Protein AF-W6MLJ6-F1 (afdb_monomer_lite)

Organism: NCBI:txid1382522

InterPro domains:
  IPR005302 Molybdenum cofactor sulfurase, C-terminal [PF03473] (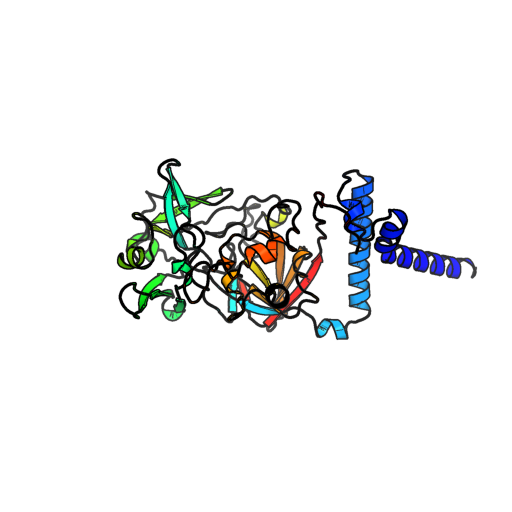253-394)
  IPR005302 Molybdenum cofactor sulfurase, C-terminal [PS51340] (237-397)
  IPR005303 Molybdenum cofactor sulfurase, middle domain [PF03476] (79-119)

pLDDT: mean 79.6, std 20.44, range [21.67, 98.69]

Foldseek 3Di:
DPPVVVVVVVVVVVVLVCLLCVQVVCCVVVVHPGSLQVLQPDDDPVSVVSVVSNQVSVVVVVVVVCVVCVPVVVQQFKFFQWFFAALEPQAELGETDFKFFQFLQGTQSHNQKFKWDQDPVVRAIEGDHCFPFFLQRHQWDWDDDVVVQWIKIWHQADPDNDIDIAIDGRDCDPVNCVVQFDPVDWGWHDAPPDIATKTFRQVRTDPVVCVRRRGDPPITMIGGPFADFADDPFDVLLQFADDVVDPDDTDGGGHHNDRHASFWEAEPQQQVVLQVLLVVVVQDPPDGQDPSLVPGSTYMYSHPHHPPCQFFAKKWWQAPPPRDTWIKGFGFFAFDDQSSQADSNPSHRPPSRRSQVSQQVPQCFAQVCNNTGGGTTHMGTRHGGDMDGGGTGMGRPRTHDDRHNDDDDDDDDD

Radius of gyration: 24.32 Å; chains: 1; bounding box: 49×70×74 Å

Sequence (414 aa):
MNNYAVVFSGALTLGASCFLAFPRLLGLFTGYIDEREFFTNQNTKTIKLLRAIVNASYATKSYLYRTLNPEYHESQIPTISKIIIYPIKSCGPGVQVKEWQVDEHGLKHDRQYALAQLNEEAGLYTIVSQKFVSTRLTLLKCAYFPEQNCFEYKYPLKKENEMDSFRIPAEITEEFIAENINLSEPLQMSIWTNGIQCYDVSHCIPSKFFEEMDLPSGTRLVLSLKGKEFKDTSPPKSTFYQDPSTNHGKEYRRTHFQDYFPIHIVTEEDMSDLNFRIKKKGFNLNREIIDTAFRPNLLLSGTARPYDVDTWNRFDIEDHTTSEKHSFTRNSKCMRCLIPDINPVTGVSDKEFPVSKTLMSYRRVDSGAAKLACFGNYCVQDVSNFQIHVGDRIHILSRKITVTKWSGGGLVHH

Structure (mmCIF, N/CA/C/O backbone):
data_AF-W6MLJ6-F1
#
_entry.id   AF-W6MLJ6-F1
#
loop_
_atom_site.group_PDB
_atom_site.id
_atom_site.type_symbol
_atom_site.label_atom_id
_atom_site.label_alt_id
_atom_site.label_comp_id
_atom_site.label_asym_id
_atom_site.label_entity_id
_atom_site.label_seq_id
_atom_site.pdbx_PDB_ins_code
_atom_site.Cartn_x
_atom_site.Cartn_y
_atom_site.Cartn_z
_atom_site.occupancy
_atom_site.B_iso_or_equiv
_atom_site.auth_seq_id
_atom_site.auth_comp_id
_atom_site.auth_asym_id
_atom_site.auth_atom_id
_atom_site.pdbx_PDB_model_num
ATOM 1 N N . MET A 1 1 ? 14.644 -45.043 46.535 1.00 38.62 1 MET A N 1
ATOM 2 C CA . MET A 1 1 ? 14.842 -44.247 45.300 1.00 38.62 1 MET A CA 1
ATOM 3 C C . MET A 1 1 ? 13.597 -43.470 44.830 1.00 38.62 1 MET A C 1
ATOM 5 O O . MET A 1 1 ? 13.711 -42.764 43.842 1.00 38.62 1 MET A O 1
ATOM 9 N N . ASN A 1 2 ? 12.460 -43.466 45.550 1.00 38.25 2 ASN A N 1
ATOM 10 C CA . ASN A 1 2 ? 11.214 -42.826 45.071 1.00 38.25 2 ASN A CA 1
ATOM 11 C C . ASN A 1 2 ? 10.883 -41.425 45.623 1.00 38.25 2 ASN A C 1
ATOM 13 O O . ASN A 1 2 ? 9.910 -40.830 45.175 1.00 38.25 2 ASN A O 1
ATOM 17 N N . ASN A 1 3 ? 11.692 -40.842 46.515 1.00 29.08 3 ASN A N 1
ATOM 18 C CA . ASN A 1 3 ? 11.403 -39.497 47.046 1.00 29.08 3 ASN A CA 1
ATOM 19 C C . ASN A 1 3 ? 12.025 -38.352 46.230 1.00 29.08 3 ASN A C 1
ATOM 21 O O . ASN A 1 3 ? 11.620 -37.207 46.390 1.00 29.08 3 ASN A O 1
ATOM 25 N N . TYR A 1 4 ? 12.957 -38.640 45.313 1.00 29.33 4 TYR A N 1
ATOM 26 C CA . TYR A 1 4 ? 13.570 -37.607 44.469 1.00 29.33 4 TYR A CA 1
ATOM 27 C C . TYR A 1 4 ? 12.757 -37.306 43.203 1.00 29.33 4 TYR A C 1
ATOM 29 O O . TYR A 1 4 ? 12.744 -36.162 42.767 1.00 29.33 4 TYR A O 1
ATOM 37 N N . ALA A 1 5 ? 12.020 -38.279 42.651 1.00 31.44 5 ALA A N 1
ATOM 38 C CA . ALA A 1 5 ? 11.227 -38.091 41.429 1.00 31.44 5 ALA A CA 1
ATOM 39 C C . ALA A 1 5 ? 9.989 -37.199 41.647 1.00 31.44 5 ALA A C 1
ATOM 41 O O . ALA A 1 5 ? 9.677 -36.354 40.808 1.00 31.44 5 ALA A O 1
ATOM 42 N N . VAL A 1 6 ? 9.324 -37.317 42.802 1.00 31.52 6 VAL A N 1
ATOM 43 C CA . VAL A 1 6 ? 8.159 -36.481 43.146 1.00 31.52 6 VAL A CA 1
ATOM 44 C C . VAL A 1 6 ? 8.588 -35.037 43.415 1.00 31.52 6 VAL A C 1
ATOM 46 O O . VAL A 1 6 ? 7.969 -34.112 42.893 1.00 31.52 6 VAL A O 1
ATOM 49 N N . VAL A 1 7 ? 9.707 -34.836 44.120 1.00 31.75 7 VAL A N 1
ATOM 50 C CA . VAL A 1 7 ? 10.271 -33.502 44.389 1.00 31.75 7 VAL A CA 1
ATOM 51 C C . VAL A 1 7 ? 10.794 -32.843 43.106 1.00 31.75 7 VAL A C 1
ATOM 53 O O . VAL A 1 7 ? 10.562 -31.653 42.913 1.00 31.75 7 VAL A O 1
ATOM 56 N N . PHE A 1 8 ? 11.408 -33.597 42.182 1.00 28.86 8 PHE A N 1
ATOM 57 C CA . PHE A 1 8 ? 11.823 -33.062 40.877 1.00 28.86 8 PHE A CA 1
ATOM 58 C C . PHE A 1 8 ? 10.629 -32.696 39.987 1.00 28.86 8 PHE A C 1
ATOM 60 O O . PHE A 1 8 ? 10.657 -31.644 39.357 1.00 28.86 8 PHE A O 1
ATOM 67 N N . SER A 1 9 ? 9.561 -33.508 39.964 1.00 34.03 9 SER A N 1
ATOM 68 C CA . SER A 1 9 ? 8.343 -33.196 39.196 1.00 34.03 9 SER A CA 1
ATOM 69 C C . SER A 1 9 ? 7.590 -31.985 39.764 1.00 34.03 9 SER A C 1
ATOM 71 O O . SER A 1 9 ? 7.126 -31.139 38.999 1.00 34.03 9 SER A O 1
ATOM 73 N N . GLY A 1 10 ? 7.551 -31.847 41.096 1.00 30.22 10 GLY A N 1
ATOM 74 C CA . GLY A 1 10 ? 6.986 -30.701 41.807 1.00 30.22 10 GLY A CA 1
ATOM 75 C C . GLY A 1 10 ? 7.799 -29.426 41.586 1.00 30.22 10 GLY A C 1
ATOM 76 O O . GLY A 1 10 ? 7.233 -28.382 41.294 1.00 30.22 10 GLY A O 1
ATOM 77 N N . ALA A 1 11 ? 9.132 -29.506 41.628 1.00 33.41 11 ALA A N 1
ATOM 78 C CA . ALA A 1 11 ? 10.014 -28.372 41.359 1.00 33.41 11 ALA A CA 1
ATOM 79 C C . ALA A 1 11 ? 10.012 -27.952 39.877 1.00 33.41 11 ALA A C 1
ATOM 81 O O . ALA A 1 11 ? 10.067 -26.757 39.594 1.00 33.41 11 ALA A O 1
ATOM 82 N N . LEU A 1 12 ? 9.887 -28.893 38.928 1.00 36.34 12 LEU A N 1
ATOM 83 C CA . LEU A 1 12 ? 9.707 -28.574 37.505 1.00 36.34 12 LEU A CA 1
ATOM 84 C C . LEU A 1 12 ? 8.343 -27.929 37.231 1.00 36.34 12 LEU A C 1
ATOM 86 O O . LEU A 1 12 ? 8.269 -26.972 36.463 1.00 36.34 12 LEU A O 1
ATOM 90 N N . THR A 1 13 ? 7.268 -28.428 37.849 1.00 46.69 13 THR A N 1
ATOM 91 C CA . THR A 1 13 ? 5.915 -27.866 37.684 1.00 46.69 13 THR A CA 1
ATOM 92 C C . THR A 1 13 ? 5.776 -26.511 38.369 1.00 46.69 13 THR A C 1
ATOM 94 O O . THR A 1 13 ? 5.221 -25.602 37.753 1.00 46.69 13 THR A O 1
ATOM 97 N N . LEU A 1 14 ? 6.351 -26.311 39.562 1.00 42.97 14 LEU A N 1
ATOM 98 C CA . LEU A 1 14 ? 6.504 -24.991 40.194 1.00 42.97 14 LEU A CA 1
ATOM 99 C C . LEU A 1 14 ? 7.406 -24.066 39.372 1.00 42.97 14 LEU A C 1
ATOM 101 O O . LEU A 1 14 ? 7.064 -22.909 39.181 1.00 42.97 14 LEU A O 1
ATOM 105 N N . GLY A 1 15 ? 8.520 -24.557 38.826 1.00 54.84 15 GLY A N 1
ATOM 106 C CA . GLY A 1 15 ? 9.411 -23.775 37.966 1.00 54.84 15 GLY A CA 1
ATOM 107 C C . GLY A 1 15 ? 8.725 -23.306 36.681 1.00 54.84 15 GLY A C 1
ATOM 108 O O . GLY A 1 15 ? 8.825 -22.135 36.321 1.00 54.84 15 GLY A O 1
ATOM 109 N N . ALA A 1 16 ? 7.962 -24.183 36.026 1.00 56.72 16 ALA A N 1
ATOM 110 C CA . ALA A 1 16 ? 7.202 -23.867 34.819 1.00 56.72 16 ALA A CA 1
ATOM 111 C C . ALA A 1 16 ? 6.012 -22.939 35.103 1.00 56.72 16 ALA A C 1
ATOM 113 O O . ALA A 1 16 ? 5.780 -21.989 34.357 1.00 56.72 16 ALA A O 1
ATOM 114 N N . SER A 1 17 ? 5.276 -23.161 36.194 1.00 57.84 17 SER A N 1
ATOM 115 C CA . SER A 1 17 ? 4.164 -22.287 36.589 1.00 57.84 17 SER A CA 1
ATOM 116 C C . SER A 1 17 ? 4.653 -20.922 37.075 1.00 57.84 17 SER A C 1
ATOM 118 O O . SER A 1 17 ? 4.090 -19.916 36.653 1.00 57.84 17 SER A O 1
ATOM 120 N N . CYS A 1 18 ? 5.756 -20.845 37.825 1.00 56.47 18 CYS A N 1
ATOM 121 C CA . CYS A 1 18 ? 6.433 -19.588 38.158 1.00 56.47 18 CYS A CA 1
ATOM 122 C C . CYS A 1 18 ? 6.977 -18.878 36.917 1.00 56.47 18 CYS A C 1
ATOM 124 O O . CYS A 1 18 ? 6.905 -17.658 36.858 1.00 56.47 18 CYS A O 1
ATOM 126 N N . PHE A 1 19 ? 7.476 -19.602 35.912 1.00 64.44 19 PHE A N 1
ATOM 127 C CA . PHE A 1 19 ? 7.935 -19.025 34.646 1.00 64.44 19 PHE A CA 1
ATOM 128 C C . PHE A 1 19 ? 6.775 -18.468 33.803 1.00 64.44 19 PHE A C 1
ATOM 130 O O . PHE A 1 19 ? 6.855 -17.351 33.296 1.00 64.44 19 PHE A O 1
ATOM 137 N N . LEU A 1 20 ? 5.658 -19.191 33.698 1.00 59.69 20 LEU A N 1
ATOM 138 C CA . LEU A 1 20 ? 4.453 -18.743 32.982 1.00 59.69 20 LEU A CA 1
ATOM 139 C C . LEU A 1 20 ? 3.698 -17.629 33.723 1.00 59.69 20 LEU A C 1
ATOM 141 O O . LEU A 1 20 ? 3.084 -16.769 33.089 1.00 59.69 20 LEU A O 1
ATOM 145 N N . ALA A 1 21 ? 3.743 -17.639 35.055 1.00 63.06 21 ALA A N 1
ATOM 146 C CA . ALA A 1 21 ? 3.220 -16.586 35.919 1.00 63.06 21 ALA A CA 1
ATOM 147 C C . ALA A 1 21 ? 4.231 -15.455 36.145 1.00 63.06 21 ALA A C 1
ATOM 149 O O . ALA A 1 21 ? 3.861 -14.438 36.725 1.00 63.06 21 ALA A O 1
ATOM 150 N N . PHE A 1 22 ? 5.470 -15.595 35.662 1.00 66.06 22 PHE A N 1
ATOM 151 C CA . PHE A 1 22 ? 6.555 -14.634 35.856 1.00 66.06 22 PHE A CA 1
ATOM 152 C C . PHE A 1 22 ? 6.166 -13.203 35.480 1.00 66.06 22 PHE A C 1
ATOM 154 O O . PHE A 1 22 ? 6.490 -12.311 36.255 1.00 66.06 22 PHE A O 1
ATOM 161 N N . PRO A 1 23 ? 5.420 -12.947 34.382 1.00 58.81 23 PRO A N 1
ATOM 162 C CA . PRO A 1 23 ? 4.953 -11.596 34.078 1.00 58.81 23 PRO A CA 1
ATOM 163 C C . PRO A 1 23 ? 4.059 -11.021 35.193 1.00 58.81 23 PRO A C 1
ATOM 165 O O . PRO A 1 23 ? 4.312 -9.928 35.687 1.00 58.81 23 PRO A O 1
ATOM 168 N N . ARG A 1 24 ? 3.094 -11.809 35.692 1.00 60.94 24 ARG A N 1
ATOM 169 C CA . ARG A 1 24 ? 2.202 -11.409 36.798 1.00 60.94 24 ARG A CA 1
ATOM 170 C C . ARG A 1 24 ? 2.938 -11.251 38.127 1.00 60.94 24 ARG A C 1
ATOM 172 O O . ARG A 1 24 ? 2.660 -10.318 38.872 1.00 60.94 24 ARG A O 1
ATOM 179 N N . LEU A 1 25 ? 3.867 -12.156 38.430 1.00 64.62 25 LEU A N 1
ATOM 180 C CA . LEU A 1 25 ? 4.687 -12.092 39.641 1.00 64.62 25 LEU A CA 1
ATOM 181 C C . LEU A 1 25 ? 5.597 -10.863 39.612 1.00 64.62 25 LEU A C 1
ATOM 183 O O . LEU A 1 25 ? 5.693 -10.152 40.606 1.00 64.62 25 LEU A O 1
ATOM 187 N N . LEU A 1 26 ? 6.209 -10.570 38.464 1.00 61.59 26 LEU A N 1
ATOM 188 C CA . LEU A 1 26 ? 7.021 -9.375 38.276 1.00 61.59 26 LEU A CA 1
ATOM 189 C C . LEU A 1 26 ? 6.194 -8.102 38.493 1.00 61.59 26 LEU A C 1
ATOM 191 O O . LEU A 1 26 ? 6.663 -7.210 39.194 1.00 61.59 26 LEU A O 1
ATOM 195 N N . GLY A 1 27 ? 4.962 -8.034 37.978 1.00 53.88 27 GLY A N 1
ATOM 196 C CA . GLY A 1 27 ? 4.046 -6.920 38.253 1.00 53.88 27 GLY A CA 1
ATOM 197 C C . GLY A 1 27 ? 3.776 -6.730 39.753 1.00 53.88 27 GLY A C 1
ATOM 198 O O . GLY A 1 27 ? 3.975 -5.641 40.290 1.00 53.88 27 GLY A O 1
ATOM 199 N N . LEU A 1 28 ? 3.454 -7.817 40.466 1.00 61.25 28 LEU A N 1
ATOM 200 C CA . LEU A 1 28 ? 3.216 -7.796 41.918 1.00 61.25 28 LEU A CA 1
ATOM 201 C C . LEU A 1 28 ? 4.440 -7.339 42.731 1.00 61.25 28 LEU A C 1
ATOM 203 O O . LEU A 1 28 ? 4.294 -6.550 43.660 1.00 61.25 28 LEU A O 1
ATOM 207 N N . PHE A 1 29 ? 5.645 -7.806 42.387 1.00 54.91 29 PHE A N 1
ATOM 208 C CA . PHE A 1 29 ? 6.880 -7.453 43.104 1.00 54.91 29 PHE A CA 1
ATOM 209 C C . PHE A 1 29 ? 7.354 -6.024 42.844 1.00 54.91 29 PHE A C 1
ATOM 211 O O . PHE A 1 29 ? 8.039 -5.434 43.676 1.00 54.91 29 PHE A O 1
ATOM 218 N N . THR A 1 30 ? 7.041 -5.485 41.671 1.00 52.25 30 THR A N 1
ATOM 219 C CA . THR A 1 30 ? 7.561 -4.188 41.228 1.00 52.25 30 THR A CA 1
ATOM 220 C C . THR A 1 30 ? 6.568 -3.049 41.451 1.00 52.25 30 THR A C 1
ATOM 222 O O . THR A 1 30 ? 6.936 -1.891 41.275 1.00 52.25 30 THR A O 1
ATOM 225 N N . GLY A 1 31 ? 5.338 -3.366 41.873 1.00 39.72 31 GLY A N 1
ATOM 226 C CA . GLY A 1 31 ? 4.262 -2.399 42.099 1.00 39.72 31 GLY A CA 1
ATOM 227 C C . GLY A 1 31 ? 3.592 -1.907 40.813 1.00 39.72 31 GLY A C 1
ATOM 228 O O . GLY A 1 31 ? 2.755 -1.011 40.874 1.00 39.72 31 GLY A O 1
ATOM 229 N N . TYR A 1 32 ? 3.940 -2.486 39.660 1.00 43.09 32 TYR A N 1
ATOM 230 C CA . TYR A 1 32 ? 3.363 -2.140 38.365 1.00 43.09 32 TYR A CA 1
ATOM 231 C C . TYR A 1 32 ? 2.219 -3.105 38.031 1.00 43.09 32 TYR A C 1
ATOM 233 O O . TYR A 1 32 ? 2.395 -4.323 38.036 1.00 43.09 32 TYR A O 1
ATOM 241 N N . ILE A 1 33 ? 1.040 -2.560 37.714 1.00 40.03 33 ILE A N 1
ATOM 242 C CA . ILE A 1 33 ? -0.148 -3.343 37.312 1.00 40.03 33 ILE A CA 1
ATOM 243 C C . ILE A 1 33 ? 0.106 -4.063 35.976 1.00 40.03 33 ILE A C 1
ATOM 245 O O . ILE A 1 33 ? -0.496 -5.098 35.688 1.00 40.03 33 ILE A O 1
ATOM 249 N N . ASP A 1 34 ? 1.035 -3.529 35.184 1.00 49.31 34 ASP A N 1
ATOM 250 C CA . ASP A 1 34 ? 1.464 -4.063 33.906 1.00 49.31 34 ASP A CA 1
ATOM 251 C C . ASP A 1 34 ? 2.989 -4.241 33.902 1.00 49.31 34 ASP A C 1
ATOM 253 O O . ASP A 1 34 ? 3.739 -3.267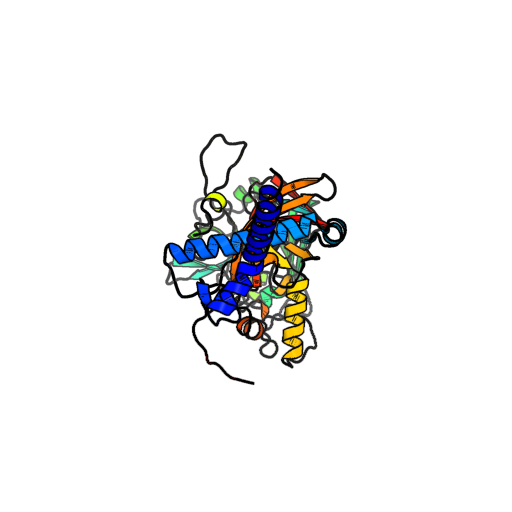 33.995 1.00 49.31 34 ASP A O 1
ATOM 257 N N . GLU A 1 35 ? 3.482 -5.474 33.744 1.00 50.50 35 GLU A N 1
ATOM 258 C CA . GLU A 1 35 ? 4.923 -5.742 33.647 1.00 50.50 35 GLU A CA 1
ATOM 259 C C . GLU A 1 35 ? 5.609 -4.972 32.503 1.00 50.50 35 GLU A C 1
ATOM 261 O O . GLU A 1 35 ? 6.833 -4.811 32.496 1.00 50.50 35 GLU A O 1
ATOM 266 N N . ARG A 1 36 ? 4.833 -4.458 31.539 1.00 49.94 36 ARG A N 1
ATOM 267 C CA . ARG A 1 36 ? 5.304 -3.575 30.467 1.00 49.94 36 ARG A CA 1
ATOM 268 C C . ARG A 1 36 ? 5.842 -2.240 31.005 1.00 49.94 36 ARG A C 1
ATOM 270 O O . ARG A 1 36 ? 6.802 -1.734 30.428 1.00 49.94 36 ARG A O 1
ATOM 277 N N . GLU A 1 37 ? 5.325 -1.716 32.119 1.00 44.72 37 GLU A N 1
ATOM 278 C CA . GLU A 1 37 ? 5.790 -0.461 32.744 1.00 44.72 37 GLU A CA 1
ATOM 279 C C . GLU A 1 37 ? 7.137 -0.610 33.481 1.00 44.72 37 GLU A C 1
ATOM 281 O O . GLU A 1 37 ? 7.950 0.321 33.529 1.00 44.72 37 GLU A O 1
ATOM 286 N N . PHE A 1 38 ? 7.446 -1.809 33.985 1.00 52.44 38 PHE A N 1
ATOM 287 C CA . PHE A 1 38 ? 8.727 -2.093 34.641 1.00 52.44 38 PHE A CA 1
ATOM 288 C C . PHE A 1 38 ? 9.911 -2.030 33.655 1.00 52.44 38 PHE A C 1
ATOM 290 O O . PHE A 1 38 ? 10.990 -1.516 33.964 1.00 52.44 38 PHE A O 1
ATOM 297 N N . PHE A 1 39 ? 9.717 -2.514 32.424 1.00 55.50 39 PHE A N 1
ATOM 298 C CA . PHE A 1 39 ? 10.784 -2.623 31.421 1.00 55.50 39 PHE A CA 1
ATOM 299 C C . PHE A 1 39 ? 11.061 -1.344 30.623 1.00 55.50 39 PHE A C 1
ATOM 301 O O . PHE A 1 39 ? 12.021 -1.317 29.842 1.00 55.50 39 PHE A O 1
ATOM 308 N N . THR A 1 40 ? 10.234 -0.309 30.776 1.00 45.31 40 THR A N 1
ATOM 309 C CA . THR A 1 40 ? 10.272 0.913 29.959 1.00 45.31 40 THR A CA 1
ATOM 310 C C . THR A 1 40 ? 11.395 1.887 30.297 1.00 45.31 40 THR A C 1
ATOM 312 O O . THR A 1 40 ? 11.798 2.662 29.429 1.00 45.31 40 THR A O 1
ATOM 315 N N . ASN A 1 41 ? 11.952 1.816 31.510 1.00 46.28 41 ASN A N 1
ATOM 316 C CA . ASN A 1 41 ? 12.856 2.849 32.031 1.00 46.28 41 ASN A CA 1
ATOM 317 C C . ASN A 1 41 ? 14.287 2.375 32.312 1.00 46.28 41 ASN A C 1
ATOM 319 O O . ASN A 1 41 ? 15.105 3.158 32.789 1.00 46.28 41 ASN A O 1
ATOM 323 N N . GLN A 1 42 ? 14.625 1.119 32.009 1.00 53.19 42 GLN A N 1
ATOM 324 C CA . GLN A 1 42 ? 15.928 0.560 32.370 1.00 53.19 42 GLN A CA 1
ATOM 325 C C . GLN A 1 42 ? 16.578 -0.181 31.193 1.00 53.19 42 GLN A C 1
ATOM 327 O O . GLN A 1 42 ? 15.951 -0.998 30.523 1.00 53.19 42 GLN A O 1
ATOM 332 N N . ASN A 1 43 ? 17.856 0.106 30.925 1.00 53.88 43 ASN A N 1
ATOM 333 C CA . ASN A 1 43 ? 18.626 -0.504 29.832 1.00 53.88 43 ASN A CA 1
ATOM 334 C C . ASN A 1 43 ? 19.916 -1.157 30.351 1.00 53.88 43 ASN A C 1
ATOM 336 O O . ASN A 1 43 ? 21.010 -0.930 29.837 1.00 53.88 43 ASN A O 1
ATOM 340 N N . THR A 1 44 ? 19.790 -1.958 31.407 1.00 69.75 44 THR A N 1
ATOM 341 C CA . THR A 1 44 ? 20.895 -2.737 31.981 1.00 69.75 44 THR A CA 1
ATOM 342 C C . THR A 1 44 ? 20.926 -4.151 31.387 1.00 69.75 44 THR A C 1
ATOM 344 O O . THR A 1 44 ? 19.930 -4.637 30.840 1.00 69.75 44 THR A O 1
ATOM 347 N N . LYS A 1 45 ? 22.068 -4.850 31.489 1.00 64.62 45 LYS A N 1
ATOM 348 C CA . LYS A 1 45 ? 22.190 -6.258 31.048 1.00 64.62 45 LYS A CA 1
ATOM 349 C C . LYS A 1 45 ? 21.150 -7.159 31.732 1.00 64.62 45 LYS A C 1
ATOM 351 O O . LYS A 1 45 ? 20.535 -7.989 31.069 1.00 64.62 45 LYS A O 1
ATOM 356 N N . THR A 1 46 ? 20.893 -6.926 33.016 1.00 65.69 46 THR A N 1
ATOM 357 C CA . THR A 1 46 ? 19.891 -7.642 33.819 1.00 65.69 46 THR A CA 1
ATOM 358 C C . THR A 1 46 ? 18.475 -7.453 33.277 1.00 65.69 46 THR A C 1
ATOM 360 O O . THR A 1 46 ? 17.722 -8.412 33.157 1.00 65.69 46 THR A O 1
ATOM 363 N N . ILE A 1 47 ? 18.124 -6.237 32.856 1.00 65.38 47 ILE A N 1
ATOM 364 C CA . ILE A 1 47 ? 16.800 -5.935 32.302 1.00 65.38 47 ILE A CA 1
ATOM 365 C C . ILE A 1 47 ? 16.599 -6.563 30.918 1.00 65.38 47 ILE A C 1
ATOM 367 O O . ILE A 1 47 ? 15.510 -7.047 30.610 1.00 65.38 47 ILE A O 1
ATOM 371 N N . LYS A 1 48 ? 17.652 -6.639 30.094 1.00 58.34 48 LYS A N 1
ATOM 372 C CA . LYS A 1 48 ? 17.608 -7.384 28.823 1.00 58.34 48 LYS A CA 1
ATOM 373 C C . LYS A 1 48 ? 17.376 -8.881 29.049 1.00 58.34 48 LYS A C 1
ATOM 375 O O . LYS A 1 48 ? 16.595 -9.477 28.311 1.00 58.34 48 LYS A O 1
ATOM 380 N N . LEU A 1 49 ? 18.004 -9.464 30.073 1.00 70.12 49 LEU A N 1
ATOM 381 C CA . LEU A 1 49 ? 17.796 -10.862 30.464 1.00 70.12 49 LEU A CA 1
ATOM 382 C C . LEU A 1 49 ? 16.365 -11.101 30.968 1.00 70.12 49 LEU A C 1
ATOM 384 O O . LEU A 1 49 ? 15.697 -12.008 30.486 1.00 70.12 49 LEU A O 1
ATOM 388 N N . LEU A 1 50 ? 15.856 -10.250 31.862 1.00 65.81 50 LEU A N 1
ATOM 389 C CA . LEU A 1 50 ? 14.475 -10.332 32.354 1.00 65.81 50 LEU A CA 1
ATOM 390 C C . LEU A 1 50 ? 13.447 -10.196 31.220 1.00 65.81 50 LEU A C 1
ATOM 392 O O . LEU A 1 50 ? 12.471 -10.940 31.175 1.00 65.81 50 LEU A O 1
ATOM 396 N N . ARG A 1 51 ? 13.702 -9.314 30.246 1.00 61.34 51 ARG A N 1
ATOM 397 C CA . ARG A 1 51 ? 12.882 -9.193 29.032 1.00 61.34 51 ARG A CA 1
ATOM 398 C C . ARG A 1 51 ? 12.933 -10.460 28.177 1.00 61.34 51 ARG A C 1
ATOM 400 O O . ARG A 1 51 ? 11.905 -10.872 27.649 1.00 61.34 51 ARG A O 1
ATOM 407 N N . ALA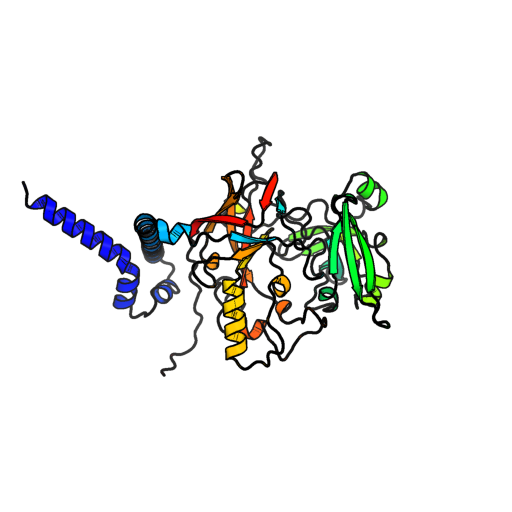 A 1 52 ? 14.103 -11.084 28.036 1.00 61.47 52 ALA A N 1
ATOM 408 C CA . ALA A 1 52 ? 14.234 -12.357 27.330 1.00 61.47 52 ALA A CA 1
ATOM 409 C C . ALA A 1 52 ? 13.443 -13.474 28.031 1.00 61.47 52 ALA A C 1
ATOM 411 O O . ALA A 1 52 ? 12.759 -14.232 27.352 1.00 61.47 52 ALA A O 1
ATOM 412 N N . ILE A 1 53 ? 13.460 -13.520 29.367 1.00 68.19 53 ILE A N 1
ATOM 413 C CA . ILE A 1 53 ? 12.698 -14.479 30.183 1.00 68.19 53 ILE A CA 1
ATOM 414 C C . ILE A 1 53 ? 11.187 -14.264 30.024 1.00 68.19 53 ILE A C 1
ATOM 416 O O . ILE A 1 53 ? 10.466 -15.224 29.782 1.00 68.19 53 ILE A O 1
ATOM 420 N N . VAL A 1 54 ? 10.703 -13.018 30.081 1.00 61.97 54 VAL A N 1
ATOM 421 C CA . VAL A 1 54 ? 9.280 -12.690 29.857 1.00 61.97 54 VAL A CA 1
ATOM 422 C C . VAL A 1 54 ? 8.845 -13.019 28.428 1.00 61.97 54 VAL A C 1
ATOM 424 O O . VAL A 1 54 ? 7.787 -13.600 28.211 1.00 61.97 54 VAL A O 1
ATOM 427 N N . ASN A 1 55 ? 9.667 -12.706 27.427 1.00 53.25 55 ASN A N 1
ATOM 428 C CA . ASN A 1 55 ? 9.365 -13.071 26.043 1.00 53.25 55 ASN A CA 1
ATOM 429 C C . ASN A 1 55 ? 9.336 -14.591 25.855 1.00 53.25 55 ASN A C 1
ATOM 431 O O . ASN A 1 55 ? 8.453 -15.104 25.171 1.00 53.25 55 ASN A O 1
ATOM 435 N N . ALA A 1 56 ? 10.278 -15.305 26.473 1.00 63.94 56 ALA A N 1
ATOM 436 C CA . ALA A 1 56 ? 10.303 -16.757 26.463 1.00 63.94 56 ALA A CA 1
ATOM 437 C C . ALA A 1 56 ? 9.073 -17.332 27.181 1.00 63.94 56 ALA A C 1
ATOM 439 O O . ALA A 1 56 ? 8.493 -18.286 26.681 1.00 63.94 56 ALA A O 1
ATOM 440 N N . SER A 1 57 ? 8.596 -16.729 28.275 1.00 63.47 57 SER A N 1
ATOM 441 C CA . SER A 1 57 ? 7.383 -17.197 28.953 1.00 63.47 57 SER A CA 1
ATOM 442 C C . SER A 1 57 ? 6.120 -16.960 28.139 1.00 63.47 57 SER A C 1
ATOM 444 O O . SER A 1 57 ? 5.283 -17.856 28.056 1.00 63.47 57 SER A O 1
ATOM 446 N N . TYR A 1 58 ? 6.002 -15.823 27.452 1.00 51.88 58 TYR A N 1
ATOM 447 C CA . TYR A 1 58 ? 4.925 -15.587 26.490 1.00 51.88 58 TYR A CA 1
ATOM 448 C C . TYR A 1 58 ? 4.978 -16.558 25.307 1.00 51.88 58 TYR A C 1
ATOM 450 O O . TYR A 1 58 ? 3.939 -17.087 24.908 1.00 51.88 58 TYR A O 1
ATOM 458 N N . ALA A 1 59 ? 6.171 -16.825 24.770 1.00 49.59 59 ALA A N 1
ATOM 459 C CA . ALA A 1 59 ? 6.368 -17.792 23.695 1.00 49.59 59 ALA A CA 1
ATOM 460 C C . ALA A 1 59 ? 5.986 -19.210 24.143 1.00 49.59 59 ALA A C 1
ATOM 462 O O . ALA A 1 59 ? 5.213 -19.869 23.457 1.00 49.59 59 ALA A O 1
ATOM 463 N N . THR A 1 60 ? 6.428 -19.642 25.325 1.00 56.41 60 THR A N 1
ATOM 464 C CA . THR A 1 60 ? 6.087 -20.949 25.901 1.00 56.41 60 THR A CA 1
ATOM 465 C C . THR A 1 60 ? 4.608 -21.044 26.255 1.00 56.41 60 THR A C 1
ATOM 467 O O . THR A 1 60 ? 3.994 -22.070 25.993 1.00 56.41 60 THR A O 1
ATOM 470 N N . LYS A 1 61 ? 3.988 -19.983 26.785 1.00 54.31 61 LYS A N 1
ATOM 471 C CA . LYS A 1 61 ? 2.543 -19.949 27.050 1.00 54.31 61 LYS A CA 1
ATOM 472 C C . LYS A 1 61 ? 1.745 -20.063 25.758 1.00 54.31 61 LYS A C 1
ATOM 474 O O . LYS A 1 61 ? 0.776 -20.808 25.710 1.00 54.31 61 LYS A O 1
ATOM 479 N N . SER A 1 62 ? 2.165 -19.348 24.715 1.00 46.81 62 SER A N 1
ATOM 480 C CA . SER A 1 62 ? 1.555 -19.452 23.392 1.00 46.81 62 SER A CA 1
ATOM 481 C C . SER A 1 62 ? 1.744 -20.850 22.807 1.00 46.81 62 SER A C 1
ATOM 483 O O . SER A 1 62 ? 0.777 -21.414 22.318 1.00 46.81 62 SER A O 1
ATOM 485 N N . TYR A 1 63 ? 2.942 -21.428 22.913 1.00 48.50 63 TYR A N 1
ATOM 486 C CA . TYR A 1 63 ? 3.235 -22.789 22.466 1.00 48.50 63 TYR A CA 1
ATOM 487 C C . TYR A 1 63 ? 2.378 -23.827 23.201 1.00 48.50 63 TYR A C 1
ATOM 489 O O . TYR A 1 63 ? 1.662 -24.579 22.557 1.00 48.50 63 TYR A O 1
ATOM 497 N N . LEU A 1 64 ? 2.354 -23.809 24.536 1.00 50.84 64 LEU A N 1
ATOM 498 C CA . LEU A 1 64 ? 1.532 -24.717 25.341 1.00 50.84 64 LEU A CA 1
ATOM 499 C C . LEU A 1 64 ? 0.041 -24.546 25.049 1.00 50.84 64 LEU A C 1
ATOM 501 O O . LEU A 1 64 ? -0.671 -25.533 24.923 1.00 50.84 64 LEU A O 1
ATOM 505 N N . TYR A 1 65 ? -0.436 -23.309 24.892 1.00 45.53 65 TYR A N 1
ATOM 506 C CA . TYR A 1 65 ? -1.828 -23.056 24.526 1.00 45.53 65 TYR A CA 1
ATOM 507 C C . TYR A 1 65 ? -2.173 -23.634 23.143 1.00 45.53 65 TYR A C 1
ATOM 509 O O . TYR A 1 65 ? -3.238 -24.233 23.007 1.00 45.53 65 TYR A O 1
ATOM 517 N N . ARG A 1 66 ? -1.258 -23.528 22.161 1.00 45.78 66 ARG A N 1
ATOM 518 C CA . ARG A 1 66 ? -1.377 -24.161 20.831 1.00 45.78 66 ARG A CA 1
ATOM 519 C C . ARG A 1 66 ? -1.389 -25.689 20.923 1.00 45.78 66 ARG A C 1
ATOM 521 O O . ARG A 1 66 ? -2.197 -26.322 20.261 1.00 45.78 66 ARG A O 1
ATOM 528 N N . THR A 1 67 ? -0.519 -26.280 21.744 1.00 48.59 67 THR A N 1
ATOM 529 C CA . THR A 1 67 ? -0.424 -27.741 21.905 1.00 48.59 67 THR A CA 1
ATOM 530 C C . THR A 1 67 ? -1.639 -28.330 22.622 1.00 48.59 67 THR A C 1
ATOM 532 O O . THR A 1 67 ? -2.046 -29.444 22.315 1.00 48.59 67 THR A O 1
ATOM 535 N N . LEU A 1 68 ? -2.220 -27.597 23.575 1.00 50.56 68 LEU A N 1
ATOM 536 C CA . LEU A 1 68 ? -3.326 -28.080 24.407 1.00 50.56 68 LEU A CA 1
ATOM 537 C C . LEU A 1 68 ? -4.719 -27.821 23.807 1.00 50.56 68 LEU A C 1
ATOM 539 O O . LEU A 1 68 ? -5.674 -28.430 24.273 1.00 50.56 68 LEU A O 1
ATOM 543 N N . ASN A 1 69 ? -4.855 -26.939 22.806 1.00 43.97 69 ASN A N 1
ATOM 544 C CA . ASN A 1 69 ? -6.148 -26.596 22.184 1.00 43.97 69 ASN A CA 1
ATOM 545 C C . ASN A 1 69 ? -6.073 -26.583 20.638 1.00 43.97 69 ASN A C 1
ATOM 547 O O . ASN A 1 69 ? -6.263 -25.526 20.029 1.00 43.97 69 ASN A O 1
ATOM 551 N N . PRO A 1 70 ? -5.782 -27.724 19.985 1.00 46.03 70 PRO A N 1
ATOM 552 C CA . PRO A 1 70 ? -5.604 -27.784 18.531 1.00 46.03 70 PRO A CA 1
ATOM 553 C C . PRO A 1 70 ? -6.886 -27.450 17.742 1.00 46.03 70 PRO A C 1
ATOM 555 O O . PRO A 1 70 ? -6.821 -26.680 16.787 1.00 46.03 70 PRO A O 1
ATOM 558 N N . GLU A 1 71 ? -8.057 -27.919 18.187 1.00 41.53 71 GLU A N 1
ATOM 559 C CA . GLU A 1 71 ? -9.348 -27.693 17.502 1.00 41.53 71 GLU A CA 1
ATOM 560 C C . GLU A 1 71 ? -9.813 -26.224 17.550 1.00 41.53 71 GLU A C 1
ATOM 562 O O . GLU A 1 71 ? -10.360 -25.698 16.583 1.00 41.53 71 GLU A O 1
ATOM 567 N N . TYR A 1 72 ? -9.525 -25.508 18.645 1.00 40.59 72 TYR A N 1
ATOM 568 C CA . TYR A 1 72 ? -9.801 -24.067 18.753 1.00 40.59 72 TYR A CA 1
ATOM 569 C C . TYR A 1 72 ? -8.930 -23.254 17.777 1.00 40.59 72 TYR A C 1
ATOM 571 O O . TYR A 1 72 ? -9.360 -22.220 17.266 1.00 40.59 72 TYR A O 1
ATOM 579 N N . HIS A 1 73 ? -7.717 -23.732 17.480 1.00 47.44 73 HIS A N 1
ATOM 580 C CA . HIS A 1 73 ? -6.766 -23.042 16.613 1.00 47.44 73 HIS A CA 1
ATOM 581 C C . HIS A 1 73 ? -7.064 -23.228 15.118 1.00 47.44 73 HIS A C 1
ATOM 583 O O . HIS A 1 73 ? -6.835 -22.288 14.361 1.00 47.44 73 HIS A O 1
ATOM 589 N N . GLU A 1 74 ? -7.602 -24.372 14.676 1.00 48.31 74 GLU A N 1
ATOM 590 C CA . GLU A 1 74 ? -8.045 -24.527 13.275 1.00 48.31 74 GLU A CA 1
ATOM 591 C C . GLU A 1 74 ? -9.151 -23.524 12.910 1.00 48.31 74 GLU A C 1
ATOM 593 O O . GLU A 1 74 ? -9.177 -23.017 11.791 1.00 48.31 74 GLU A O 1
ATOM 598 N N . SER A 1 75 ? -9.997 -23.147 13.875 1.00 49.03 75 SER A N 1
ATOM 599 C CA . SER A 1 75 ? -11.071 -22.160 13.685 1.00 49.03 75 SER A CA 1
ATOM 600 C C . SER A 1 75 ? -10.639 -20.679 13.751 1.00 49.03 75 SER A C 1
ATOM 602 O O . SER A 1 75 ? -11.466 -19.801 13.514 1.00 49.03 75 SER A O 1
ATOM 604 N N . GLN A 1 76 ? -9.367 -20.374 14.060 1.00 68.00 76 GLN A N 1
ATOM 605 C CA . GLN A 1 76 ? -8.841 -18.999 14.213 1.00 68.00 76 GLN A CA 1
ATOM 606 C C . GLN A 1 76 ? -7.509 -18.755 13.478 1.00 68.00 76 GLN A C 1
ATOM 608 O O . GLN A 1 76 ? -6.708 -17.914 13.894 1.00 68.00 76 GLN A O 1
ATOM 613 N N . ILE A 1 77 ? -7.224 -19.492 12.401 1.00 87.50 77 ILE A N 1
ATOM 614 C CA . ILE A 1 77 ? -6.084 -19.151 11.539 1.00 87.50 77 ILE A CA 1
ATOM 615 C C . ILE A 1 77 ? -6.468 -17.896 10.749 1.00 87.50 77 ILE A C 1
ATOM 617 O O . ILE A 1 77 ? -7.452 -17.953 10.008 1.00 87.50 77 ILE A O 1
ATOM 621 N N . PRO A 1 78 ? -5.740 -16.768 10.882 1.00 95.62 78 PRO A N 1
ATOM 622 C CA . PRO A 1 78 ? -6.074 -15.584 10.112 1.00 95.62 78 PRO A CA 1
ATOM 623 C C . PRO A 1 78 ? -5.939 -15.864 8.617 1.00 95.62 78 PRO A C 1
ATOM 625 O O . PRO A 1 78 ? -5.078 -16.644 8.212 1.00 95.62 78 PRO A O 1
ATOM 628 N N . THR A 1 79 ? -6.744 -15.200 7.800 1.00 97.75 79 THR A N 1
ATOM 629 C CA . THR A 1 79 ? -6.739 -15.366 6.341 1.00 97.75 79 THR A CA 1
ATOM 630 C C . THR A 1 79 ? -6.643 -14.031 5.624 1.00 97.75 79 THR A C 1
ATOM 632 O O . THR A 1 79 ? -7.045 -13.001 6.169 1.00 97.75 79 THR A O 1
ATOM 635 N N . ILE A 1 80 ? -6.159 -14.035 4.382 1.00 98.50 80 ILE A N 1
ATOM 636 C CA . ILE A 1 80 ? -6.255 -12.867 3.498 1.00 98.50 80 ILE A CA 1
ATOM 637 C C . ILE A 1 80 ? -7.720 -12.669 3.095 1.00 98.50 80 ILE A C 1
ATOM 639 O O . ILE A 1 80 ? -8.277 -13.495 2.378 1.00 98.50 80 ILE A O 1
ATOM 643 N N . SER A 1 81 ? -8.345 -11.570 3.518 1.00 98.06 81 SER A N 1
ATOM 644 C CA . SER A 1 81 ? -9.718 -11.227 3.126 1.00 98.06 81 SER A CA 1
ATOM 645 C C . SER A 1 81 ? -9.774 -10.308 1.902 1.00 98.06 81 SER A C 1
ATOM 647 O O . SER A 1 81 ? -10.699 -10.411 1.090 1.00 98.06 81 SER A O 1
ATOM 649 N N . LYS A 1 82 ? -8.769 -9.437 1.713 1.00 98.56 82 LYS A N 1
ATOM 650 C CA . LYS A 1 82 ? -8.618 -8.607 0.504 1.00 98.56 82 LYS A CA 1
ATOM 651 C C . LYS A 1 82 ? -7.156 -8.426 0.110 1.00 98.56 82 LYS A C 1
ATOM 653 O O . LYS A 1 82 ? -6.298 -8.228 0.969 1.00 98.56 82 LYS A O 1
ATOM 658 N N . ILE A 1 83 ? -6.920 -8.377 -1.199 1.00 98.69 83 ILE A N 1
ATOM 659 C CA . ILE A 1 83 ? -5.663 -7.946 -1.818 1.00 98.69 83 ILE A CA 1
ATOM 660 C C . ILE A 1 83 ? -5.954 -6.668 -2.605 1.00 98.69 83 ILE A C 1
ATOM 662 O O . ILE A 1 83 ? -6.924 -6.625 -3.365 1.00 98.69 83 ILE A O 1
ATOM 666 N N . ILE A 1 84 ? -5.153 -5.621 -2.398 1.00 98.50 84 ILE A N 1
ATOM 667 C CA . ILE A 1 84 ? -5.358 -4.301 -3.003 1.00 98.50 84 ILE A CA 1
ATOM 668 C C . ILE A 1 84 ? -4.040 -3.755 -3.560 1.00 98.50 84 ILE A C 1
ATOM 670 O O . ILE A 1 84 ? -3.036 -3.657 -2.847 1.00 98.50 84 ILE A O 1
ATOM 674 N N . ILE A 1 85 ? -4.067 -3.346 -4.828 1.00 98.12 85 ILE A N 1
ATOM 675 C CA . ILE A 1 85 ? -2.916 -2.789 -5.550 1.00 98.12 85 ILE A CA 1
ATOM 676 C C . ILE A 1 85 ? -3.122 -1.291 -5.767 1.00 98.12 85 ILE A C 1
ATOM 678 O O . ILE A 1 85 ? -4.219 -0.849 -6.120 1.00 98.12 85 ILE A O 1
ATOM 682 N N . TYR A 1 86 ? -2.068 -0.491 -5.583 1.00 97.75 86 TYR A N 1
ATOM 683 C CA . TYR A 1 86 ? -2.100 0.957 -5.818 1.00 97.75 86 TYR A CA 1
ATOM 684 C C . TYR A 1 86 ? -1.071 1.371 -6.879 1.00 97.75 86 TYR A C 1
ATOM 686 O O . TYR A 1 86 ? -0.021 1.894 -6.503 1.00 97.75 86 TYR A O 1
ATOM 694 N N . PRO A 1 87 ? -1.355 1.201 -8.184 1.00 97.62 87 PRO A N 1
ATOM 695 C CA . PRO A 1 87 ? -0.389 1.473 -9.256 1.00 97.62 87 PRO A CA 1
ATOM 696 C C . PRO A 1 87 ? 0.212 2.882 -9.204 1.00 97.62 87 PRO A C 1
ATOM 698 O O . PRO A 1 87 ? 1.431 3.046 -9.250 1.00 97.62 87 PRO A O 1
ATOM 701 N N . ILE A 1 88 ? -0.638 3.896 -9.001 1.00 97.75 88 ILE A N 1
ATOM 702 C CA . ILE A 1 88 ? -0.215 5.274 -8.730 1.00 97.75 88 ILE A CA 1
ATOM 703 C C . ILE A 1 88 ? -0.269 5.566 -7.222 1.00 97.75 88 ILE A C 1
ATOM 705 O O . ILE A 1 88 ? -1.319 5.473 -6.566 1.00 97.75 88 ILE A O 1
ATOM 709 N N . LYS A 1 89 ? 0.863 5.997 -6.653 1.00 95.19 89 LYS A N 1
ATOM 710 C CA . LYS A 1 89 ? 0.946 6.470 -5.266 1.00 95.19 89 LYS A CA 1
ATOM 711 C C . LYS A 1 89 ? -0.028 7.630 -5.036 1.00 95.19 89 LYS A C 1
ATOM 713 O O . LYS A 1 89 ? -0.177 8.519 -5.866 1.00 95.19 89 LYS A O 1
ATOM 718 N N . SER A 1 90 ? -0.662 7.639 -3.863 1.00 92.62 90 SER A N 1
ATOM 719 C CA . SER A 1 90 ? -1.591 8.692 -3.426 1.00 92.62 90 SER A CA 1
ATOM 720 C C . SER A 1 90 ? -2.882 8.799 -4.249 1.00 92.62 90 SER A C 1
ATOM 722 O O . SER A 1 90 ? -3.648 9.720 -4.002 1.00 92.62 90 SER A O 1
ATOM 724 N N . CYS A 1 91 ? -3.179 7.875 -5.166 1.00 93.81 91 CYS A N 1
ATOM 725 C CA . CYS A 1 91 ? -4.401 7.924 -5.973 1.00 93.81 91 CYS A CA 1
ATOM 726 C C . CYS A 1 91 ? -5.391 6.829 -5.569 1.00 93.81 91 CYS A C 1
ATOM 728 O O . CYS A 1 91 ? -5.000 5.667 -5.427 1.00 93.81 91 CYS A O 1
ATOM 730 N N . GLY A 1 92 ? -6.653 7.220 -5.386 1.00 90.00 92 GLY A N 1
ATOM 731 C CA . GLY A 1 92 ? -7.817 6.350 -5.250 1.00 90.00 92 GLY A CA 1
ATOM 732 C C . GLY A 1 92 ? -7.781 5.325 -4.109 1.00 90.00 92 GLY A C 1
ATOM 733 O O . GLY A 1 92 ? -6.841 5.295 -3.306 1.00 90.00 92 GLY A O 1
ATOM 734 N N . PRO A 1 93 ? -8.790 4.442 -4.054 1.00 91.12 93 PRO A N 1
ATOM 735 C CA . PRO A 1 93 ? -8.846 3.312 -3.131 1.00 91.12 93 PRO A CA 1
ATOM 736 C C . PRO A 1 93 ? -8.033 2.092 -3.604 1.00 91.12 93 PRO A C 1
ATOM 738 O O . PRO A 1 93 ? -8.000 1.093 -2.894 1.00 91.12 93 PRO A O 1
ATOM 741 N N . GLY A 1 94 ? -7.357 2.173 -4.757 1.00 95.00 94 GLY A N 1
ATOM 742 C CA . GLY A 1 94 ? -6.656 1.043 -5.378 1.00 95.00 94 GLY A CA 1
ATOM 743 C C . GLY A 1 94 ? -7.595 0.121 -6.161 1.00 95.00 94 GLY A C 1
ATOM 744 O O . GLY A 1 94 ? -8.772 0.435 -6.341 1.00 95.00 94 GLY A O 1
ATOM 745 N N . VAL A 1 95 ? -7.059 -0.998 -6.644 1.00 96.94 95 VAL A N 1
ATOM 746 C CA . VAL A 1 95 ? -7.814 -2.072 -7.304 1.00 96.94 95 VAL A CA 1
ATOM 747 C C . VAL A 1 95 ? -7.800 -3.314 -6.419 1.00 96.94 95 VAL A C 1
ATOM 749 O O . VAL A 1 95 ? -6.735 -3.766 -5.999 1.00 96.94 95 VAL A O 1
ATOM 752 N N . GLN A 1 96 ? -8.984 -3.841 -6.104 1.00 97.69 96 GLN A N 1
ATOM 753 C CA . GLN A 1 96 ? -9.125 -5.077 -5.338 1.00 97.69 96 GLN A CA 1
ATOM 754 C C . GLN A 1 96 ? -9.080 -6.280 -6.283 1.00 97.69 96 GLN A C 1
ATOM 756 O O . GLN A 1 96 ? -9.803 -6.313 -7.277 1.00 97.69 96 GLN A O 1
ATOM 761 N N . VAL A 1 97 ? -8.270 -7.278 -5.940 1.00 97.81 97 VAL A N 1
ATOM 762 C CA . VAL A 1 97 ? -8.049 -8.489 -6.744 1.00 97.81 97 VAL A CA 1
ATOM 763 C C . VAL A 1 97 ? -8.270 -9.750 -5.905 1.00 97.81 97 VAL A C 1
ATOM 765 O O . VAL A 1 97 ? -8.359 -9.685 -4.675 1.00 97.81 97 VAL A O 1
ATOM 768 N N . LYS A 1 98 ? -8.441 -10.895 -6.575 1.00 97.94 98 LYS A N 1
ATOM 769 C CA . LYS A 1 98 ? -8.626 -12.206 -5.925 1.00 97.94 98 LYS A CA 1
ATOM 770 C C . LYS A 1 98 ? -7.319 -12.950 -5.711 1.00 97.94 98 LYS A C 1
ATOM 772 O O . LYS A 1 98 ? -7.201 -13.670 -4.730 1.00 97.94 98 LYS A O 1
ATOM 777 N N . GLU A 1 99 ? -6.361 -12.711 -6.583 1.00 97.56 99 GLU A N 1
ATOM 778 C CA . GLU A 1 99 ? -5.018 -13.259 -6.535 1.00 97.56 99 GLU A CA 1
ATOM 779 C C . GLU A 1 99 ? -4.055 -12.231 -7.108 1.00 97.56 99 GLU A C 1
ATOM 781 O O . GLU A 1 99 ? -4.483 -11.338 -7.848 1.00 97.56 99 GLU A O 1
ATOM 786 N N . TRP A 1 100 ? -2.782 -12.304 -6.729 1.00 98.00 100 TRP A N 1
ATOM 787 C CA . TRP A 1 100 ? -1.771 -11.404 -7.267 1.00 98.00 100 TRP A CA 1
ATOM 788 C C . TRP A 1 100 ? -0.352 -11.947 -7.128 1.00 98.00 100 TRP A C 1
ATOM 790 O O . TRP A 1 100 ? -0.049 -12.693 -6.197 1.00 98.00 100 TRP A O 1
ATOM 800 N N . GLN A 1 101 ? 0.532 -11.511 -8.026 1.00 97.44 101 GLN A N 1
ATOM 801 C CA . GLN A 1 101 ? 1.955 -11.844 -7.994 1.00 97.44 101 GLN A CA 1
ATOM 802 C C . GLN A 1 101 ? 2.714 -10.998 -6.964 1.00 97.44 101 GLN A C 1
ATOM 804 O O . GLN A 1 101 ? 2.469 -9.797 -6.812 1.00 97.44 101 GLN A O 1
ATOM 809 N N . VAL A 1 102 ? 3.678 -11.623 -6.292 1.00 96.31 102 VAL A N 1
ATOM 810 C CA . VAL A 1 102 ? 4.627 -10.971 -5.388 1.00 96.31 102 VAL A CA 1
ATOM 811 C C . VAL A 1 102 ? 6.022 -11.021 -6.012 1.00 96.31 102 VAL A C 1
ATOM 813 O O . VAL A 1 102 ? 6.561 -12.104 -6.238 1.00 96.31 102 VAL A O 1
ATOM 816 N N . ASP A 1 103 ? 6.606 -9.858 -6.289 1.00 93.06 103 ASP A N 1
ATOM 817 C CA . ASP A 1 103 ? 7.943 -9.688 -6.869 1.00 93.06 103 ASP A CA 1
ATOM 818 C C . ASP A 1 103 ? 8.956 -9.213 -5.805 1.00 93.06 103 ASP A C 1
ATOM 820 O O . ASP A 1 103 ? 8.701 -9.275 -4.598 1.00 93.06 103 ASP A O 1
ATOM 824 N N . GLU A 1 104 ? 10.153 -8.793 -6.208 1.00 88.31 104 GLU A N 1
ATOM 825 C CA . GLU A 1 104 ? 11.173 -8.271 -5.296 1.00 88.31 104 GLU A CA 1
ATOM 826 C C . GLU A 1 104 ? 10.825 -6.895 -4.689 1.00 88.31 104 GLU A C 1
ATOM 828 O O . GLU A 1 104 ? 11.394 -6.524 -3.655 1.00 88.31 104 GLU A O 1
ATOM 833 N N . HIS A 1 105 ? 9.863 -6.166 -5.270 1.00 91.31 105 HIS A N 1
ATOM 834 C CA . HIS A 1 105 ? 9.376 -4.855 -4.824 1.00 91.31 105 HIS A CA 1
ATOM 835 C C . HIS A 1 105 ? 8.086 -4.924 -4.000 1.00 91.31 105 HIS A C 1
ATOM 837 O O . HIS A 1 105 ? 7.675 -3.895 -3.455 1.00 91.31 105 HIS A O 1
ATOM 843 N N . GLY A 1 106 ? 7.469 -6.100 -3.853 1.00 94.00 106 GLY A N 1
ATOM 844 C CA . GLY A 1 106 ? 6.249 -6.305 -3.071 1.00 94.00 106 GLY A CA 1
ATOM 845 C C . GLY A 1 106 ? 5.147 -6.968 -3.875 1.00 94.00 106 GLY A C 1
ATOM 846 O O . GLY A 1 106 ? 5.382 -7.948 -4.565 1.00 94.00 106 GLY A O 1
ATOM 847 N N . LEU A 1 107 ? 3.920 -6.455 -3.758 1.00 97.31 107 LEU A N 1
ATOM 848 C CA . LEU A 1 107 ? 2.875 -6.835 -4.706 1.00 97.31 107 LEU A CA 1
ATOM 849 C C . LEU A 1 107 ? 3.206 -6.199 -6.055 1.00 97.31 107 LEU A C 1
ATOM 851 O O . LEU A 1 107 ? 3.407 -4.982 -6.118 1.00 97.31 107 LEU A O 1
ATOM 855 N N . LYS A 1 108 ? 3.231 -7.008 -7.114 1.00 96.75 108 LYS A N 1
ATOM 856 C CA . LYS A 1 108 ? 3.610 -6.560 -8.453 1.00 96.75 108 LYS A CA 1
ATOM 857 C C . LYS A 1 108 ? 2.799 -5.334 -8.874 1.00 96.75 108 LYS A C 1
ATOM 859 O O . LYS A 1 108 ? 1.616 -5.221 -8.558 1.00 96.75 108 LYS A O 1
ATOM 864 N N . HIS A 1 109 ? 3.421 -4.389 -9.559 1.00 96.75 109 HIS A N 1
ATOM 865 C CA . HIS A 1 109 ? 2.803 -3.126 -9.983 1.00 96.75 109 HIS A CA 1
ATOM 866 C C . HIS A 1 109 ? 2.399 -2.133 -8.889 1.00 96.75 109 HIS A C 1
ATOM 868 O O . HIS A 1 109 ? 1.950 -1.025 -9.194 1.00 96.75 109 HIS A O 1
ATOM 874 N N . ASP A 1 110 ? 2.573 -2.456 -7.609 1.00 97.56 110 ASP A N 1
ATOM 875 C CA . ASP A 1 110 ? 2.212 -1.534 -6.544 1.00 97.56 110 ASP A CA 1
ATOM 876 C C . ASP A 1 110 ? 3.161 -0.323 -6.501 1.00 97.56 110 ASP A C 1
ATOM 878 O O . ASP A 1 110 ? 4.379 -0.442 -6.355 1.00 97.56 110 ASP A O 1
ATOM 882 N N . ARG A 1 111 ? 2.571 0.875 -6.598 1.00 96.44 111 ARG A N 1
ATOM 883 C CA . ARG A 1 111 ? 3.230 2.186 -6.502 1.00 96.44 111 ARG A CA 1
ATOM 884 C C . ARG A 1 111 ? 4.419 2.341 -7.456 1.00 96.44 111 ARG A C 1
ATOM 886 O O . ARG A 1 111 ? 5.381 3.028 -7.111 1.00 96.44 111 ARG A O 1
ATOM 893 N N . GLN A 1 112 ? 4.340 1.748 -8.647 1.00 95.94 112 GLN A N 1
ATOM 894 C CA . GLN A 1 112 ? 5.300 1.963 -9.738 1.00 95.94 112 GLN A CA 1
ATOM 895 C C . GLN A 1 112 ? 5.278 3.404 -10.251 1.00 95.94 112 GLN A C 1
ATOM 897 O O . GLN A 1 112 ? 6.314 3.925 -10.665 1.00 95.94 112 GLN A O 1
ATOM 902 N N . TYR A 1 113 ? 4.117 4.057 -10.160 1.00 98.00 113 TYR A N 1
ATOM 903 C CA . TYR A 1 113 ? 3.899 5.436 -10.574 1.00 98.00 113 TYR A CA 1
ATOM 904 C C . TYR A 1 113 ? 3.655 6.360 -9.382 1.00 98.00 113 TYR A C 1
ATOM 906 O O . TYR A 1 113 ? 3.147 5.955 -8.330 1.00 98.00 113 TYR A O 1
ATOM 914 N N . ALA A 1 114 ? 3.967 7.638 -9.552 1.00 97.44 114 ALA A N 1
ATOM 915 C CA . ALA A 1 114 ? 3.616 8.684 -8.607 1.00 97.44 114 ALA A CA 1
ATOM 916 C C . ALA A 1 114 ? 3.362 10.008 -9.324 1.00 97.44 114 ALA A C 1
ATOM 918 O O . ALA A 1 114 ? 3.829 10.228 -10.434 1.00 97.44 114 ALA A O 1
ATOM 919 N N . LEU A 1 115 ? 2.642 10.906 -8.658 1.00 97.50 115 LEU A N 1
ATOM 920 C CA . LEU A 1 115 ? 2.583 12.309 -9.048 1.00 97.50 115 LEU A CA 1
ATOM 921 C C . LEU A 1 115 ? 3.676 13.066 -8.294 1.00 97.50 115 LEU A C 1
ATOM 923 O O . LEU A 1 115 ? 3.823 12.889 -7.078 1.00 97.50 115 LEU A O 1
ATOM 927 N N . ALA A 1 116 ? 4.438 13.888 -9.005 1.00 96.06 116 ALA A N 1
ATOM 928 C CA . ALA A 1 116 ? 5.604 14.573 -8.476 1.00 96.06 116 ALA A CA 1
ATOM 929 C C . ALA A 1 116 ? 5.596 16.064 -8.827 1.00 96.06 116 ALA A C 1
ATOM 931 O O . ALA A 1 116 ? 5.243 16.447 -9.937 1.00 96.06 116 ALA A O 1
ATOM 932 N N . GLN A 1 117 ? 6.025 16.894 -7.879 1.00 95.31 117 GLN A N 1
ATOM 933 C CA . GLN A 1 117 ? 6.184 18.338 -8.042 1.00 95.31 117 GLN A CA 1
ATOM 934 C C . GLN A 1 117 ? 7.633 18.720 -7.745 1.00 95.31 117 GLN A C 1
ATOM 936 O O . GLN A 1 117 ? 8.198 18.257 -6.748 1.00 95.31 117 GLN A O 1
ATOM 941 N N . LEU A 1 118 ? 8.221 19.575 -8.583 1.00 95.12 118 LEU A N 1
ATOM 942 C CA . LEU A 1 118 ? 9.548 20.127 -8.330 1.00 95.12 118 LEU A CA 1
ATOM 943 C C . LEU A 1 118 ? 9.499 21.043 -7.102 1.00 95.12 118 LEU A C 1
ATOM 945 O O . LEU A 1 118 ? 8.709 21.984 -7.053 1.00 95.12 118 LEU A O 1
ATOM 949 N N . ASN A 1 119 ? 10.355 20.772 -6.122 1.00 92.50 119 ASN A N 1
ATOM 950 C CA . ASN A 1 119 ? 10.706 21.741 -5.098 1.00 92.50 119 ASN A CA 1
ATOM 951 C C . ASN A 1 119 ? 11.909 22.542 -5.614 1.00 92.50 119 ASN A C 1
ATOM 953 O O . ASN A 1 119 ? 13.015 22.006 -5.681 1.00 92.50 119 ASN A O 1
ATOM 957 N N . GLU A 1 120 ? 11.681 23.798 -6.002 1.00 91.69 120 GLU A N 1
ATOM 958 C CA . GLU A 1 120 ? 12.711 24.665 -6.592 1.00 91.69 120 GLU A CA 1
ATOM 959 C C . GLU A 1 120 ? 13.863 24.963 -5.626 1.00 91.69 120 GLU A C 1
ATOM 961 O O . GLU A 1 120 ? 15.016 24.988 -6.046 1.00 91.69 120 GLU A O 1
ATOM 966 N N . GLU A 1 121 ? 13.576 25.117 -4.330 1.00 90.31 121 GLU A N 1
ATOM 967 C CA . GLU A 1 121 ? 14.590 25.391 -3.304 1.00 90.31 121 GLU A CA 1
ATOM 968 C C . GLU A 1 121 ? 15.540 24.201 -3.123 1.00 90.31 121 GLU A C 1
ATOM 970 O O . GLU A 1 121 ? 16.754 24.367 -3.025 1.00 90.31 121 GLU A O 1
ATOM 975 N N . ALA A 1 122 ? 14.992 22.983 -3.108 1.00 89.12 122 ALA A N 1
ATOM 976 C CA . ALA A 1 122 ? 15.778 21.762 -2.957 1.00 89.12 122 ALA A CA 1
ATOM 977 C C . ALA A 1 122 ? 16.367 21.245 -4.282 1.00 89.12 122 ALA A C 1
ATOM 979 O O . ALA A 1 122 ? 17.223 20.362 -4.256 1.00 89.12 122 ALA A O 1
ATOM 980 N N . GLY A 1 123 ? 15.874 21.721 -5.430 1.00 91.38 123 GLY A N 1
ATOM 981 C CA . GLY A 1 123 ? 16.208 21.180 -6.751 1.00 91.38 123 GLY A CA 1
ATOM 982 C C . GLY A 1 123 ? 15.782 19.718 -6.949 1.00 91.38 123 GLY A C 1
ATOM 983 O O . GLY A 1 123 ? 16.334 19.022 -7.798 1.00 91.38 123 GLY A O 1
ATOM 984 N N . LEU A 1 124 ? 14.830 19.227 -6.148 1.00 93.19 124 LEU A N 1
ATOM 985 C CA . LEU A 1 124 ? 14.391 17.831 -6.140 1.00 93.19 124 LEU A CA 1
ATOM 986 C C . LEU A 1 124 ? 12.880 17.742 -6.295 1.00 93.19 124 LEU A C 1
ATOM 988 O O . LEU A 1 124 ? 12.126 18.540 -5.737 1.00 93.19 124 LEU A O 1
ATOM 992 N N . TYR A 1 125 ? 12.421 16.711 -6.994 1.00 94.75 125 TYR A N 1
ATOM 993 C CA . TYR A 1 125 ? 11.004 16.387 -7.026 1.00 94.75 125 TYR A CA 1
ATOM 994 C C . TYR A 1 125 ? 10.548 15.843 -5.672 1.00 94.75 125 TYR A C 1
ATOM 996 O O . TYR A 1 125 ? 11.315 15.231 -4.926 1.00 94.75 125 TYR A O 1
ATOM 1004 N N . THR A 1 126 ? 9.279 16.056 -5.349 1.00 93.19 126 THR A N 1
ATOM 1005 C CA . THR A 1 126 ? 8.628 15.537 -4.144 1.00 93.19 126 THR A CA 1
ATOM 1006 C C . THR A 1 126 ? 7.254 14.983 -4.488 1.00 93.19 126 THR A C 1
ATOM 1008 O O . THR A 1 126 ? 6.636 15.384 -5.473 1.00 93.19 126 THR A O 1
ATOM 1011 N N . ILE A 1 127 ? 6.766 14.048 -3.675 1.00 93.00 127 ILE A N 1
ATOM 1012 C CA . ILE A 1 127 ? 5.475 13.398 -3.902 1.00 93.00 127 ILE A CA 1
ATOM 1013 C C . ILE A 1 127 ? 4.314 14.375 -3.710 1.00 93.00 127 ILE A C 1
ATOM 1015 O O . ILE A 1 127 ? 4.124 14.940 -2.630 1.00 93.00 127 ILE A O 1
ATOM 1019 N N . VAL A 1 128 ? 3.442 14.432 -4.712 1.00 92.38 128 VAL A N 1
ATOM 1020 C CA . VAL A 1 128 ? 2.102 15.006 -4.603 1.00 92.38 128 VAL A CA 1
ATOM 1021 C C . VAL A 1 128 ? 1.212 14.033 -3.821 1.00 92.38 128 VAL A C 1
ATOM 1023 O O . VAL A 1 128 ? 1.048 12.860 -4.165 1.00 92.38 128 VAL A O 1
ATOM 1026 N N . SER A 1 129 ? 0.673 14.501 -2.695 1.00 86.50 129 SER A N 1
ATOM 1027 C CA . SER A 1 129 ? -0.009 13.658 -1.708 1.00 86.50 129 SER A CA 1
ATOM 1028 C C . SER A 1 129 ? -1.423 14.140 -1.401 1.00 86.50 129 SER A C 1
ATOM 1030 O O . SER A 1 129 ? -1.666 15.346 -1.329 1.00 86.50 129 SER A O 1
ATOM 1032 N N . GLN A 1 130 ? -2.319 13.190 -1.099 1.00 85.19 130 GLN A N 1
ATOM 1033 C CA . GLN A 1 130 ? -3.714 13.461 -0.727 1.00 85.19 130 GLN A CA 1
ATOM 1034 C C . GLN A 1 130 ? -3.850 14.423 0.462 1.00 85.19 130 GLN A C 1
ATOM 1036 O O . GLN A 1 130 ? -4.792 15.199 0.525 1.00 85.19 130 GLN A O 1
ATOM 1041 N N . LYS A 1 131 ? -2.908 14.379 1.415 1.00 77.56 131 LYS A N 1
ATOM 1042 C CA . LYS A 1 131 ? -2.998 15.136 2.678 1.00 77.56 131 LYS A CA 1
ATOM 1043 C C . LYS A 1 131 ? -2.674 16.628 2.564 1.00 77.56 131 LYS A C 1
ATOM 1045 O O . LYS A 1 131 ? -3.134 17.388 3.406 1.00 77.56 131 LYS A O 1
ATOM 1050 N N . PHE A 1 132 ? -1.823 17.023 1.616 1.00 74.94 132 PHE A N 1
ATOM 1051 C CA . PHE A 1 132 ? -1.239 18.374 1.585 1.00 74.94 132 PHE A CA 1
ATOM 1052 C C . PHE A 1 132 ? -1.402 19.081 0.247 1.00 74.94 132 PHE A C 1
ATOM 1054 O O . PHE A 1 132 ? -1.298 20.300 0.221 1.00 74.94 132 PHE A O 1
ATOM 1061 N N . VAL A 1 133 ? -1.624 18.336 -0.839 1.00 81.56 133 VAL A N 1
ATOM 1062 C CA . VAL A 1 133 ? -1.671 18.918 -2.181 1.00 81.56 133 VAL A CA 1
ATOM 1063 C C . VAL A 1 133 ? -3.081 18.848 -2.744 1.00 81.56 133 VAL A C 1
ATOM 1065 O O . VAL A 1 133 ? -3.700 19.884 -2.936 1.00 81.56 133 VAL A O 1
ATOM 1068 N N . SER A 1 134 ? -3.622 17.643 -2.942 1.00 87.38 134 SER A N 1
ATOM 1069 C CA . SER A 1 134 ? -4.979 17.494 -3.472 1.00 87.38 134 SER A CA 1
ATOM 1070 C C . SER A 1 134 ? -5.700 16.294 -2.875 1.00 87.38 134 SER A C 1
ATOM 1072 O O . SER A 1 134 ? -5.365 15.138 -3.139 1.00 87.38 134 SER A O 1
ATOM 1074 N N . THR A 1 135 ? -6.744 16.571 -2.096 1.00 89.62 135 THR A N 1
ATOM 1075 C CA . THR A 1 135 ? -7.642 15.558 -1.530 1.00 89.62 135 THR A CA 1
ATOM 1076 C C . THR A 1 135 ? -8.534 14.920 -2.600 1.00 89.62 135 THR A C 1
ATOM 1078 O O . THR A 1 135 ? -8.973 13.782 -2.417 1.00 89.62 135 THR A O 1
ATOM 1081 N N . ARG A 1 136 ? -8.731 15.582 -3.757 1.00 92.38 136 ARG A N 1
ATOM 1082 C CA . ARG A 1 136 ? -9.459 15.026 -4.915 1.00 92.38 136 ARG A CA 1
ATOM 1083 C C . ARG A 1 136 ? -8.810 13.754 -5.438 1.00 92.38 136 ARG A C 1
ATOM 1085 O O . ARG A 1 136 ? -9.514 12.899 -5.957 1.00 92.38 136 ARG A O 1
ATOM 1092 N N . LEU A 1 137 ? -7.507 13.557 -5.225 1.00 94.12 137 LEU A N 1
ATOM 1093 C CA . LEU A 1 137 ? -6.825 12.313 -5.586 1.00 94.12 137 LEU A CA 1
ATOM 1094 C C . LEU A 1 137 ? -7.446 11.055 -4.948 1.00 94.12 137 LEU A C 1
ATOM 1096 O O . LEU A 1 137 ? -7.235 9.953 -5.447 1.00 94.12 137 LEU A O 1
ATOM 1100 N N . THR A 1 138 ? -8.229 11.181 -3.872 1.00 92.38 138 THR A N 1
ATOM 1101 C CA . THR A 1 138 ? -8.978 10.051 -3.295 1.00 92.38 138 THR A CA 1
ATOM 1102 C C . THR A 1 138 ? -10.143 9.581 -4.183 1.00 92.38 138 THR A C 1
ATOM 1104 O O . THR A 1 138 ? -10.564 8.434 -4.082 1.00 92.38 138 THR A O 1
ATOM 1107 N N . LEU A 1 139 ? -10.643 10.451 -5.071 1.00 93.88 139 LEU A N 1
ATOM 1108 C CA . LEU A 1 139 ? -11.825 10.219 -5.910 1.00 93.88 139 LEU A CA 1
ATOM 1109 C C . LEU A 1 139 ? -11.536 9.365 -7.149 1.00 93.88 139 LEU A C 1
ATOM 1111 O O . LEU A 1 139 ? -12.474 8.925 -7.814 1.00 93.88 139 LEU A O 1
ATOM 1115 N N . LEU A 1 140 ? -10.258 9.141 -7.479 1.00 95.19 140 LEU A N 1
ATOM 1116 C CA . LEU A 1 140 ? -9.897 8.304 -8.617 1.00 95.19 140 LEU A CA 1
ATOM 1117 C C . LEU A 1 140 ? -10.384 6.871 -8.392 1.00 95.19 140 LEU A C 1
ATOM 1119 O O . LEU A 1 140 ? -10.080 6.260 -7.369 1.00 95.19 140 LEU A O 1
ATOM 1123 N N . LYS A 1 141 ? -11.066 6.306 -9.385 1.00 95.69 141 LYS A N 1
ATOM 1124 C CA . LYS A 1 141 ? -11.438 4.887 -9.420 1.00 95.69 141 LYS A CA 1
ATOM 1125 C C . LYS A 1 141 ? -10.479 4.155 -10.346 1.00 95.69 141 LYS A C 1
ATOM 1127 O O . LYS A 1 141 ? -10.289 4.595 -11.473 1.00 95.69 141 LYS A O 1
ATOM 1132 N N . CYS A 1 142 ? -9.885 3.066 -9.867 1.00 96.62 142 CYS A N 1
ATOM 1133 C CA . CYS A 1 142 ? -8.920 2.271 -10.621 1.00 96.62 142 CYS A CA 1
ATOM 1134 C C . CYS A 1 142 ? -9.514 0.904 -10.969 1.00 96.62 142 CYS A C 1
ATOM 1136 O O . CYS A 1 142 ? -10.143 0.271 -10.118 1.00 96.62 142 CYS A O 1
ATOM 1138 N N . ALA A 1 143 ? -9.298 0.457 -12.202 1.00 97.50 143 ALA A N 1
ATOM 1139 C CA . ALA A 1 143 ? -9.605 -0.890 -12.664 1.00 97.50 143 ALA A CA 1
ATOM 1140 C C . ALA A 1 143 ? -8.394 -1.476 -13.398 1.00 97.50 143 ALA A C 1
ATOM 1142 O O . ALA A 1 143 ? -7.661 -0.752 -14.070 1.00 97.50 143 ALA A O 1
ATOM 1143 N N . TYR A 1 144 ? -8.190 -2.786 -13.270 1.00 97.69 144 TYR A N 1
ATOM 1144 C CA . TYR A 1 144 ? -7.121 -3.511 -13.951 1.00 97.69 144 TYR A CA 1
ATOM 1145 C C . TYR A 1 144 ? -7.680 -4.291 -15.143 1.00 97.69 144 TYR A C 1
ATOM 1147 O O . TYR A 1 144 ? -8.680 -4.994 -15.005 1.00 97.69 144 TYR A O 1
ATOM 1155 N N . PHE A 1 145 ? -7.023 -4.167 -16.295 1.00 97.38 145 PHE A N 1
ATOM 1156 C CA . PHE A 1 145 ? -7.362 -4.864 -17.532 1.00 97.38 145 PHE A CA 1
ATOM 1157 C C . PHE A 1 145 ? -6.167 -5.728 -17.966 1.00 97.38 145 PHE A C 1
ATOM 1159 O O . PHE A 1 145 ? -5.295 -5.222 -18.679 1.00 97.38 145 PHE A O 1
ATOM 1166 N N . PRO A 1 146 ? -6.102 -7.009 -17.546 1.00 94.31 146 PRO A N 1
ATOM 1167 C CA . PRO A 1 146 ? -4.944 -7.875 -17.790 1.00 94.31 146 PRO A CA 1
ATOM 1168 C C . PRO A 1 146 ? -4.675 -8.103 -19.280 1.00 94.31 146 PRO A C 1
ATOM 1170 O O . PRO A 1 146 ? -3.550 -7.915 -19.726 1.00 94.31 146 PRO A O 1
ATOM 1173 N N . GLU A 1 147 ? -5.717 -8.376 -20.071 1.00 95.12 147 GLU A N 1
ATOM 1174 C CA . GLU A 1 147 ? -5.614 -8.599 -21.527 1.00 95.12 147 GLU A CA 1
ATOM 1175 C C . GLU A 1 147 ? -5.051 -7.396 -22.298 1.00 95.12 147 GLU A C 1
ATOM 1177 O O . GLU A 1 147 ? -4.559 -7.525 -23.413 1.00 95.12 147 GLU A O 1
ATOM 1182 N N . GLN A 1 148 ? -5.158 -6.200 -21.716 1.00 94.75 148 GLN A N 1
ATOM 1183 C CA . GLN A 1 148 ? -4.685 -4.945 -22.304 1.00 94.75 148 GLN A CA 1
ATOM 1184 C C . GLN A 1 148 ? -3.422 -4.432 -21.606 1.00 94.75 148 GLN A C 1
ATOM 1186 O O . GLN A 1 148 ? -2.954 -3.343 -21.927 1.00 94.75 148 GLN A O 1
ATOM 1191 N N . ASN A 1 149 ? -2.895 -5.189 -20.636 1.00 95.06 149 ASN A N 1
ATOM 1192 C CA . ASN A 1 149 ? -1.736 -4.830 -19.832 1.00 95.06 149 ASN A CA 1
ATOM 1193 C C . ASN A 1 149 ? -1.818 -3.396 -19.263 1.00 95.06 149 ASN A C 1
ATOM 1195 O O . ASN A 1 149 ? -0.870 -2.617 -19.358 1.00 95.06 149 ASN A O 1
ATOM 1199 N N . CYS A 1 150 ? -2.967 -2.995 -18.708 1.00 97.25 150 CYS A N 1
ATOM 1200 C CA . CYS A 1 150 ? -3.135 -1.611 -18.258 1.00 97.25 150 CYS A CA 1
ATOM 1201 C C . CYS A 1 150 ? -4.017 -1.450 -17.020 1.00 97.25 150 CYS A C 1
ATOM 1203 O O . CYS A 1 150 ? -4.917 -2.251 -16.749 1.00 97.25 150 CYS A O 1
ATOM 1205 N N . PHE A 1 151 ? -3.785 -0.352 -16.306 1.00 98.06 151 PHE A N 1
ATOM 1206 C CA . PHE A 1 151 ? -4.695 0.182 -15.303 1.00 98.06 151 PHE A CA 1
ATOM 1207 C C . PHE A 1 151 ? -5.447 1.378 -15.882 1.00 98.06 151 PHE A C 1
ATOM 1209 O O . PHE A 1 151 ? -4.836 2.331 -16.366 1.00 98.06 151 PHE A O 1
ATOM 1216 N N . GLU A 1 152 ? -6.774 1.346 -15.806 1.00 98.06 152 GLU A N 1
ATOM 1217 C CA . GLU A 1 152 ? -7.631 2.475 -16.157 1.00 98.06 152 GLU A CA 1
ATOM 1218 C C . GLU A 1 152 ? -7.990 3.261 -14.902 1.00 98.06 152 GLU A C 1
ATOM 1220 O O . GLU A 1 152 ? -8.462 2.702 -13.908 1.00 98.06 152 GLU A O 1
ATOM 1225 N N . TYR A 1 153 ? -7.812 4.572 -14.978 1.00 98.00 153 TYR A N 1
ATOM 1226 C CA . TYR A 1 153 ? -8.190 5.511 -13.941 1.00 98.00 153 TYR A CA 1
ATOM 1227 C C . TYR A 1 153 ? -9.345 6.373 -14.427 1.00 98.00 153 TYR A C 1
ATOM 1229 O O . TYR A 1 153 ? -9.215 7.065 -15.432 1.00 98.00 153 TYR A O 1
ATOM 1237 N N . LYS A 1 154 ? -10.456 6.368 -13.686 1.00 97.12 154 LYS A N 1
ATOM 1238 C CA . LYS A 1 154 ? -11.584 7.290 -13.881 1.00 97.12 154 LYS A CA 1
ATOM 1239 C C . LYS A 1 154 ? -11.556 8.382 -12.823 1.00 97.12 154 LYS A C 1
ATOM 1241 O O . LYS A 1 154 ? -11.407 8.073 -11.638 1.00 97.12 154 LYS A O 1
ATOM 1246 N N . TYR A 1 155 ? -11.738 9.633 -13.226 1.00 95.50 155 TYR A N 1
ATOM 1247 C CA . TYR A 1 155 ? -11.675 10.797 -12.343 1.00 95.50 155 TYR A CA 1
ATOM 1248 C C . TYR A 1 155 ? -12.806 11.799 -12.638 1.00 95.50 155 TYR A C 1
ATOM 1250 O O . TYR A 1 155 ? -13.252 11.885 -13.782 1.00 95.50 155 TYR A O 1
ATOM 1258 N N . PRO A 1 156 ? -13.315 12.516 -11.619 1.00 94.12 156 PRO A N 1
ATOM 1259 C CA . PRO A 1 156 ? -14.432 13.442 -11.791 1.00 94.12 156 PRO A CA 1
ATOM 1260 C C . PRO A 1 156 ? -13.989 14.774 -12.399 1.00 94.12 156 PRO A C 1
ATOM 1262 O O . PRO A 1 156 ? -12.973 15.339 -11.982 1.00 94.12 156 PRO A O 1
ATOM 1265 N N . LEU A 1 157 ? -14.804 15.313 -13.303 1.00 93.56 157 LEU A N 1
ATOM 1266 C CA . LEU A 1 157 ? -14.661 16.681 -13.802 1.00 93.56 157 LEU A CA 1
ATOM 1267 C C . LEU A 1 157 ? -15.222 17.691 -12.781 1.00 93.56 157 LEU A C 1
ATOM 1269 O O . LEU A 1 157 ? -16.039 17.356 -11.923 1.00 93.56 157 LEU A O 1
ATOM 1273 N N . LYS A 1 158 ? -14.751 18.940 -12.812 1.00 88.69 158 LYS A N 1
ATOM 1274 C CA . LYS A 1 158 ? -15.154 20.005 -11.876 1.00 88.69 158 LYS A CA 1
ATOM 1275 C C . LYS A 1 158 ? -16.518 20.602 -12.194 1.00 88.69 158 LYS A C 1
ATOM 1277 O O . LYS A 1 158 ? -17.229 21.006 -11.277 1.00 88.69 158 LYS A O 1
ATOM 1282 N N . LYS A 1 159 ? -16.840 20.745 -13.482 1.00 80.75 159 LYS A N 1
ATOM 1283 C CA . LYS A 1 159 ? -18.009 21.509 -13.954 1.00 80.75 159 LYS A CA 1
ATOM 1284 C C . LYS A 1 159 ? -19.215 20.641 -14.305 1.00 80.75 159 LYS A C 1
ATOM 1286 O O . LYS A 1 159 ? -20.304 21.173 -14.488 1.00 80.75 159 LYS A O 1
ATOM 1291 N N . GLU A 1 160 ? -19.039 19.328 -14.352 1.00 70.38 160 GLU A N 1
ATOM 1292 C CA . GLU A 1 160 ? -20.030 18.373 -14.836 1.00 70.38 160 GLU A CA 1
ATOM 1293 C C . GLU A 1 160 ? -20.064 17.180 -13.878 1.00 70.38 160 GLU A C 1
ATOM 1295 O O . GLU A 1 160 ? -19.033 16.803 -13.322 1.00 70.38 160 GLU A O 1
ATOM 1300 N N . ASN A 1 161 ? -21.226 16.548 -13.682 1.00 78.69 161 ASN A N 1
ATOM 1301 C CA . ASN A 1 161 ? -21.316 15.272 -12.953 1.00 78.69 161 ASN A CA 1
ATOM 1302 C C . ASN A 1 161 ? -20.845 14.102 -13.840 1.00 78.69 161 ASN A C 1
ATOM 1304 O O . ASN A 1 161 ? -21.447 13.029 -13.875 1.00 78.69 161 ASN A O 1
ATOM 1308 N N . GLU A 1 162 ? -19.796 14.365 -14.609 1.00 90.06 162 GLU A N 1
ATOM 1309 C CA . GLU A 1 162 ? -19.198 13.497 -15.600 1.00 90.06 162 GLU A CA 1
ATOM 1310 C C . GLU A 1 162 ? -17.833 13.029 -15.107 1.00 90.06 162 GLU A C 1
ATOM 1312 O O . GLU A 1 162 ? -17.166 13.652 -14.272 1.00 90.06 162 GLU A O 1
ATOM 1317 N N . MET A 1 163 ? -17.440 11.870 -15.616 1.00 93.94 163 MET A N 1
ATOM 1318 C CA . MET A 1 163 ? -16.170 11.240 -15.309 1.00 93.94 163 MET A CA 1
ATOM 1319 C C . MET A 1 163 ? -15.389 11.132 -16.603 1.00 93.94 163 MET A C 1
ATOM 1321 O O . MET A 1 163 ? -15.929 10.711 -17.623 1.00 93.94 163 MET A O 1
ATOM 1325 N N . ASP A 1 164 ? -14.106 11.423 -16.525 1.00 96.38 164 ASP A N 1
ATOM 1326 C CA . ASP A 1 164 ? -13.173 11.179 -17.607 1.00 96.38 164 ASP A CA 1
ATOM 1327 C C . ASP A 1 164 ? -12.192 10.075 -17.213 1.00 96.38 164 ASP A C 1
ATOM 1329 O O . ASP A 1 164 ? -12.196 9.607 -16.068 1.00 96.38 164 ASP A O 1
ATOM 1333 N N . SER A 1 165 ? -11.385 9.600 -18.159 1.00 97.25 165 SER A N 1
ATOM 1334 C CA . SER A 1 165 ? -10.483 8.485 -17.905 1.00 97.25 165 SER A CA 1
ATOM 1335 C C . SER A 1 165 ? -9.172 8.553 -18.667 1.00 97.25 165 SER A C 1
ATOM 1337 O O . SER A 1 165 ? -9.079 9.147 -19.736 1.00 97.25 165 SER A O 1
ATOM 1339 N N . PHE A 1 166 ? -8.161 7.896 -18.111 1.00 97.88 166 PHE A N 1
ATOM 1340 C CA . PHE A 1 166 ? -6.899 7.621 -18.783 1.00 97.88 166 PHE A CA 1
ATOM 1341 C C . PHE A 1 166 ? -6.407 6.225 -18.414 1.00 97.88 166 PHE A C 1
ATOM 1343 O O . PHE A 1 166 ? -6.884 5.615 -17.453 1.00 97.88 166 PHE A O 1
ATOM 1350 N N . ARG A 1 167 ? -5.440 5.719 -19.177 1.00 97.62 167 ARG A N 1
ATOM 1351 C CA . ARG A 1 167 ? -4.821 4.418 -18.937 1.00 97.62 167 ARG A CA 1
ATOM 1352 C C . ARG A 1 167 ? -3.321 4.567 -18.802 1.00 97.62 167 ARG A C 1
ATOM 1354 O O . ARG A 1 167 ? -2.721 5.419 -19.446 1.00 97.62 167 ARG A O 1
ATOM 1361 N N . ILE A 1 168 ? -2.743 3.722 -17.965 1.00 96.94 168 ILE A N 1
ATOM 1362 C CA . ILE A 1 168 ? -1.298 3.555 -17.833 1.00 96.94 168 ILE A CA 1
ATOM 1363 C C . ILE A 1 168 ? -0.965 2.072 -17.986 1.00 96.94 168 ILE A C 1
ATOM 1365 O O . ILE A 1 168 ? -1.774 1.237 -17.564 1.00 96.94 168 ILE A O 1
ATOM 1369 N N . PRO A 1 169 ? 0.181 1.719 -18.584 1.00 97.31 169 PRO A N 1
ATOM 1370 C CA . PRO A 1 169 ? 0.566 0.321 -18.690 1.00 97.31 169 PRO A CA 1
ATOM 1371 C C . PRO A 1 169 ? 0.848 -0.274 -17.304 1.00 97.31 169 PRO A C 1
ATOM 1373 O O . PRO A 1 169 ? 1.248 0.432 -16.379 1.00 97.31 169 PRO A O 1
ATOM 1376 N N . ALA A 1 170 ? 0.590 -1.571 -17.152 1.00 96.12 170 ALA A N 1
ATOM 1377 C CA . ALA A 1 170 ? 0.948 -2.319 -15.951 1.00 96.12 170 ALA A CA 1
ATOM 1378 C C . ALA A 1 170 ? 2.394 -2.825 -16.064 1.00 96.12 170 ALA A C 1
ATOM 1380 O O . ALA A 1 170 ? 3.251 -2.430 -15.276 1.00 96.12 170 ALA A O 1
ATOM 1381 N N . GLU A 1 171 ? 2.687 -3.636 -17.081 1.00 95.81 171 GLU A N 1
ATOM 1382 C CA . GLU A 1 171 ? 4.054 -4.030 -17.429 1.00 95.81 171 GLU A CA 1
ATOM 1383 C C . GLU A 1 171 ? 4.737 -2.944 -18.256 1.00 95.81 171 GLU A C 1
ATOM 1385 O O . GLU A 1 171 ? 4.188 -2.460 -19.250 1.00 95.81 171 GLU A O 1
ATOM 1390 N N . ILE A 1 172 ? 5.961 -2.599 -17.864 1.00 95.69 172 ILE A N 1
ATOM 1391 C CA . ILE A 1 172 ? 6.786 -1.610 -18.555 1.00 95.69 172 ILE A CA 1
ATOM 1392 C C . ILE A 1 172 ? 7.680 -2.341 -19.554 1.00 95.69 172 ILE A C 1
ATOM 1394 O O . ILE A 1 172 ? 8.744 -2.839 -19.190 1.00 95.69 172 ILE A O 1
ATOM 1398 N N . THR A 1 173 ? 7.223 -2.437 -20.801 1.00 95.62 173 THR A N 1
ATOM 1399 C CA . THR A 1 173 ? 7.946 -3.142 -21.870 1.00 95.62 173 THR A CA 1
ATOM 1400 C C . THR A 1 173 ? 9.121 -2.325 -22.407 1.00 95.62 173 THR A C 1
ATOM 1402 O O . THR A 1 173 ? 9.198 -1.110 -22.202 1.00 95.62 173 THR A O 1
ATOM 1405 N N . GLU A 1 174 ? 10.040 -2.978 -23.119 1.00 96.00 174 GLU A N 1
ATOM 1406 C CA . GLU A 1 174 ? 11.164 -2.296 -23.770 1.00 96.00 174 GLU A CA 1
ATOM 1407 C C . GLU A 1 174 ? 10.677 -1.271 -24.804 1.00 96.00 174 GLU A C 1
ATOM 1409 O O . GLU A 1 174 ? 11.229 -0.174 -24.888 1.00 96.00 174 GLU A O 1
ATOM 1414 N N . GLU A 1 175 ? 9.591 -1.581 -25.518 1.00 95.94 175 GLU A N 1
ATOM 1415 C CA . GLU A 1 175 ? 8.939 -0.675 -26.468 1.00 95.94 175 GLU A CA 1
ATOM 1416 C C . GLU A 1 175 ? 8.416 0.577 -25.762 1.00 95.94 175 GLU A C 1
ATOM 1418 O O . GLU A 1 175 ? 8.699 1.695 -26.192 1.00 95.94 175 GLU A O 1
ATOM 1423 N N . PHE A 1 176 ? 7.726 0.414 -24.625 1.00 95.88 176 PHE A N 1
ATOM 1424 C CA . PHE A 1 176 ? 7.239 1.559 -23.860 1.00 95.88 176 PHE A CA 1
ATOM 1425 C C . PHE A 1 176 ? 8.393 2.444 -23.383 1.00 95.88 176 PHE A C 1
ATOM 1427 O O . PHE A 1 176 ? 8.283 3.669 -23.441 1.00 95.88 176 PHE A O 1
ATOM 1434 N N . ILE A 1 177 ? 9.498 1.842 -22.927 1.00 96.88 177 ILE A N 1
ATOM 1435 C CA . ILE A 1 177 ? 10.692 2.581 -22.498 1.00 96.88 177 ILE A CA 1
ATOM 1436 C C . ILE A 1 177 ? 11.274 3.368 -23.676 1.00 96.88 177 ILE A C 1
ATOM 1438 O O . ILE A 1 177 ? 11.529 4.561 -23.526 1.00 96.88 177 ILE A O 1
ATOM 1442 N N . ALA A 1 178 ? 11.452 2.732 -24.836 1.00 96.44 178 ALA A N 1
ATOM 1443 C CA . ALA A 1 178 ? 12.022 3.371 -26.019 1.00 96.44 178 ALA A CA 1
ATOM 1444 C C . ALA A 1 178 ? 11.165 4.540 -26.536 1.00 96.44 178 ALA A C 1
ATOM 1446 O O . ALA A 1 178 ? 11.709 5.548 -26.983 1.00 96.44 178 ALA A O 1
ATOM 1447 N N . GLU A 1 179 ? 9.839 4.421 -26.454 1.00 95.88 179 GLU A N 1
ATOM 1448 C CA . GLU A 1 179 ? 8.901 5.432 -26.951 1.00 95.88 179 GLU A CA 1
ATOM 1449 C C . GLU A 1 179 ? 8.629 6.566 -25.954 1.00 95.88 179 GLU A C 1
ATOM 1451 O O . GLU A 1 179 ? 8.397 7.703 -26.365 1.00 95.88 179 GLU A O 1
ATOM 1456 N N . ASN A 1 180 ? 8.624 6.276 -24.648 1.00 96.06 180 ASN A N 1
ATOM 1457 C CA . ASN A 1 180 ? 8.067 7.184 -23.638 1.00 96.06 180 ASN A CA 1
ATOM 1458 C C . ASN A 1 180 ? 9.066 7.634 -22.572 1.00 96.06 180 ASN A C 1
ATOM 1460 O O . ASN A 1 180 ? 8.707 8.461 -21.735 1.00 96.06 180 ASN A O 1
ATOM 1464 N N . ILE A 1 181 ? 10.294 7.108 -22.549 1.00 96.31 181 ILE A N 1
ATOM 1465 C CA . ILE A 1 181 ? 11.259 7.416 -21.491 1.00 96.31 181 ILE A CA 1
ATOM 1466 C C . ILE A 1 181 ? 12.575 7.920 -22.079 1.00 96.31 181 ILE A C 1
ATOM 1468 O O . ILE A 1 181 ? 13.326 7.186 -22.716 1.00 96.31 181 ILE A O 1
ATOM 1472 N N . ASN A 1 182 ? 12.924 9.164 -21.746 1.00 94.31 182 ASN A N 1
ATOM 1473 C CA . ASN A 1 182 ? 14.261 9.684 -22.001 1.00 94.31 182 ASN A CA 1
ATOM 1474 C C . ASN A 1 182 ? 15.246 9.217 -20.912 1.00 94.31 182 ASN A C 1
ATOM 1476 O O . ASN A 1 182 ? 15.372 9.837 -19.853 1.00 94.31 182 ASN A O 1
ATOM 1480 N N . LEU A 1 183 ? 15.966 8.121 -21.170 1.00 94.19 183 LEU A N 1
ATOM 1481 C CA . LEU A 1 183 ? 16.913 7.539 -20.209 1.00 94.19 183 LEU A CA 1
ATOM 1482 C C . LEU A 1 183 ? 18.108 8.452 -19.873 1.00 94.19 183 LEU A C 1
ATOM 1484 O O . LEU A 1 183 ? 18.725 8.255 -18.825 1.00 94.19 183 LEU A O 1
ATOM 1488 N N . SER A 1 184 ? 18.438 9.443 -20.713 1.00 94.25 184 SER A N 1
ATOM 1489 C CA . SER A 1 184 ? 19.543 10.377 -20.443 1.00 94.25 184 SER A CA 1
ATOM 1490 C C . SER A 1 184 ? 19.169 11.523 -19.503 1.00 94.25 184 SER A C 1
ATOM 1492 O O . SER A 1 184 ? 20.062 12.197 -18.995 1.00 94.25 184 SER A O 1
ATOM 1494 N N . GLU A 1 185 ? 17.878 11.740 -19.245 1.00 92.94 185 GLU A N 1
ATOM 1495 C CA . GLU A 1 185 ? 17.378 12.854 -18.428 1.00 92.94 185 GLU A CA 1
ATOM 1496 C C . GLU A 1 185 ? 16.515 12.364 -17.254 1.00 92.94 185 GLU A C 1
ATOM 1498 O O . GLU A 1 185 ? 15.321 12.664 -17.166 1.00 92.94 185 GLU A O 1
ATOM 1503 N N . PRO A 1 186 ? 17.088 11.584 -16.321 1.00 95.25 186 PRO A N 1
ATOM 1504 C CA . PRO A 1 186 ? 16.345 11.137 -15.159 1.00 95.25 186 PRO A CA 1
ATOM 1505 C C . PRO A 1 186 ? 16.011 12.294 -14.213 1.00 95.25 186 PRO A C 1
ATOM 1507 O O . PRO A 1 186 ? 16.844 13.153 -13.916 1.00 95.25 186 PRO A O 1
ATOM 1510 N N . LEU A 1 187 ? 14.816 12.243 -13.633 1.00 95.50 187 LEU A N 1
ATOM 1511 C CA . LEU A 1 187 ? 14.414 13.112 -12.536 1.00 95.50 187 LEU A CA 1
ATOM 1512 C C . LEU A 1 187 ? 14.856 12.513 -11.198 1.00 95.50 187 LEU A C 1
ATOM 1514 O O . LEU A 1 187 ? 14.687 11.315 -10.940 1.00 95.50 187 LEU A O 1
ATOM 1518 N N . GLN A 1 188 ? 15.375 13.368 -10.317 1.00 94.50 188 GLN A N 1
ATOM 1519 C CA . GLN A 1 188 ? 15.700 13.003 -8.941 1.00 94.50 188 GLN A CA 1
ATOM 1520 C C . GLN A 1 188 ? 14.576 13.430 -8.005 1.00 94.50 188 GLN A C 1
ATOM 1522 O O . GLN A 1 188 ? 14.214 14.606 -7.935 1.00 94.50 188 GLN A O 1
ATOM 1527 N N . MET A 1 189 ? 14.030 12.463 -7.272 1.00 92.56 189 MET A N 1
ATOM 1528 C CA . MET A 1 189 ? 12.946 12.693 -6.329 1.00 92.56 189 MET A CA 1
ATOM 1529 C C . MET A 1 189 ? 13.364 12.331 -4.906 1.00 92.56 189 MET A C 1
ATOM 1531 O O . MET A 1 189 ? 13.959 11.284 -4.654 1.00 92.56 189 MET A O 1
ATOM 1535 N N . SER A 1 190 ? 13.002 13.188 -3.955 1.00 88.31 190 SER A N 1
ATOM 1536 C CA . SER A 1 190 ? 13.159 12.940 -2.527 1.00 88.31 190 SER A CA 1
ATOM 1537 C C . SER A 1 190 ? 11.954 12.170 -1.986 1.00 88.31 190 SER A C 1
ATOM 1539 O O . SER A 1 190 ? 10.822 12.664 -2.017 1.00 88.31 190 SER A O 1
ATOM 1541 N N . ILE A 1 191 ? 12.184 10.954 -1.475 1.00 82.69 191 ILE A N 1
ATOM 1542 C CA . ILE A 1 191 ? 11.167 10.168 -0.766 1.00 82.69 191 ILE A CA 1
ATOM 1543 C C . ILE A 1 191 ? 11.742 9.602 0.529 1.00 82.69 191 ILE A C 1
ATOM 1545 O O . ILE A 1 191 ? 12.336 8.521 0.558 1.00 82.69 191 ILE A O 1
ATOM 1549 N N . TRP A 1 192 ? 11.438 10.276 1.636 1.00 74.88 192 TRP A N 1
ATOM 1550 C CA . TRP A 1 192 ? 11.893 9.884 2.969 1.00 74.88 192 TRP A CA 1
ATOM 1551 C C . TRP A 1 192 ? 13.421 9.745 3.022 1.00 74.88 192 TRP A C 1
ATOM 1553 O O . TRP A 1 192 ? 14.127 10.689 2.689 1.00 74.88 192 TRP A O 1
ATOM 1563 N N . THR A 1 193 ? 13.940 8.610 3.492 1.00 60.41 193 THR A N 1
ATOM 1564 C CA . THR A 1 193 ? 15.361 8.441 3.817 1.00 60.41 193 THR A CA 1
ATOM 1565 C C . THR A 1 193 ? 16.269 8.314 2.600 1.00 60.41 193 THR A C 1
ATOM 1567 O O . THR A 1 193 ? 17.463 8.556 2.740 1.00 60.41 193 THR A O 1
ATOM 1570 N N . ASN A 1 194 ? 15.728 7.972 1.427 1.00 70.00 194 ASN A N 1
ATOM 1571 C CA . ASN A 1 194 ? 16.505 7.743 0.213 1.00 70.00 194 ASN A CA 1
ATOM 1572 C C . ASN A 1 194 ? 15.883 8.481 -0.980 1.00 70.00 194 ASN A C 1
ATOM 1574 O O . ASN A 1 194 ? 14.663 8.503 -1.152 1.00 70.00 194 ASN A O 1
ATOM 1578 N N . GLY A 1 195 ? 16.736 9.059 -1.826 1.00 83.06 195 GLY A N 1
ATOM 1579 C CA . GLY A 1 195 ? 16.317 9.535 -3.141 1.00 83.06 195 GLY A CA 1
ATOM 1580 C C . GLY A 1 195 ? 15.898 8.370 -4.040 1.00 83.06 195 GLY A C 1
ATOM 1581 O O . GLY A 1 195 ? 16.339 7.234 -3.854 1.00 83.06 195 GLY A O 1
ATOM 1582 N N . ILE A 1 196 ? 15.040 8.654 -5.012 1.00 91.94 196 ILE A N 1
ATOM 1583 C CA . ILE A 1 196 ? 14.641 7.711 -6.054 1.00 91.94 196 ILE A CA 1
ATOM 1584 C C . ILE A 1 196 ? 14.794 8.370 -7.420 1.00 91.94 196 ILE A C 1
ATOM 1586 O O . ILE A 1 196 ? 14.377 9.512 -7.628 1.00 91.94 196 ILE A O 1
ATOM 1590 N N . GLN A 1 197 ? 15.380 7.622 -8.350 1.00 94.62 197 GLN A N 1
ATOM 1591 C CA . GLN A 1 197 ? 15.429 8.009 -9.748 1.00 94.62 197 GLN A CA 1
ATOM 1592 C C . GLN A 1 197 ? 14.108 7.646 -10.428 1.00 94.62 197 GLN A C 1
ATOM 1594 O O . GLN A 1 197 ? 13.587 6.535 -10.256 1.00 94.62 197 GLN A O 1
ATOM 1599 N N . CYS A 1 198 ? 13.575 8.575 -11.211 1.00 96.75 198 CYS A N 1
ATOM 1600 C CA . CYS A 1 198 ? 12.327 8.402 -11.940 1.00 96.75 198 CYS A CA 1
ATOM 1601 C C . CYS A 1 198 ? 12.352 9.148 -13.277 1.00 96.75 198 CYS A C 1
ATOM 1603 O O . CYS A 1 198 ? 13.275 9.913 -13.549 1.00 96.75 198 CYS A O 1
ATOM 1605 N N . TYR A 1 199 ? 11.348 8.902 -14.109 1.00 97.88 199 TYR A N 1
ATOM 1606 C CA . TYR A 1 199 ? 11.214 9.487 -15.438 1.00 97.88 199 TYR A CA 1
ATOM 1607 C C . TYR A 1 199 ? 9.831 10.095 -15.602 1.00 97.88 199 TYR A C 1
ATOM 1609 O O . TYR A 1 199 ? 8.855 9.543 -15.092 1.00 97.88 199 TYR A O 1
ATOM 1617 N N . ASP A 1 200 ? 9.773 11.227 -16.293 1.00 97.75 200 ASP A N 1
ATOM 1618 C CA . ASP A 1 200 ? 8.527 11.892 -16.650 1.00 97.75 200 ASP A CA 1
ATOM 1619 C C . ASP A 1 200 ? 7.809 11.107 -17.749 1.00 97.75 200 ASP A C 1
ATOM 1621 O O . ASP A 1 200 ? 8.387 10.833 -18.796 1.00 97.75 200 ASP A O 1
ATOM 1625 N N . VAL A 1 201 ? 6.558 10.747 -17.489 1.00 97.75 201 VAL A N 1
ATOM 1626 C CA . VAL A 1 201 ? 5.661 10.067 -18.433 1.00 97.75 201 VAL A CA 1
ATOM 1627 C C . VAL A 1 201 ? 4.313 10.791 -18.499 1.00 97.75 201 VAL A C 1
ATOM 1629 O O . VAL A 1 201 ? 3.270 10.193 -18.758 1.00 97.75 201 VAL A O 1
ATOM 1632 N N . SER A 1 202 ? 4.306 12.097 -18.213 1.00 97.25 202 SER A N 1
ATOM 1633 C CA . SER A 1 202 ? 3.085 12.911 -18.160 1.00 97.25 202 SER A CA 1
ATOM 1634 C C . SER A 1 202 ? 2.363 12.995 -19.501 1.00 97.25 202 SER A C 1
ATOM 1636 O O . SER A 1 202 ? 1.144 13.136 -19.513 1.00 97.25 202 SER A O 1
ATOM 1638 N N . HIS A 1 203 ? 3.081 12.874 -20.622 1.00 95.50 203 HIS A N 1
ATOM 1639 C CA . HIS A 1 203 ? 2.490 12.869 -21.965 1.00 95.50 203 HIS A CA 1
ATOM 1640 C C . HIS A 1 203 ? 1.626 11.632 -22.237 1.00 95.50 203 HIS A C 1
ATOM 1642 O O . HIS A 1 203 ? 0.795 11.669 -23.140 1.00 95.50 203 HIS A O 1
ATOM 1648 N N . CYS A 1 204 ? 1.772 10.564 -21.445 1.00 95.56 204 CYS A N 1
ATOM 1649 C CA . CYS A 1 204 ? 0.942 9.365 -21.553 1.00 95.56 204 CYS A CA 1
ATOM 1650 C C . CYS A 1 204 ? -0.484 9.567 -21.016 1.00 95.56 204 CYS A C 1
ATOM 1652 O O . CYS A 1 204 ? -1.326 8.687 -21.193 1.00 95.56 204 CYS A O 1
ATOM 1654 N N . ILE A 1 205 ? -0.769 10.685 -20.337 1.00 97.19 205 ILE A N 1
ATOM 1655 C CA . ILE A 1 205 ? -2.088 10.970 -19.765 1.00 97.19 205 ILE A CA 1
ATOM 1656 C C . ILE A 1 205 ? -2.613 12.347 -20.212 1.00 97.19 205 ILE A C 1
ATOM 1658 O O . ILE A 1 205 ? -1.828 13.238 -20.532 1.00 97.19 205 ILE A O 1
ATOM 1662 N N . PRO A 1 206 ? -3.942 12.563 -20.243 1.00 96.88 206 PRO A N 1
ATOM 1663 C CA . PRO A 1 206 ? -4.518 13.834 -20.671 1.00 96.88 206 PRO A CA 1
ATOM 1664 C C . PRO A 1 206 ? -4.092 14.993 -19.762 1.00 96.88 206 PRO A C 1
ATOM 1666 O O . PRO A 1 206 ? -4.244 14.910 -18.547 1.00 96.88 206 PRO A O 1
ATOM 1669 N N . SER A 1 207 ? -3.659 16.119 -20.336 1.00 95.19 207 SER A N 1
ATOM 1670 C CA . SER A 1 207 ? -3.279 17.319 -19.565 1.00 95.19 207 SER A CA 1
ATOM 1671 C C . SER A 1 207 ? -4.415 17.851 -18.679 1.00 95.19 207 SER A C 1
ATOM 1673 O O . SER A 1 207 ? -4.175 18.281 -17.551 1.00 95.19 207 SER A O 1
ATOM 1675 N N . LYS A 1 208 ? -5.666 17.731 -19.143 1.00 95.12 208 LYS A N 1
ATOM 1676 C CA . LYS A 1 208 ? -6.867 18.087 -18.370 1.00 95.12 208 LYS A CA 1
ATOM 1677 C C . LYS A 1 208 ? -6.961 17.371 -17.021 1.00 95.12 208 LYS A C 1
ATOM 1679 O O . LYS A 1 208 ? -7.516 17.937 -16.087 1.00 95.12 208 LYS A O 1
ATOM 1684 N N . PHE A 1 209 ? -6.375 16.179 -16.868 1.00 96.44 209 PHE A N 1
ATOM 1685 C CA . PHE A 1 209 ? -6.347 15.473 -15.585 1.00 96.44 209 PHE A CA 1
ATOM 1686 C C . PHE A 1 209 ? -5.730 16.332 -14.475 1.00 96.44 209 PHE A C 1
ATOM 1688 O O . PHE A 1 209 ? -6.277 16.411 -13.376 1.00 96.44 209 PHE A O 1
ATOM 1695 N N . PHE A 1 210 ? -4.609 17.001 -14.757 1.00 95.81 210 PHE A N 1
ATOM 1696 C CA . PHE A 1 210 ? -3.907 17.795 -13.751 1.00 95.81 210 PHE A CA 1
ATOM 1697 C C . PHE A 1 210 ? -4.754 18.982 -13.280 1.00 95.81 210 PHE A C 1
ATOM 1699 O O . PHE A 1 210 ? -4.848 19.245 -12.080 1.00 95.81 210 PHE A O 1
ATOM 1706 N N . GLU A 1 211 ? -5.434 19.643 -14.216 1.00 93.50 211 GLU A N 1
ATOM 1707 C CA . GLU A 1 211 ? -6.322 20.768 -13.932 1.00 93.50 211 GLU A CA 1
ATOM 1708 C C . GLU A 1 211 ? -7.566 20.326 -13.155 1.00 93.50 211 GLU A C 1
ATOM 1710 O O . GLU A 1 211 ? -7.901 20.919 -12.128 1.00 93.50 211 GLU A O 1
ATOM 1715 N N . GLU A 1 212 ? -8.237 19.260 -13.595 1.00 94.62 212 GLU A N 1
ATOM 1716 C CA . GLU A 1 212 ? -9.478 18.756 -12.992 1.00 94.62 212 GLU A CA 1
ATOM 1717 C C . GLU A 1 212 ? -9.270 18.185 -11.584 1.00 94.62 212 GLU A C 1
ATOM 1719 O O . GLU A 1 212 ? -10.186 18.191 -10.754 1.00 94.62 212 GLU A O 1
ATOM 1724 N N . MET A 1 213 ? -8.050 17.750 -11.267 1.00 94.12 213 MET A N 1
ATOM 1725 C CA . MET A 1 213 ? -7.686 17.204 -9.960 1.00 94.12 213 MET A CA 1
ATOM 1726 C C . MET A 1 213 ? -7.070 18.224 -8.998 1.00 94.12 213 MET A C 1
ATOM 1728 O O . MET A 1 213 ? -6.595 17.819 -7.937 1.00 94.12 213 MET A O 1
ATOM 1732 N N . ASP A 1 214 ? -7.119 19.523 -9.311 1.00 93.00 214 ASP A N 1
ATOM 1733 C CA . ASP A 1 214 ? -6.528 20.595 -8.489 1.00 93.00 214 ASP A CA 1
ATOM 1734 C C . ASP A 1 214 ? -5.036 20.351 -8.198 1.00 93.00 214 ASP A C 1
ATOM 1736 O O . ASP A 1 214 ? -4.558 20.544 -7.077 1.00 93.00 214 ASP A O 1
ATOM 1740 N N . LEU A 1 215 ? -4.293 19.863 -9.197 1.00 94.75 215 LEU A N 1
ATOM 1741 C CA . LEU A 1 215 ? -2.859 19.639 -9.053 1.00 94.75 215 LEU A CA 1
ATOM 1742 C C . LEU A 1 215 ? -2.088 20.938 -9.335 1.00 94.75 215 LEU A C 1
ATOM 1744 O O . LEU A 1 215 ? -2.471 21.695 -10.230 1.00 94.75 215 LEU A O 1
ATOM 1748 N N . PRO A 1 216 ? -1.004 21.222 -8.589 1.00 93.50 216 PRO A N 1
ATOM 1749 C CA . PRO A 1 216 ? -0.166 22.382 -8.851 1.00 93.50 216 PRO A CA 1
ATOM 1750 C C . PRO A 1 216 ? 0.390 22.378 -10.276 1.00 93.50 216 PRO A C 1
ATOM 1752 O O . PRO A 1 216 ? 0.680 21.323 -10.848 1.00 93.50 216 PRO A O 1
ATOM 1755 N N . SER A 1 217 ? 0.593 23.575 -10.828 1.00 93.19 217 SER A N 1
ATOM 1756 C CA . SER A 1 217 ? 1.230 23.724 -12.136 1.00 93.19 217 SER A CA 1
ATOM 1757 C C . SER A 1 217 ? 2.623 23.086 -12.142 1.00 93.19 217 SER A C 1
ATOM 1759 O O . SER A 1 217 ? 3.397 23.225 -11.191 1.00 93.19 217 SER A O 1
ATOM 1761 N N . GLY A 1 218 ? 2.936 22.365 -13.219 1.00 93.81 218 GLY A N 1
ATOM 1762 C CA . GLY A 1 218 ? 4.183 21.612 -13.346 1.00 93.81 218 GLY A CA 1
ATOM 1763 C C . GLY A 1 218 ? 4.200 20.267 -12.612 1.00 93.81 218 GLY A C 1
ATOM 1764 O O . GLY A 1 218 ? 5.261 19.643 -12.554 1.00 93.81 218 GLY A O 1
ATOM 1765 N N . THR A 1 219 ? 3.062 19.801 -12.079 1.00 96.94 219 THR A N 1
ATOM 1766 C CA . THR A 1 219 ? 2.940 18.421 -11.588 1.00 96.94 219 THR A CA 1
ATOM 1767 C C . THR A 1 219 ? 3.175 17.444 -12.736 1.00 96.94 219 THR A C 1
ATOM 1769 O O . THR A 1 219 ? 2.621 17.608 -13.820 1.00 96.94 219 THR A O 1
ATOM 1772 N N . ARG A 1 220 ? 3.966 16.403 -12.476 1.00 97.25 220 ARG A N 1
ATOM 1773 C CA . ARG A 1 220 ? 4.311 15.356 -13.441 1.00 97.25 220 ARG A CA 1
ATOM 1774 C C . ARG A 1 220 ? 3.830 13.993 -12.968 1.00 97.25 220 ARG A C 1
ATOM 1776 O O . ARG A 1 220 ? 3.911 13.694 -11.776 1.00 97.25 220 ARG A O 1
ATOM 1783 N N . LEU A 1 221 ? 3.378 13.152 -13.893 1.00 98.12 221 LEU A N 1
ATOM 1784 C CA . LEU A 1 221 ? 3.301 11.711 -13.669 1.00 98.12 221 LEU A CA 1
ATOM 1785 C C . LEU A 1 221 ? 4.699 11.130 -13.880 1.00 98.12 221 LEU A C 1
ATOM 1787 O O . LEU A 1 221 ? 5.293 11.305 -14.940 1.00 98.12 221 LEU A O 1
ATOM 1791 N N . VAL A 1 222 ? 5.217 10.435 -12.872 1.00 97.94 222 VAL A N 1
ATOM 1792 C CA . VAL A 1 222 ? 6.548 9.830 -12.914 1.00 97.94 222 VAL A CA 1
ATOM 1793 C C . VAL A 1 222 ? 6.500 8.328 -12.679 1.00 97.94 222 VAL A C 1
ATOM 1795 O O . VAL A 1 222 ? 5.673 7.832 -11.912 1.00 97.94 222 VAL A O 1
ATOM 1798 N N . LEU A 1 223 ? 7.432 7.618 -13.309 1.00 97.56 223 LEU A N 1
ATOM 1799 C CA . LEU A 1 223 ? 7.634 6.172 -13.210 1.00 97.56 223 LEU A CA 1
ATOM 1800 C C . LEU A 1 223 ? 9.061 5.881 -12.730 1.00 97.56 223 LEU A C 1
ATOM 1802 O O . LEU A 1 223 ? 10.007 6.546 -13.154 1.00 97.56 223 LEU A O 1
ATOM 1806 N N . SER A 1 224 ? 9.245 4.883 -11.863 1.00 95.44 224 SER A N 1
ATOM 1807 C CA . SER A 1 224 ? 10.582 4.392 -11.499 1.00 95.44 224 SER A CA 1
ATOM 1808 C C . SER A 1 224 ? 10.806 2.970 -11.998 1.00 95.44 224 SER A C 1
ATOM 1810 O O . SER A 1 224 ? 10.151 2.047 -11.527 1.00 95.44 224 SER A O 1
ATOM 1812 N N . LEU A 1 225 ? 11.789 2.794 -12.888 1.00 94.19 225 LEU A N 1
ATOM 1813 C CA . LEU A 1 225 ? 12.155 1.483 -13.443 1.00 94.19 225 LEU A CA 1
ATOM 1814 C C . LEU A 1 225 ? 12.887 0.585 -12.435 1.00 94.19 225 LEU A C 1
ATOM 1816 O O . LEU A 1 225 ? 12.740 -0.627 -12.465 1.00 94.19 225 LEU A O 1
ATOM 1820 N N . LYS A 1 226 ? 13.703 1.172 -11.548 1.00 89.88 226 LYS A N 1
ATOM 1821 C CA . LYS A 1 226 ? 14.559 0.414 -10.613 1.00 89.88 226 LYS A CA 1
ATOM 1822 C C . LYS A 1 226 ? 14.043 0.409 -9.175 1.00 89.88 226 LYS A C 1
ATOM 1824 O O . LYS A 1 226 ? 14.432 -0.458 -8.393 1.00 89.88 226 LYS A O 1
ATOM 1829 N N . GLY A 1 227 ? 13.210 1.383 -8.812 1.00 91.19 227 GLY A N 1
ATOM 1830 C CA . GLY A 1 227 ? 12.863 1.651 -7.423 1.00 91.19 227 GLY A CA 1
ATOM 1831 C C . GLY A 1 227 ? 14.019 2.273 -6.628 1.00 91.19 227 GLY A C 1
ATOM 1832 O O . GLY A 1 227 ? 15.045 2.686 -7.171 1.00 91.19 227 GLY A O 1
ATOM 1833 N N . LYS A 1 228 ? 13.840 2.338 -5.312 1.00 88.56 228 LYS A N 1
ATOM 1834 C CA . LYS A 1 228 ? 14.818 2.759 -4.310 1.00 88.56 228 LYS A CA 1
ATOM 1835 C C . LYS A 1 228 ? 15.133 1.604 -3.373 1.00 88.56 228 LYS A C 1
ATOM 1837 O O . LYS A 1 228 ? 14.249 0.829 -3.008 1.00 88.56 228 LYS A O 1
ATOM 1842 N N . GLU A 1 229 ? 16.373 1.540 -2.914 1.00 85.19 229 GLU A N 1
ATOM 1843 C CA . GLU A 1 229 ? 16.737 0.699 -1.774 1.00 85.19 229 GLU A CA 1
ATOM 1844 C C . GLU A 1 229 ? 16.034 1.221 -0.515 1.00 85.19 229 GLU A C 1
ATOM 1846 O O . GLU A 1 229 ? 15.920 2.438 -0.345 1.00 85.19 229 GLU A O 1
ATOM 1851 N N . PHE A 1 230 ? 15.605 0.351 0.400 1.00 73.25 230 PHE A N 1
ATOM 1852 C CA . PHE A 1 230 ? 15.235 0.793 1.749 1.00 73.25 230 PHE A CA 1
ATOM 1853 C C . PHE A 1 230 ? 16.292 0.339 2.759 1.00 73.25 230 PHE A C 1
ATOM 1855 O O . PHE A 1 230 ? 16.516 -0.844 3.001 1.00 73.25 230 PHE A O 1
ATOM 1862 N N . LYS A 1 231 ? 16.974 1.323 3.351 1.00 60.94 231 LYS A N 1
ATOM 1863 C CA . LYS A 1 231 ? 17.955 1.125 4.421 1.00 60.94 231 LYS A CA 1
ATOM 1864 C C . LYS A 1 231 ? 17.253 1.431 5.736 1.00 60.94 231 LYS A C 1
ATOM 1866 O O . LYS A 1 231 ? 17.139 2.594 6.109 1.00 60.94 231 LYS A O 1
ATOM 1871 N N . ASP A 1 232 ? 16.733 0.407 6.405 1.00 54.25 232 ASP A N 1
ATOM 1872 C CA . ASP A 1 232 ? 16.136 0.568 7.734 1.00 54.25 232 ASP A CA 1
ATOM 1873 C C . ASP A 1 232 ? 16.920 -0.197 8.812 1.00 54.25 232 ASP A C 1
ATOM 1875 O O . ASP A 1 232 ? 17.608 -1.182 8.550 1.00 54.25 232 ASP A O 1
ATOM 1879 N N . THR A 1 233 ? 16.755 0.269 10.048 1.00 49.62 233 THR A N 1
ATOM 1880 C CA . THR A 1 233 ? 17.160 -0.322 11.332 1.00 49.62 233 THR A CA 1
ATOM 1881 C C . THR A 1 233 ? 16.438 -1.632 11.693 1.00 49.62 233 THR A C 1
ATOM 1883 O O . THR A 1 233 ? 16.670 -2.203 12.764 1.00 49.62 233 THR A O 1
ATOM 1886 N N . SER A 1 234 ? 15.563 -2.124 10.810 1.00 53.56 234 SER A N 1
ATOM 1887 C CA . SER A 1 234 ? 14.972 -3.465 10.844 1.00 53.56 234 SER A CA 1
ATOM 1888 C C . SER A 1 234 ? 16.045 -4.568 10.952 1.00 53.56 234 SER A C 1
ATOM 1890 O O . SER A 1 234 ? 17.220 -4.314 10.680 1.00 53.56 234 SER A O 1
ATOM 1892 N N . PRO A 1 235 ? 15.701 -5.808 11.376 1.00 50.84 235 PRO A N 1
ATOM 1893 C CA . PRO A 1 235 ? 16.684 -6.885 11.483 1.00 50.84 235 PRO A CA 1
ATOM 1894 C C . PRO A 1 235 ? 17.493 -6.982 10.182 1.00 50.84 235 PRO A C 1
ATOM 1896 O O . PRO A 1 235 ? 16.863 -7.093 9.129 1.00 50.84 235 PRO A O 1
ATOM 1899 N N . PRO A 1 236 ? 18.841 -6.983 10.221 1.00 53.72 236 PRO A N 1
ATOM 1900 C CA . PRO A 1 236 ? 19.665 -6.848 9.018 1.00 53.72 236 PRO A CA 1
ATOM 1901 C C . PRO A 1 236 ? 19.290 -7.832 7.907 1.00 53.72 236 PRO A C 1
ATOM 1903 O O . PRO A 1 236 ? 19.337 -7.492 6.737 1.00 53.72 236 PRO A O 1
ATOM 1906 N N . LYS A 1 237 ? 18.843 -9.042 8.273 1.00 57.16 237 LYS A N 1
ATOM 1907 C CA . LYS A 1 237 ? 18.390 -10.074 7.330 1.00 57.16 237 LYS A CA 1
ATOM 1908 C C . LYS A 1 237 ? 17.174 -9.663 6.487 1.00 57.16 237 LYS A C 1
ATOM 1910 O O . LYS A 1 237 ? 17.097 -10.072 5.342 1.00 57.16 237 LYS A O 1
ATOM 1915 N N . SER A 1 238 ? 16.260 -8.855 7.026 1.00 60.22 238 SER A N 1
ATOM 1916 C CA . SER A 1 238 ? 15.083 -8.355 6.293 1.00 60.22 238 SER A CA 1
ATOM 1917 C C . SER A 1 238 ? 15.405 -7.206 5.337 1.00 60.22 238 SER A C 1
ATOM 1919 O O . SER A 1 238 ? 14.589 -6.879 4.488 1.00 60.22 238 SER A O 1
ATOM 1921 N N . THR A 1 239 ? 16.587 -6.600 5.468 1.00 59.47 239 THR A N 1
ATOM 1922 C CA . THR A 1 239 ? 17.070 -5.521 4.597 1.00 59.47 239 THR A CA 1
ATOM 1923 C C . THR A 1 239 ? 17.704 -6.073 3.316 1.00 59.47 239 THR A C 1
ATOM 1925 O O . THR A 1 239 ? 17.787 -5.366 2.314 1.00 59.47 239 THR A O 1
ATOM 1928 N N . PHE A 1 240 ? 18.129 -7.341 3.337 1.00 64.31 240 PHE A N 1
ATOM 1929 C CA . PHE A 1 240 ? 18.762 -7.997 2.200 1.00 64.31 240 PHE A CA 1
ATOM 1930 C C . PHE A 1 240 ? 17.786 -8.903 1.452 1.00 64.31 240 PHE A C 1
ATOM 1932 O O . PHE A 1 240 ? 16.964 -9.595 2.064 1.00 64.31 240 PHE A O 1
ATOM 1939 N N . TYR A 1 241 ? 17.893 -8.887 0.129 1.00 63.94 241 TYR A N 1
ATOM 1940 C CA . TYR A 1 241 ? 17.307 -9.887 -0.746 1.00 63.94 241 TYR A CA 1
ATOM 1941 C C . TYR A 1 241 ? 18.302 -11.045 -0.890 1.00 63.94 241 TYR A C 1
ATOM 1943 O O . TYR A 1 241 ? 19.505 -10.817 -1.037 1.00 63.94 241 TYR A O 1
ATOM 1951 N N . GLN A 1 242 ? 17.817 -12.279 -0.764 1.00 59.25 242 GLN A N 1
ATOM 1952 C CA . GLN A 1 242 ? 18.573 -13.479 -1.112 1.00 59.25 242 GLN A CA 1
ATOM 1953 C C . GLN A 1 242 ? 17.859 -14.100 -2.296 1.00 59.25 242 GLN A C 1
ATOM 1955 O O . GLN A 1 242 ? 16.885 -14.822 -2.114 1.00 59.25 242 GLN A O 1
ATOM 1960 N N . ASP A 1 243 ? 18.318 -13.766 -3.491 1.00 56.69 243 ASP A N 1
ATOM 1961 C CA . ASP A 1 243 ? 17.896 -14.464 -4.689 1.00 56.69 243 ASP A CA 1
ATOM 1962 C C . ASP A 1 243 ? 18.559 -15.853 -4.697 1.00 56.69 243 ASP A C 1
ATOM 1964 O O . ASP A 1 243 ? 19.788 -15.939 -4.733 1.00 56.69 243 ASP A O 1
ATOM 1968 N N . PRO A 1 244 ? 17.794 -16.954 -4.635 1.00 52.78 244 PRO A N 1
ATOM 1969 C CA . PRO A 1 244 ? 18.368 -18.295 -4.683 1.00 52.78 244 PRO A CA 1
ATOM 1970 C C . PRO A 1 244 ? 18.994 -18.625 -6.047 1.00 52.78 244 PRO A C 1
ATOM 1972 O O . PRO A 1 244 ? 19.797 -19.553 -6.134 1.00 52.78 244 PRO A O 1
ATOM 1975 N N . SER A 1 245 ? 18.607 -17.907 -7.108 1.00 51.84 245 SER A N 1
ATOM 1976 C CA . SER A 1 245 ? 19.027 -18.163 -8.488 1.00 51.84 245 SER A CA 1
ATOM 1977 C C . SER A 1 245 ? 20.327 -17.452 -8.869 1.00 51.84 245 SER A C 1
ATOM 1979 O O . SER A 1 245 ? 21.053 -17.921 -9.749 1.00 51.84 245 SER A O 1
ATOM 1981 N N . THR A 1 246 ? 20.682 -16.369 -8.173 1.00 50.47 246 THR A N 1
ATOM 1982 C CA . THR A 1 246 ? 21.939 -15.658 -8.391 1.00 50.47 246 THR A CA 1
ATOM 1983 C C . THR A 1 246 ? 22.920 -15.989 -7.270 1.00 50.47 246 THR A C 1
ATOM 1985 O O . THR A 1 246 ? 22.731 -15.687 -6.098 1.00 50.47 246 THR A O 1
ATOM 1988 N N . ASN A 1 247 ? 24.041 -16.617 -7.632 1.00 45.38 247 ASN A N 1
ATOM 1989 C CA . ASN A 1 247 ? 25.130 -16.992 -6.715 1.00 45.38 247 ASN A CA 1
ATOM 1990 C C . ASN A 1 247 ? 25.881 -15.765 -6.119 1.00 45.38 247 ASN A C 1
ATOM 1992 O O . ASN A 1 247 ? 27.047 -15.866 -5.739 1.00 45.38 247 ASN A O 1
ATOM 1996 N N . HIS A 1 248 ? 25.266 -14.577 -6.125 1.00 45.69 248 HIS A N 1
ATOM 1997 C CA . HIS A 1 248 ? 25.910 -13.274 -5.986 1.00 45.69 248 HIS A CA 1
ATOM 1998 C C . HIS A 1 248 ? 25.283 -12.456 -4.848 1.00 45.69 248 HIS A C 1
ATOM 2000 O O . HIS A 1 248 ? 24.303 -11.754 -5.033 1.00 45.69 248 HIS A O 1
ATOM 2006 N N . GLY A 1 249 ? 25.942 -12.471 -3.686 1.00 53.78 249 GLY A N 1
ATOM 2007 C CA . GLY A 1 249 ? 25.895 -11.373 -2.714 1.00 53.78 249 GLY A CA 1
ATOM 2008 C C . GLY A 1 249 ? 24.572 -11.127 -1.973 1.00 53.78 249 GLY A C 1
ATOM 2009 O O . GLY A 1 249 ? 23.531 -11.710 -2.230 1.00 53.78 249 GLY A O 1
ATOM 2010 N N . LYS A 1 250 ? 24.639 -10.259 -0.960 1.00 61.25 250 LYS A N 1
ATOM 2011 C CA . LYS A 1 250 ? 23.462 -9.716 -0.275 1.00 61.25 250 LYS A CA 1
ATOM 2012 C C . LYS A 1 250 ? 23.127 -8.378 -0.930 1.00 61.25 250 LYS A C 1
ATOM 2014 O O . LYS A 1 250 ? 23.829 -7.404 -0.660 1.00 61.25 250 LYS A O 1
ATOM 2019 N N . GLU A 1 251 ? 22.091 -8.316 -1.758 1.00 70.44 251 GLU A N 1
ATOM 2020 C CA . GLU A 1 251 ? 21.615 -7.045 -2.318 1.00 70.44 251 GLU A CA 1
ATOM 2021 C C . GLU A 1 251 ? 20.615 -6.366 -1.384 1.00 70.44 251 GLU A C 1
ATOM 2023 O O . GLU A 1 251 ? 19.897 -7.029 -0.633 1.00 70.44 251 GLU A O 1
ATOM 2028 N N . TYR A 1 252 ? 20.563 -5.033 -1.404 1.00 76.50 252 TYR A N 1
ATOM 2029 C CA . TYR A 1 252 ? 19.528 -4.301 -0.682 1.00 76.50 252 TYR A CA 1
ATOM 2030 C C . TYR A 1 252 ? 18.180 -4.502 -1.359 1.00 76.50 252 TYR A C 1
ATOM 2032 O O . TYR A 1 252 ? 18.052 -4.333 -2.571 1.00 76.50 252 TYR A O 1
ATOM 2040 N N . ARG A 1 253 ? 17.152 -4.785 -0.559 1.00 82.19 253 ARG A N 1
ATOM 2041 C CA . ARG A 1 253 ? 15.782 -4.817 -1.068 1.00 82.19 253 ARG A CA 1
ATOM 2042 C C . ARG A 1 253 ? 15.371 -3.460 -1.601 1.00 82.19 253 ARG A C 1
ATOM 2044 O O . ARG A 1 253 ? 15.733 -2.414 -1.046 1.00 82.19 253 ARG A O 1
ATOM 2051 N N . ARG A 1 254 ? 14.563 -3.501 -2.654 1.00 87.25 254 ARG A N 1
ATOM 2052 C CA . ARG A 1 254 ? 14.044 -2.316 -3.315 1.00 87.25 254 ARG A CA 1
ATOM 2053 C C . ARG A 1 254 ? 12.537 -2.236 -3.188 1.00 87.25 254 ARG A C 1
ATOM 2055 O O . ARG A 1 254 ? 11.849 -3.215 -2.952 1.00 87.25 254 ARG A O 1
ATOM 2062 N N . THR A 1 255 ? 12.047 -1.017 -3.296 1.00 90.88 255 THR A N 1
ATOM 2063 C CA . THR A 1 255 ? 10.628 -0.670 -3.389 1.00 90.88 255 THR A CA 1
ATOM 2064 C C . THR A 1 255 ? 10.511 0.451 -4.407 1.00 90.88 255 THR A C 1
ATOM 2066 O O . THR A 1 255 ? 11.473 1.191 -4.593 1.00 90.88 255 THR A O 1
ATOM 2069 N N . HIS A 1 256 ? 9.375 0.612 -5.066 1.00 94.31 256 HIS A N 1
ATOM 2070 C CA . HIS A 1 256 ? 9.119 1.790 -5.891 1.00 94.31 256 HIS A CA 1
ATOM 2071 C C . HIS A 1 256 ? 8.757 2.995 -5.003 1.00 94.31 256 HIS A C 1
ATOM 2073 O O . HIS A 1 256 ? 9.522 3.406 -4.124 1.00 94.31 256 HIS A O 1
ATOM 2079 N N . PHE A 1 257 ? 7.584 3.596 -5.206 1.00 95.06 257 PHE A N 1
ATOM 2080 C CA . PHE A 1 257 ? 7.167 4.793 -4.486 1.00 95.06 257 PHE A CA 1
ATOM 2081 C C . PHE A 1 257 ? 6.463 4.497 -3.148 1.00 95.06 257 PHE A C 1
ATOM 2083 O O . PHE A 1 257 ? 5.771 5.356 -2.587 1.00 95.06 257 PHE A O 1
ATOM 2090 N N . GLN A 1 258 ? 6.639 3.302 -2.579 1.00 92.25 258 GLN A N 1
ATOM 2091 C CA . GLN A 1 258 ? 6.267 2.989 -1.198 1.00 92.25 258 GLN A CA 1
ATOM 2092 C C . GLN A 1 258 ? 6.939 3.965 -0.215 1.00 92.25 258 GLN A C 1
ATOM 2094 O O . GLN A 1 258 ? 8.030 4.493 -0.451 1.00 92.25 258 GLN A O 1
ATOM 2099 N N . ASP A 1 259 ? 6.273 4.236 0.912 1.00 85.88 259 ASP A N 1
ATOM 2100 C CA . ASP A 1 259 ? 6.838 5.126 1.933 1.00 85.88 259 ASP A CA 1
ATOM 2101 C C . ASP A 1 259 ? 8.066 4.491 2.595 1.00 85.88 259 ASP A C 1
ATOM 2103 O O . ASP A 1 259 ? 9.149 5.076 2.547 1.00 85.88 259 ASP A O 1
ATOM 2107 N N . TYR A 1 260 ? 7.906 3.273 3.122 1.00 81.12 260 TYR A N 1
ATOM 2108 C CA . TYR A 1 260 ? 8.960 2.557 3.846 1.00 81.12 260 TYR A CA 1
ATOM 2109 C C . TYR A 1 260 ? 9.173 1.124 3.352 1.00 81.12 260 TYR A C 1
ATOM 2111 O O . TYR A 1 260 ? 10.306 0.740 3.090 1.00 81.12 260 TYR A O 1
ATOM 2119 N N . PHE A 1 261 ? 8.096 0.345 3.232 1.00 88.44 261 PHE A N 1
ATOM 2120 C CA . PHE A 1 261 ? 8.146 -1.099 2.997 1.00 88.44 261 PHE A CA 1
ATOM 2121 C C . PHE A 1 261 ? 7.140 -1.522 1.921 1.00 88.44 261 PHE A C 1
ATOM 2123 O O . PHE A 1 261 ? 6.137 -0.824 1.740 1.00 88.44 261 PHE A O 1
ATOM 2130 N N . PRO A 1 262 ? 7.396 -2.654 1.241 1.00 91.19 262 PRO A N 1
ATOM 2131 C CA . PRO A 1 262 ? 6.628 -3.120 0.089 1.00 91.19 262 PRO A CA 1
ATOM 2132 C C . PRO A 1 262 ? 5.155 -3.391 0.406 1.00 91.19 262 PRO A C 1
ATOM 2134 O O . PRO A 1 262 ? 4.282 -3.049 -0.387 1.00 91.19 262 PRO A O 1
ATOM 2137 N N . ILE A 1 263 ? 4.864 -3.978 1.572 1.00 95.19 263 ILE A N 1
ATOM 2138 C CA . ILE A 1 263 ? 3.521 -4.462 1.905 1.00 95.19 263 ILE A CA 1
ATOM 2139 C C . ILE A 1 263 ? 3.028 -3.802 3.187 1.00 95.19 263 ILE A C 1
ATOM 2141 O O . ILE A 1 263 ? 3.721 -3.769 4.204 1.00 95.19 263 ILE A O 1
ATOM 2145 N N . HIS A 1 264 ? 1.796 -3.299 3.147 1.00 97.19 264 HIS A N 1
ATOM 2146 C CA . HIS A 1 264 ? 1.082 -2.774 4.306 1.00 97.19 264 HIS A CA 1
ATOM 2147 C C . HIS A 1 264 ? -0.115 -3.670 4.649 1.00 97.19 264 HIS A C 1
ATOM 2149 O O . HIS A 1 264 ? -0.979 -3.902 3.805 1.00 97.19 264 HIS A O 1
ATOM 2155 N N . ILE A 1 265 ? -0.168 -4.151 5.889 1.00 97.81 265 ILE A N 1
ATOM 2156 C CA . ILE A 1 265 ? -1.202 -5.048 6.407 1.00 97.81 265 ILE A CA 1
ATOM 2157 C C . ILE A 1 265 ? -2.086 -4.310 7.412 1.00 97.81 265 ILE A C 1
ATOM 2159 O O . ILE A 1 265 ? -1.583 -3.641 8.317 1.00 97.81 265 ILE A O 1
ATOM 2163 N N . VAL A 1 266 ? -3.397 -4.483 7.281 1.00 97.88 266 VAL A N 1
ATOM 2164 C CA . VAL A 1 266 ? -4.427 -4.095 8.258 1.00 97.88 266 VAL A CA 1
ATOM 2165 C C . VAL A 1 266 ? -5.331 -5.307 8.491 1.00 97.88 266 VAL A C 1
ATOM 2167 O O . VAL A 1 266 ? -5.383 -6.196 7.642 1.00 97.88 266 VAL A O 1
ATOM 2170 N N . THR A 1 267 ? -6.039 -5.369 9.618 1.00 97.38 267 THR A N 1
ATOM 2171 C CA . THR A 1 267 ? -7.041 -6.419 9.854 1.00 97.38 267 THR A CA 1
ATOM 2172 C C . THR A 1 267 ? -8.448 -5.850 9.978 1.00 97.38 267 THR A C 1
ATOM 2174 O O . THR A 1 267 ? -8.636 -4.684 10.332 1.00 97.38 267 THR A O 1
ATOM 2177 N N . GLU A 1 268 ? -9.451 -6.672 9.693 1.00 96.81 268 GLU A N 1
ATOM 2178 C CA . GLU A 1 268 ? -10.855 -6.326 9.917 1.00 96.81 268 GLU A CA 1
ATOM 2179 C C . GLU A 1 268 ? -11.123 -6.031 11.398 1.00 96.81 268 GLU A C 1
ATOM 2181 O O . GLU A 1 268 ? -11.834 -5.078 11.713 1.00 96.81 268 GLU A O 1
ATOM 2186 N N . GLU A 1 269 ? -10.470 -6.746 12.319 1.00 93.62 269 GLU A N 1
ATOM 2187 C CA . GLU A 1 269 ? -10.603 -6.496 13.757 1.00 93.62 269 GLU A CA 1
ATOM 2188 C C . GLU A 1 269 ? -10.046 -5.121 14.171 1.00 93.62 269 GLU A C 1
ATOM 2190 O O . GLU A 1 269 ? -10.658 -4.437 14.998 1.00 93.62 269 GLU A O 1
ATOM 2195 N N . ASP A 1 270 ? -8.930 -4.674 13.575 1.00 94.12 270 ASP A N 1
ATOM 2196 C CA . ASP A 1 270 ? -8.374 -3.327 13.785 1.00 94.12 270 ASP A CA 1
ATOM 2197 C C . ASP A 1 270 ? -9.367 -2.243 13.345 1.00 94.12 270 ASP A C 1
ATOM 2199 O O . ASP A 1 270 ? -9.528 -1.218 14.020 1.00 94.12 270 ASP A O 1
ATOM 2203 N N . MET A 1 271 ? -10.020 -2.474 12.200 1.00 94.69 271 MET A N 1
ATOM 2204 C CA . MET A 1 271 ? -11.015 -1.578 11.611 1.00 94.69 271 MET A CA 1
ATOM 2205 C C . MET A 1 271 ? -12.282 -1.513 12.464 1.00 94.69 271 MET A C 1
ATOM 2207 O O . MET A 1 271 ? -12.776 -0.417 12.745 1.00 94.69 271 MET A O 1
ATOM 2211 N N . SER A 1 272 ? -12.790 -2.661 12.917 1.00 89.56 272 SER A N 1
ATOM 2212 C CA . SER A 1 272 ? -13.964 -2.741 13.787 1.00 89.56 272 SER A CA 1
ATOM 2213 C C . SER A 1 272 ? -13.731 -2.044 15.128 1.00 89.56 272 SER A C 1
ATOM 2215 O O . SER A 1 272 ? -14.576 -1.251 15.549 1.00 89.56 272 SER A O 1
ATOM 2217 N N . ASP A 1 273 ? -12.583 -2.266 15.781 1.00 88.69 273 ASP A N 1
ATOM 2218 C CA . ASP A 1 273 ? -12.256 -1.604 17.054 1.00 88.69 273 ASP A CA 1
ATOM 2219 C C . ASP A 1 273 ? -12.097 -0.085 16.882 1.00 88.69 273 ASP A C 1
ATOM 2221 O O . ASP A 1 273 ? -12.621 0.692 17.688 1.00 88.69 273 ASP A O 1
ATOM 2225 N N . LEU A 1 274 ? -11.460 0.366 15.796 1.00 90.31 274 LEU A N 1
ATOM 2226 C CA . LEU A 1 274 ? -11.369 1.792 15.498 1.00 90.31 274 LEU A CA 1
ATOM 2227 C C . LEU A 1 274 ? -12.755 2.410 15.293 1.00 90.31 274 LEU A C 1
ATOM 2229 O O . LEU A 1 274 ? -13.064 3.417 15.934 1.00 90.31 274 LEU A O 1
ATOM 2233 N N . ASN A 1 275 ? -13.586 1.823 14.428 1.00 89.81 275 ASN A N 1
ATOM 2234 C CA . ASN A 1 275 ? -14.934 2.323 14.171 1.00 89.81 275 ASN A CA 1
ATOM 2235 C C . ASN A 1 275 ? -15.747 2.376 15.469 1.00 89.81 275 ASN A C 1
ATOM 2237 O O . ASN A 1 275 ? -16.347 3.410 15.761 1.00 89.81 275 ASN A O 1
ATOM 2241 N N . PHE A 1 276 ? -15.684 1.334 16.306 1.00 85.94 276 PHE A N 1
ATOM 2242 C CA . PHE A 1 276 ? -16.312 1.317 17.630 1.00 85.94 276 PHE A CA 1
ATOM 2243 C C . PHE A 1 276 ? -15.861 2.492 18.513 1.00 85.94 276 PHE A C 1
ATOM 2245 O O . PHE A 1 276 ? -16.695 3.195 19.092 1.00 85.94 276 PHE A O 1
ATOM 2252 N N . ARG A 1 277 ? -14.551 2.763 18.592 1.00 86.94 277 ARG A N 1
ATOM 2253 C CA . ARG A 1 277 ? -14.007 3.886 19.378 1.00 86.94 277 ARG A CA 1
ATOM 2254 C C . ARG A 1 277 ? -14.431 5.246 18.844 1.00 86.94 277 ARG A C 1
ATOM 2256 O O . ARG A 1 277 ? -14.647 6.152 19.648 1.00 86.94 277 ARG A O 1
ATOM 2263 N N . ILE A 1 278 ? -14.545 5.399 17.525 1.00 85.38 278 ILE A N 1
ATOM 2264 C CA . ILE A 1 278 ? -15.053 6.632 16.917 1.00 85.38 278 ILE A CA 1
ATOM 2265 C C . ILE A 1 278 ? -16.523 6.825 17.309 1.00 85.38 278 ILE A C 1
ATOM 2267 O O . ILE A 1 278 ? -16.853 7.898 17.817 1.00 85.38 278 ILE A O 1
ATOM 2271 N N . LYS A 1 279 ? -17.373 5.785 17.189 1.00 84.31 279 LYS A N 1
ATOM 2272 C CA . LYS A 1 279 ? -18.792 5.858 17.607 1.00 84.31 279 LYS A CA 1
ATOM 2273 C C . LYS A 1 279 ? -18.910 6.261 19.076 1.00 84.31 279 LYS A C 1
ATOM 2275 O O . LYS A 1 279 ? -19.650 7.177 19.419 1.00 84.31 279 LYS A O 1
ATOM 2280 N N . LYS A 1 280 ? -18.121 5.621 19.946 1.00 83.06 280 LYS A N 1
ATOM 2281 C CA . LYS A 1 280 ? -18.136 5.863 21.397 1.00 83.06 280 LYS A CA 1
ATOM 2282 C C . LYS A 1 280 ? -17.776 7.304 21.781 1.00 83.06 280 LYS A C 1
ATOM 2284 O O . LYS A 1 280 ? -18.227 7.780 22.816 1.00 83.06 280 LYS A O 1
ATOM 2289 N N . LYS A 1 281 ? -16.971 8.002 20.975 1.00 81.88 281 LYS A N 1
ATOM 2290 C CA . LYS A 1 281 ? -16.609 9.409 21.216 1.00 81.88 281 LYS A CA 1
ATOM 2291 C C . LYS A 1 281 ? -17.699 10.409 20.812 1.00 81.88 281 LYS A C 1
ATOM 2293 O O . LYS A 1 281 ? -17.500 11.601 21.018 1.00 81.88 281 LYS A O 1
ATOM 2298 N N . GLY A 1 282 ? -18.825 9.948 20.263 1.00 73.19 282 GLY A N 1
ATOM 2299 C CA . GLY A 1 282 ? -19.946 10.810 19.885 1.00 73.19 282 GLY A CA 1
ATOM 2300 C C . GLY A 1 282 ? -19.707 11.621 18.611 1.00 73.19 282 GLY A C 1
ATOM 2301 O O . GLY A 1 282 ? -20.413 12.598 18.379 1.00 73.19 282 GLY A O 1
ATOM 2302 N N . PHE A 1 283 ? -18.724 11.243 17.785 1.00 71.38 283 PHE A N 1
ATOM 2303 C CA . PHE A 1 283 ? -18.607 11.811 16.441 1.00 71.38 283 PHE A CA 1
ATOM 2304 C C . PHE A 1 283 ? -19.828 11.386 15.616 1.00 71.38 283 PHE A C 1
ATOM 2306 O O . PHE A 1 283 ? -20.268 10.244 15.723 1.00 71.38 283 PHE A O 1
ATOM 2313 N N . ASN A 1 284 ? -20.407 12.308 14.846 1.00 55.91 284 ASN A N 1
ATOM 2314 C CA . ASN A 1 284 ? -21.656 12.077 14.122 1.00 55.91 284 ASN A CA 1
ATOM 2315 C C . ASN A 1 284 ? -21.405 11.118 12.942 1.00 55.91 284 ASN A C 1
ATOM 2317 O O . ASN A 1 284 ? -20.648 11.435 12.025 1.00 55.91 284 ASN A O 1
ATOM 2321 N N . LEU A 1 285 ? -21.985 9.916 12.983 1.00 57.53 285 LEU A N 1
ATOM 2322 C CA . LEU A 1 285 ? -21.681 8.844 12.033 1.00 57.53 285 LEU A CA 1
ATOM 2323 C C . LEU A 1 285 ? -22.806 8.656 11.029 1.00 57.53 285 LEU A C 1
ATOM 2325 O O . LEU A 1 285 ? -23.582 7.711 11.121 1.00 57.53 285 LEU A O 1
ATOM 2329 N N . ASN A 1 286 ? -22.811 9.480 9.990 1.00 66.00 286 ASN A N 1
ATOM 2330 C CA . ASN A 1 286 ? -23.495 9.097 8.753 1.00 66.00 286 ASN A CA 1
ATOM 2331 C C . ASN A 1 286 ? -22.659 8.092 7.928 1.00 66.00 286 ASN A C 1
ATOM 2333 O O . ASN A 1 286 ? -23.050 7.738 6.819 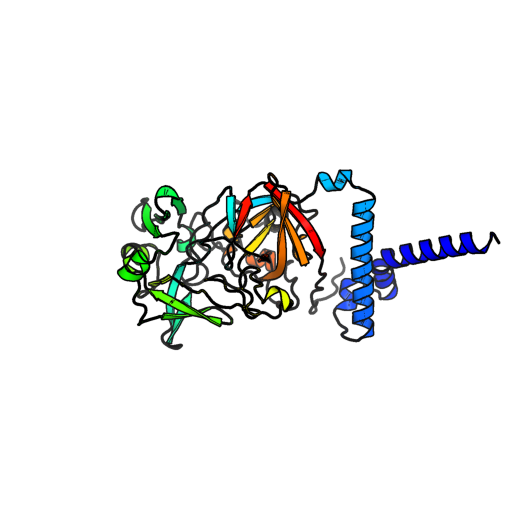1.00 66.00 286 ASN A O 1
ATOM 2337 N N . ARG A 1 287 ? -21.485 7.660 8.428 1.00 73.75 287 ARG A N 1
ATOM 2338 C CA . ARG A 1 287 ? -20.552 6.758 7.733 1.00 73.75 287 ARG A CA 1
ATOM 2339 C C . ARG A 1 287 ? -19.593 6.028 8.678 1.00 73.75 287 ARG A C 1
ATOM 2341 O O . ARG A 1 287 ? -19.277 6.529 9.754 1.00 73.75 287 ARG A O 1
ATOM 2348 N N . GLU A 1 288 ? -19.086 4.882 8.230 1.00 83.38 288 GLU A N 1
ATOM 2349 C CA . GLU A 1 288 ? -17.969 4.155 8.850 1.00 83.38 288 GLU A CA 1
ATOM 2350 C C . GLU A 1 288 ? -16.659 4.411 8.092 1.00 83.38 288 GLU A C 1
ATOM 2352 O O . GLU A 1 288 ? -16.671 4.741 6.903 1.00 83.38 288 GLU A O 1
ATOM 2357 N N . ILE A 1 289 ? -15.517 4.245 8.765 1.00 87.50 289 ILE A N 1
ATOM 2358 C CA . ILE A 1 289 ? -14.222 4.223 8.082 1.00 87.50 289 ILE A CA 1
ATOM 2359 C C . ILE A 1 289 ? -14.025 2.891 7.389 1.00 87.50 289 ILE A C 1
ATOM 2361 O O . ILE A 1 289 ? -14.165 1.830 7.996 1.00 87.50 289 ILE A O 1
ATOM 2365 N N . ILE A 1 290 ? -13.628 2.991 6.126 1.00 90.94 290 ILE A N 1
ATOM 2366 C CA . ILE A 1 290 ? -13.310 1.869 5.253 1.00 90.94 290 ILE A CA 1
ATOM 2367 C C . ILE A 1 290 ? -11.804 1.615 5.212 1.00 90.94 290 ILE A C 1
ATOM 2369 O O . ILE A 1 290 ? -10.995 2.527 5.402 1.00 90.94 290 ILE A O 1
ATOM 2373 N N . ASP A 1 291 ? -11.423 0.370 4.945 1.00 92.75 291 ASP A N 1
ATOM 2374 C CA . ASP A 1 291 ? -10.029 -0.079 4.953 1.00 92.75 291 ASP A CA 1
ATOM 2375 C C . ASP A 1 291 ? -9.139 0.704 3.970 1.00 92.75 291 ASP A C 1
ATOM 2377 O O . ASP A 1 291 ? -8.027 1.102 4.326 1.00 92.75 291 ASP A O 1
ATOM 2381 N N . THR A 1 292 ? -9.647 1.042 2.783 1.00 92.19 292 THR A N 1
ATOM 2382 C CA . THR A 1 292 ? -8.903 1.777 1.745 1.00 92.19 292 THR A CA 1
ATOM 2383 C C . THR A 1 292 ? -8.495 3.194 2.157 1.00 92.19 292 THR A C 1
ATOM 2385 O O . THR A 1 292 ? -7.511 3.711 1.628 1.00 92.19 292 THR A O 1
ATOM 2388 N N . ALA A 1 293 ? -9.129 3.793 3.176 1.00 91.19 293 ALA A N 1
ATOM 2389 C CA . ALA A 1 293 ? -8.663 5.048 3.780 1.00 91.19 293 ALA A CA 1
ATOM 2390 C C . ALA A 1 293 ? -7.276 4.893 4.438 1.00 91.19 293 ALA A C 1
ATOM 2392 O O . ALA A 1 293 ? -6.487 5.840 4.511 1.00 91.19 293 ALA A O 1
ATOM 2393 N N . PHE A 1 294 ? -6.939 3.677 4.884 1.00 93.69 294 PHE A N 1
ATOM 2394 C CA . PHE A 1 294 ? -5.619 3.337 5.409 1.00 93.69 294 PHE A CA 1
ATOM 2395 C C . PHE A 1 294 ? -4.636 2.849 4.348 1.00 93.69 294 PHE A C 1
ATOM 2397 O O . PHE A 1 294 ? -3.438 2.760 4.645 1.00 93.69 294 PHE A O 1
ATOM 2404 N N . ARG A 1 295 ? -5.131 2.589 3.135 1.00 94.94 295 ARG A N 1
ATOM 2405 C CA . ARG A 1 295 ? -4.394 2.086 1.974 1.00 94.94 295 ARG A CA 1
ATOM 2406 C C . ARG A 1 295 ? -3.577 0.807 2.259 1.00 94.94 295 ARG A C 1
ATOM 2408 O O . ARG A 1 295 ? -2.365 0.804 2.006 1.00 94.94 295 ARG A O 1
ATOM 2415 N N . PRO A 1 296 ? -4.161 -0.245 2.872 1.00 97.25 296 PRO A N 1
ATOM 2416 C CA . PRO A 1 296 ? -3.493 -1.534 3.022 1.00 97.25 296 PRO A CA 1
ATOM 2417 C C . PRO A 1 296 ? -3.352 -2.224 1.671 1.00 97.25 296 PRO A C 1
ATOM 2419 O O . PRO A 1 296 ? -4.207 -2.068 0.805 1.00 97.25 296 PRO A O 1
ATOM 2422 N N . ASN A 1 297 ? -2.279 -2.991 1.521 1.00 98.38 297 ASN A N 1
ATOM 2423 C CA . ASN A 1 297 ? -2.111 -3.938 0.429 1.00 98.38 297 ASN A CA 1
ATOM 2424 C C . ASN A 1 297 ? -2.815 -5.261 0.741 1.00 98.38 297 ASN A C 1
ATOM 2426 O O . ASN A 1 297 ? -3.441 -5.832 -0.142 1.00 98.38 297 ASN A O 1
ATOM 2430 N N . LEU A 1 298 ? -2.757 -5.706 2.001 1.00 98.56 298 LEU A N 1
ATOM 2431 C CA . LEU A 1 298 ? -3.458 -6.897 2.476 1.00 98.56 298 LEU A CA 1
ATOM 2432 C C . LEU A 1 298 ? -4.396 -6.521 3.623 1.00 98.56 298 LEU A C 1
ATOM 2434 O O . LEU A 1 298 ? -3.966 -5.911 4.608 1.00 98.56 298 LEU A O 1
ATOM 2438 N N . LEU A 1 299 ? -5.665 -6.900 3.493 1.00 98.44 299 LEU A N 1
ATOM 2439 C CA . LEU A 1 299 ? -6.608 -6.936 4.605 1.00 98.44 299 LEU A CA 1
ATOM 2440 C C . LEU A 1 299 ? -6.699 -8.379 5.095 1.00 98.44 299 LEU A C 1
ATOM 2442 O O . LEU A 1 299 ? -6.909 -9.286 4.288 1.00 98.44 299 LEU A O 1
ATOM 2446 N N . LEU A 1 300 ? -6.508 -8.584 6.395 1.00 98.25 300 LEU A N 1
ATOM 2447 C CA . LEU A 1 300 ? -6.634 -9.895 7.028 1.00 98.25 300 LEU A CA 1
ATOM 2448 C C . LEU A 1 300 ? -7.903 -9.975 7.876 1.00 98.25 300 LEU A C 1
ATOM 2450 O O . LEU A 1 300 ? -8.355 -8.970 8.424 1.00 98.25 300 LEU A O 1
ATOM 2454 N N . SER A 1 301 ? -8.414 -11.185 8.054 1.00 96.75 301 SER A N 1
ATOM 2455 C CA . SER A 1 301 ? -9.530 -11.505 8.947 1.00 96.75 301 SER A CA 1
ATOM 2456 C C . SER A 1 301 ? -9.170 -12.684 9.845 1.00 96.75 301 SER A C 1
ATOM 2458 O O . SER A 1 301 ? -8.293 -13.474 9.503 1.00 96.75 301 SER A O 1
ATOM 2460 N N . GLY A 1 302 ? -9.858 -12.843 10.973 1.00 93.19 302 GLY A N 1
ATOM 2461 C CA . GLY A 1 302 ? -9.696 -13.992 11.865 1.00 93.19 302 GLY A CA 1
ATOM 2462 C C . GLY A 1 302 ? -8.526 -13.854 12.837 1.00 93.19 302 GLY A C 1
ATOM 2463 O O . GLY A 1 302 ? -8.000 -14.858 13.313 1.00 93.19 302 GLY A O 1
ATOM 2464 N N . THR A 1 303 ? -8.083 -12.629 13.141 1.00 88.44 303 THR A N 1
ATOM 2465 C CA . THR A 1 303 ? -7.057 -12.446 14.176 1.00 88.44 303 THR A CA 1
ATOM 2466 C C . THR A 1 303 ? -7.641 -12.591 15.580 1.00 88.44 303 THR A C 1
ATOM 2468 O O . THR A 1 303 ? -8.787 -12.242 15.844 1.00 88.44 303 THR A O 1
ATOM 2471 N N . ALA A 1 304 ? -6.832 -13.083 16.525 1.00 80.88 304 ALA A N 1
ATOM 2472 C CA . ALA A 1 304 ? -7.296 -13.380 17.884 1.00 80.88 304 ALA A CA 1
ATOM 2473 C C . ALA A 1 304 ? -7.834 -12.154 18.654 1.00 80.88 304 ALA A C 1
ATOM 2475 O O . ALA A 1 304 ? -8.562 -12.310 19.634 1.00 80.88 304 ALA A O 1
ATOM 2476 N N . ARG A 1 305 ? -7.413 -10.939 18.276 1.00 79.81 305 ARG A N 1
ATOM 2477 C CA . ARG A 1 305 ? -7.868 -9.663 18.847 1.00 79.81 305 ARG A CA 1
ATOM 2478 C C . ARG A 1 305 ? -7.464 -8.489 17.945 1.00 79.81 305 ARG A C 1
ATOM 2480 O O . ARG A 1 305 ? -6.470 -8.611 17.228 1.00 79.81 305 ARG A O 1
ATOM 2487 N N . PRO A 1 306 ? -8.109 -7.317 18.086 1.00 83.12 306 PRO A N 1
ATOM 2488 C CA . PRO A 1 306 ? -7.608 -6.085 17.493 1.00 83.12 306 PRO A CA 1
ATOM 2489 C C . PRO A 1 306 ? -6.139 -5.829 17.860 1.00 83.12 306 PRO A C 1
ATOM 2491 O O . PRO A 1 306 ? -5.704 -5.997 19.006 1.00 83.12 306 PRO A O 1
ATOM 2494 N N . TYR A 1 307 ? -5.386 -5.403 16.861 1.00 85.88 307 TYR A N 1
ATOM 2495 C CA . TYR A 1 307 ? -3.967 -5.072 16.839 1.00 85.88 307 TYR A CA 1
ATOM 2496 C C . TYR A 1 307 ? -3.036 -6.248 17.130 1.00 85.88 307 TYR A C 1
ATOM 2498 O O . TYR A 1 307 ? -1.892 -6.044 17.540 1.00 85.88 307 TYR A O 1
ATOM 2506 N N . ASP A 1 308 ? -3.480 -7.491 16.922 1.00 85.56 308 ASP A N 1
ATOM 2507 C CA . ASP A 1 308 ? -2.644 -8.670 17.169 1.00 85.56 308 ASP A CA 1
ATOM 2508 C C . ASP A 1 308 ? -1.345 -8.669 16.331 1.00 85.56 308 ASP A C 1
ATOM 2510 O O . ASP A 1 308 ? -0.269 -9.022 16.842 1.00 85.56 308 ASP A O 1
ATOM 2514 N N . VAL A 1 309 ? -1.432 -8.163 15.092 1.00 91.06 309 VAL A N 1
ATOM 2515 C CA . VAL A 1 309 ? -0.329 -8.052 14.115 1.00 91.06 309 VAL A CA 1
ATOM 2516 C C . VAL A 1 309 ? 0.839 -7.203 14.631 1.00 91.06 309 VAL A C 1
ATOM 2518 O O . VAL A 1 309 ? 1.993 -7.471 14.293 1.00 91.06 309 VAL A O 1
ATOM 2521 N N . ASP A 1 310 ? 0.592 -6.251 15.541 1.00 86.50 310 ASP A N 1
ATOM 2522 C CA . ASP A 1 310 ? 1.631 -5.394 16.143 1.00 86.50 310 ASP A CA 1
ATOM 2523 C C . ASP A 1 310 ? 2.764 -6.188 16.802 1.00 86.50 310 ASP A C 1
ATOM 2525 O O . ASP A 1 310 ? 3.895 -5.707 16.944 1.00 86.50 310 ASP A O 1
ATOM 2529 N N . THR A 1 311 ? 2.436 -7.393 17.266 1.00 81.56 311 THR A N 1
ATOM 2530 C CA . THR A 1 311 ? 3.367 -8.275 17.962 1.00 81.56 311 THR A CA 1
ATOM 2531 C C . THR A 1 311 ? 3.944 -9.347 17.059 1.00 81.56 311 THR A C 1
ATOM 2533 O O . THR A 1 311 ? 4.855 -10.039 17.495 1.00 81.56 311 THR A O 1
ATOM 2536 N N . TRP A 1 312 ? 3.479 -9.509 15.821 1.00 86.69 312 TRP A N 1
ATOM 2537 C CA . TRP A 1 312 ? 4.049 -10.496 14.904 1.00 86.69 312 TRP A CA 1
ATOM 2538 C C . TRP A 1 312 ? 5.493 -10.131 14.587 1.00 86.69 312 TRP A C 1
ATOM 2540 O O . TRP A 1 312 ? 5.869 -8.967 14.648 1.00 86.69 312 TRP A O 1
ATOM 2550 N N . ASN A 1 313 ? 6.332 -11.115 14.301 1.00 81.62 313 ASN A N 1
ATOM 2551 C CA . ASN A 1 313 ? 7.714 -10.895 13.877 1.00 81.62 313 ASN A CA 1
ATOM 2552 C C . ASN A 1 313 ? 7.988 -11.641 12.578 1.00 81.62 313 ASN A C 1
ATOM 2554 O O . ASN A 1 313 ? 8.443 -11.043 11.610 1.00 81.62 313 ASN A O 1
ATOM 2558 N N . ARG A 1 314 ? 7.656 -12.933 12.561 1.00 85.31 314 ARG A N 1
ATOM 2559 C CA . ARG A 1 314 ? 7.731 -13.797 11.384 1.00 85.31 314 ARG A CA 1
ATOM 2560 C C . ARG A 1 314 ? 6.416 -14.538 11.236 1.00 85.31 314 ARG A C 1
ATOM 2562 O O . ARG A 1 314 ? 5.874 -14.992 12.247 1.00 85.31 314 ARG A O 1
ATOM 2569 N N . PHE A 1 315 ? 5.943 -14.658 10.010 1.00 91.62 315 PHE A N 1
ATOM 2570 C CA . PHE A 1 315 ? 4.757 -15.425 9.664 1.00 91.62 315 PHE A CA 1
ATOM 2571 C C . PHE A 1 315 ? 4.912 -15.990 8.255 1.00 91.62 315 PHE A C 1
ATOM 2573 O O . PHE A 1 315 ? 5.653 -15.414 7.461 1.00 91.62 315 PHE A O 1
ATOM 2580 N N . ASP A 1 316 ? 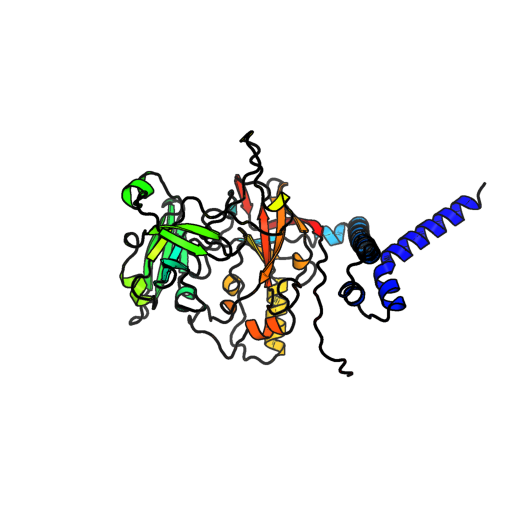4.223 -17.085 7.971 1.00 94.56 316 ASP A N 1
ATOM 2581 C CA . ASP A 1 316 ? 4.076 -17.601 6.614 1.00 94.56 316 ASP A CA 1
ATOM 2582 C C . ASP A 1 316 ? 2.673 -17.298 6.102 1.00 94.56 316 ASP A C 1
ATOM 2584 O O . ASP A 1 316 ? 1.711 -17.304 6.876 1.00 94.56 316 ASP A O 1
ATOM 2588 N N . ILE A 1 317 ? 2.575 -17.051 4.803 1.00 97.56 317 ILE A N 1
ATOM 2589 C CA . ILE A 1 317 ? 1.325 -17.137 4.054 1.00 97.56 317 ILE A CA 1
ATOM 2590 C C . ILE A 1 317 ? 1.335 -18.506 3.376 1.00 97.56 317 ILE A C 1
ATOM 2592 O O . ILE A 1 317 ? 2.258 -18.802 2.618 1.00 97.56 317 ILE A O 1
ATOM 2596 N N . GLU A 1 318 ? 0.371 -19.349 3.730 1.00 97.38 318 GLU A N 1
ATOM 2597 C CA . GLU A 1 318 ? 0.138 -20.659 3.128 1.00 97.38 318 GLU A CA 1
ATOM 2598 C C . GLU A 1 318 ? -0.960 -20.537 2.077 1.00 97.38 318 GLU A C 1
ATOM 2600 O O . GLU A 1 318 ? -2.090 -20.156 2.405 1.00 97.38 318 GLU A O 1
ATOM 2605 N N . ASP A 1 319 ? -0.621 -20.896 0.843 1.00 96.38 319 ASP A N 1
ATOM 2606 C CA . ASP A 1 319 ? -1.581 -21.028 -0.240 1.00 96.38 319 ASP A CA 1
ATOM 2607 C C . ASP A 1 319 ? -2.609 -22.103 0.128 1.00 96.38 319 ASP A C 1
ATOM 2609 O O . ASP A 1 319 ? -2.272 -23.261 0.400 1.00 96.38 319 ASP A O 1
ATOM 2613 N N . HIS A 1 320 ? -3.881 -21.719 0.172 1.00 93.00 320 HIS A N 1
ATOM 2614 C CA . HIS A 1 320 ? -4.947 -22.614 0.623 1.00 93.00 320 HIS A CA 1
ATOM 2615 C C . HIS A 1 320 ? -5.287 -23.735 -0.378 1.00 93.00 320 HIS A C 1
ATOM 2617 O O . HIS A 1 320 ? -6.046 -24.644 -0.033 1.00 93.00 320 HIS A O 1
ATOM 2623 N N . THR A 1 321 ? -4.742 -23.683 -1.595 1.00 91.38 321 THR A N 1
ATOM 2624 C CA . THR A 1 321 ? -4.934 -24.665 -2.668 1.00 91.38 321 THR A CA 1
ATOM 2625 C C . THR A 1 321 ? -3.720 -25.579 -2.846 1.00 91.38 321 THR A C 1
ATOM 2627 O O . THR A 1 321 ? -3.889 -26.794 -2.949 1.00 91.38 321 THR A O 1
ATOM 2630 N N . THR A 1 322 ? -2.498 -25.034 -2.828 1.00 94.50 322 THR A N 1
ATOM 2631 C CA . THR A 1 322 ? -1.250 -25.785 -3.069 1.00 94.50 322 THR A CA 1
ATOM 2632 C C . THR A 1 322 ? -0.525 -26.181 -1.784 1.00 94.50 322 THR A C 1
ATOM 2634 O O . THR A 1 322 ? 0.329 -27.066 -1.809 1.00 94.50 322 THR A O 1
ATOM 2637 N N . SER A 1 323 ? -0.875 -25.570 -0.645 1.00 92.56 323 SER A N 1
ATOM 2638 C CA . SER A 1 323 ? -0.152 -25.673 0.635 1.00 92.56 323 SER A CA 1
ATOM 2639 C C . SER A 1 323 ? 1.293 -25.151 0.594 1.00 92.56 323 SER A C 1
ATOM 2641 O O . SER A 1 323 ? 2.060 -25.387 1.535 1.00 92.56 323 SER A O 1
ATOM 2643 N N . GLU A 1 324 ? 1.685 -24.440 -0.469 1.00 94.38 324 GLU A N 1
ATOM 2644 C CA . GLU A 1 324 ? 2.974 -23.752 -0.533 1.00 94.38 324 GLU A CA 1
ATOM 2645 C C . GLU A 1 324 ? 3.033 -22.624 0.499 1.00 94.38 324 GLU A C 1
ATOM 2647 O O . GLU A 1 324 ? 2.033 -21.971 0.789 1.00 94.38 324 GLU A O 1
ATOM 2652 N N . LYS A 1 325 ? 4.212 -22.410 1.095 1.00 94.69 325 LYS A N 1
ATOM 2653 C CA . LYS A 1 325 ? 4.408 -21.437 2.177 1.00 94.69 325 LYS A CA 1
ATOM 2654 C C . LYS A 1 325 ? 5.458 -20.420 1.802 1.00 94.69 325 LYS A C 1
ATOM 2656 O O . LYS A 1 325 ? 6.604 -20.771 1.524 1.00 94.69 325 LYS A O 1
ATOM 2661 N N . HIS A 1 326 ? 5.085 -19.154 1.912 1.00 93.94 326 HIS A N 1
ATOM 2662 C CA . HIS A 1 326 ? 5.986 -18.036 1.689 1.00 93.94 326 HIS A CA 1
ATOM 2663 C C . HIS A 1 326 ? 6.173 -17.265 2.987 1.00 93.94 326 HIS A C 1
ATOM 2665 O O . HIS A 1 326 ? 5.209 -16.811 3.602 1.00 93.94 326 HIS A O 1
ATOM 2671 N N . SER A 1 327 ? 7.427 -17.128 3.417 1.00 90.50 327 SER A N 1
ATOM 2672 C CA . SER A 1 327 ? 7.765 -16.439 4.658 1.00 90.50 327 SER A CA 1
ATOM 2673 C C . SER A 1 327 ? 7.798 -14.927 4.500 1.00 90.50 327 SER A C 1
ATOM 2675 O O . SER A 1 327 ? 8.316 -14.385 3.525 1.00 90.50 327 SER A O 1
ATOM 2677 N N . PHE A 1 328 ? 7.329 -14.248 5.540 1.00 92.38 328 PHE A N 1
ATOM 2678 C CA . PHE A 1 328 ? 7.334 -12.801 5.663 1.00 92.38 328 PHE A CA 1
ATOM 2679 C C . PHE A 1 328 ? 7.907 -12.364 7.010 1.00 92.38 328 PHE A C 1
ATOM 2681 O O . PHE A 1 328 ? 7.827 -13.048 8.041 1.00 92.38 328 PHE A O 1
ATOM 2688 N N . THR A 1 329 ? 8.444 -11.150 7.011 1.00 88.69 329 THR A N 1
ATOM 2689 C CA . THR A 1 329 ? 8.875 -10.435 8.208 1.00 88.69 329 THR A CA 1
ATOM 2690 C C . THR A 1 329 ? 7.987 -9.221 8.433 1.00 88.69 329 THR A C 1
ATOM 2692 O O . THR A 1 329 ? 7.756 -8.438 7.517 1.00 88.69 329 THR A O 1
ATOM 2695 N N . ARG A 1 330 ? 7.509 -9.025 9.668 1.00 89.56 330 ARG A N 1
ATOM 2696 C CA . ARG A 1 330 ? 6.890 -7.759 10.085 1.00 89.56 330 ARG A CA 1
ATOM 2697 C C . ARG A 1 330 ? 7.985 -6.814 10.562 1.00 89.56 330 ARG A C 1
ATOM 2699 O O . ARG A 1 330 ? 8.596 -7.033 11.610 1.00 89.56 330 ARG A O 1
ATOM 2706 N N . ASN A 1 331 ? 8.199 -5.736 9.822 1.00 85.94 331 ASN A N 1
ATOM 2707 C CA . ASN A 1 331 ? 9.280 -4.787 10.059 1.00 85.94 331 ASN A CA 1
ATOM 2708 C C . ASN A 1 331 ? 8.893 -3.755 11.117 1.00 85.94 331 ASN A C 1
ATOM 2710 O O . ASN A 1 331 ? 9.424 -3.756 12.233 1.00 85.94 331 ASN A O 1
ATOM 2714 N N . SER A 1 332 ? 7.904 -2.920 10.812 1.00 85.31 332 SER A N 1
ATOM 2715 C CA . SER A 1 332 ? 7.515 -1.793 11.659 1.00 85.31 332 SER A CA 1
ATOM 2716 C C . SER A 1 332 ? 6.004 -1.602 11.699 1.00 85.31 332 SER A C 1
ATOM 2718 O O . SER A 1 332 ? 5.267 -2.102 10.850 1.00 85.31 332 SER A O 1
ATOM 2720 N N . LYS A 1 333 ? 5.536 -0.871 12.711 1.00 90.31 333 LYS A N 1
ATOM 2721 C CA . LYS A 1 333 ? 4.156 -0.392 12.734 1.00 90.31 333 LYS A CA 1
ATOM 2722 C C . LYS A 1 333 ? 4.022 0.783 11.768 1.00 90.31 333 LYS A C 1
ATOM 2724 O O . LYS A 1 333 ? 4.932 1.605 11.655 1.00 90.31 333 LYS A O 1
ATOM 2729 N N . CYS A 1 334 ? 2.885 0.894 11.093 1.00 91.88 334 CYS A N 1
ATOM 2730 C CA . CYS A 1 334 ? 2.647 1.991 10.165 1.00 91.88 334 CYS A CA 1
ATOM 2731 C C . CYS A 1 334 ? 2.241 3.260 10.926 1.00 91.88 334 CYS A C 1
ATOM 2733 O O . CYS A 1 334 ? 1.122 3.367 11.436 1.00 91.88 334 CYS A O 1
ATOM 2735 N N . MET A 1 335 ? 3.158 4.230 10.999 1.00 91.00 335 MET A N 1
ATOM 2736 C CA . MET A 1 335 ? 2.875 5.573 11.511 1.00 91.00 335 MET A CA 1
ATOM 2737 C C . MET A 1 335 ? 1.847 6.263 10.614 1.00 91.00 335 MET A C 1
ATOM 2739 O O . MET A 1 335 ? 2.008 6.323 9.394 1.00 91.00 335 MET A O 1
ATOM 2743 N N . ARG A 1 336 ? 0.784 6.803 11.210 1.00 89.75 336 ARG A N 1
ATOM 2744 C CA . ARG A 1 336 ? -0.324 7.388 10.452 1.00 89.75 336 ARG A CA 1
ATOM 2745 C C . ARG A 1 336 ? -0.176 8.888 10.280 1.00 89.75 336 ARG A C 1
ATOM 2747 O O . ARG A 1 336 ? 0.134 9.618 11.216 1.00 89.75 336 ARG A O 1
ATOM 2754 N N . CYS A 1 337 ? -0.454 9.326 9.057 1.00 83.31 337 CYS A N 1
ATOM 2755 C CA . CYS A 1 337 ? -0.648 10.724 8.693 1.00 83.31 337 CYS A CA 1
ATOM 2756 C C . CYS A 1 337 ? -2.149 11.077 8.655 1.00 83.31 337 CYS A C 1
ATOM 2758 O O . CYS A 1 337 ? -2.980 10.286 9.092 1.00 83.31 337 CYS A O 1
ATOM 2760 N N . LEU A 1 338 ? -2.484 12.251 8.109 1.00 86.19 338 LEU A N 1
ATOM 2761 C CA . LEU A 1 338 ? -3.852 12.783 8.021 1.00 86.19 338 LEU A CA 1
ATOM 2762 C C . LEU A 1 338 ? -4.694 12.213 6.863 1.00 86.19 338 LEU A C 1
ATOM 2764 O O . LEU A 1 338 ? -5.865 12.546 6.760 1.00 86.19 338 LEU A O 1
ATOM 2768 N N . ILE A 1 339 ? -4.135 11.360 5.994 1.00 86.62 339 ILE A N 1
ATOM 2769 C CA . ILE A 1 339 ? -4.876 10.780 4.854 1.00 86.62 339 ILE A CA 1
ATOM 2770 C C . ILE A 1 339 ? -6.202 10.108 5.273 1.00 86.62 339 ILE A C 1
ATOM 2772 O O . ILE A 1 339 ? -7.203 10.358 4.609 1.00 86.62 339 ILE A O 1
ATOM 2776 N N . PRO A 1 340 ? -6.270 9.325 6.372 1.00 88.50 340 PRO A N 1
ATOM 2777 C CA . PRO A 1 340 ? -7.525 8.704 6.802 1.00 88.50 340 PRO A CA 1
ATOM 2778 C C . PRO A 1 340 ? -8.633 9.689 7.211 1.00 88.50 340 PRO A C 1
ATOM 2780 O O . PRO A 1 340 ? -9.776 9.266 7.348 1.00 88.50 340 PRO A O 1
ATOM 2783 N N . ASP A 1 341 ? -8.322 10.977 7.407 1.00 88.25 341 ASP A N 1
ATOM 2784 C CA . ASP A 1 341 ? -9.319 12.017 7.709 1.00 88.25 341 ASP A CA 1
ATOM 2785 C C . ASP A 1 341 ? -10.015 12.543 6.432 1.00 88.25 341 ASP A C 1
ATOM 2787 O O . ASP A 1 341 ? -10.941 13.350 6.509 1.00 88.25 341 ASP A O 1
ATOM 2791 N N . ILE A 1 342 ? -9.590 12.111 5.239 1.00 87.88 342 ILE A N 1
ATOM 2792 C CA . ILE A 1 342 ? -10.196 12.508 3.963 1.00 87.88 342 ILE A CA 1
ATOM 2793 C C . ILE A 1 342 ? -11.398 11.611 3.677 1.00 87.88 342 ILE A C 1
ATOM 2795 O O . ILE A 1 342 ? -11.310 10.384 3.719 1.00 87.88 342 ILE A O 1
ATOM 2799 N N . ASN A 1 343 ? -12.539 12.211 3.343 1.00 85.56 343 ASN A N 1
ATOM 2800 C CA . ASN A 1 343 ? -13.710 11.457 2.928 1.00 85.56 343 ASN A CA 1
ATOM 2801 C C . ASN A 1 343 ? -13.492 10.845 1.528 1.00 85.56 343 ASN A C 1
ATOM 2803 O O . ASN A 1 343 ? -13.344 11.600 0.567 1.00 85.56 343 ASN A O 1
ATOM 2807 N N . PRO A 1 344 ? -13.507 9.504 1.378 1.00 83.31 344 PRO A N 1
ATOM 2808 C CA . PRO A 1 344 ? -13.232 8.846 0.100 1.00 83.31 344 PRO A CA 1
ATOM 2809 C C . PRO A 1 344 ? -14.339 9.055 -0.946 1.00 83.31 344 PRO A C 1
ATOM 2811 O O . PRO A 1 344 ? -14.103 8.833 -2.127 1.00 83.31 344 PRO A O 1
ATOM 2814 N N . VAL A 1 345 ? -15.537 9.483 -0.530 1.00 84.06 345 VAL A N 1
ATOM 2815 C CA . VAL A 1 345 ? -16.670 9.755 -1.427 1.00 84.06 345 VAL A CA 1
ATOM 2816 C C . VAL A 1 345 ? -16.653 11.200 -1.913 1.00 84.06 345 VAL A C 1
ATOM 2818 O O . VAL A 1 345 ? -16.884 11.451 -3.090 1.00 84.06 345 VAL A O 1
ATOM 2821 N N . THR A 1 346 ? -16.392 12.155 -1.016 1.00 85.75 346 THR A N 1
ATOM 2822 C CA . THR A 1 346 ? -16.472 13.588 -1.351 1.00 85.75 346 THR A CA 1
ATOM 2823 C C . THR A 1 346 ? -15.124 14.208 -1.702 1.00 85.75 346 THR A C 1
ATOM 2825 O O . THR A 1 346 ? -15.086 15.279 -2.296 1.00 85.75 346 THR A O 1
ATOM 2828 N N . GLY A 1 347 ? -14.007 13.571 -1.337 1.00 85.56 347 GLY A N 1
ATOM 2829 C CA . GLY A 1 347 ? -12.671 14.122 -1.553 1.00 85.56 347 GLY A CA 1
ATOM 2830 C C . GLY A 1 347 ? -12.369 15.338 -0.685 1.00 85.56 347 GLY A C 1
ATOM 2831 O O . GLY A 1 347 ? -11.495 16.124 -1.033 1.00 85.56 347 GLY A O 1
ATOM 2832 N N . VAL A 1 348 ? -13.078 15.506 0.434 1.00 85.88 348 VAL A N 1
ATOM 2833 C CA . VAL A 1 348 ? -12.911 16.626 1.371 1.00 85.88 348 VAL A CA 1
ATOM 2834 C C . VAL A 1 348 ? -12.446 16.102 2.728 1.00 85.88 348 VAL A C 1
ATOM 2836 O O . VAL A 1 348 ? -12.928 15.072 3.204 1.00 85.88 348 VAL A O 1
ATOM 2839 N N . SER A 1 349 ? -11.509 16.812 3.358 1.00 82.50 349 SER A N 1
ATOM 2840 C CA . SER A 1 349 ? -11.079 16.537 4.732 1.00 82.50 349 SER A CA 1
ATOM 2841 C C . SER A 1 349 ? -12.230 16.748 5.711 1.00 82.50 349 SER A C 1
ATOM 2843 O O . SER A 1 349 ? -12.815 17.829 5.775 1.00 82.50 349 SER A O 1
ATOM 2845 N N . ASP A 1 350 ? -12.528 15.730 6.506 1.00 75.12 350 ASP A N 1
ATOM 2846 C CA . ASP A 1 350 ? -13.639 15.750 7.444 1.00 75.12 350 ASP A CA 1
ATOM 2847 C C . ASP A 1 350 ? -13.163 16.196 8.834 1.00 75.12 350 ASP A C 1
ATOM 2849 O O . ASP A 1 350 ? -12.569 15.437 9.601 1.00 75.12 350 ASP A O 1
ATOM 2853 N N . LYS A 1 351 ? -13.403 17.471 9.161 1.00 70.06 351 LYS A N 1
ATOM 2854 C CA . LYS A 1 351 ? -13.020 18.053 10.460 1.00 70.06 351 LYS A CA 1
ATOM 2855 C C . LYS A 1 351 ? -13.849 17.496 11.625 1.00 70.06 351 LYS A C 1
ATOM 2857 O O . LYS A 1 351 ? -13.377 17.540 12.765 1.00 70.06 351 LYS A O 1
ATOM 2862 N N . GLU A 1 352 ? -15.048 16.989 11.342 1.00 65.38 352 GLU A N 1
ATOM 2863 C CA . GLU A 1 352 ? -15.974 16.402 12.317 1.00 65.38 352 GLU A CA 1
ATOM 2864 C C . GLU A 1 352 ? -15.694 14.911 12.547 1.00 65.38 352 GLU A C 1
ATOM 2866 O O . GLU A 1 352 ? -16.101 14.353 13.566 1.00 65.38 352 GLU A O 1
ATOM 2871 N N . PHE A 1 353 ? -14.904 14.294 11.664 1.00 68.69 353 PHE A N 1
ATOM 2872 C CA . PHE A 1 353 ? -14.501 12.894 11.719 1.00 68.69 353 PHE A CA 1
ATOM 2873 C C . PHE A 1 353 ? -12.970 12.736 11.816 1.00 68.69 353 PHE A C 1
ATOM 2875 O O . PHE A 1 353 ? -12.305 12.305 10.874 1.00 68.69 353 PHE A O 1
ATOM 2882 N N . PRO A 1 354 ? -12.343 13.074 12.955 1.00 74.19 354 PRO A N 1
ATOM 2883 C CA . PRO A 1 354 ? -10.896 12.999 13.055 1.00 74.19 354 PRO A CA 1
ATOM 2884 C C . PRO A 1 354 ? -10.457 11.577 13.441 1.00 74.19 354 PRO A C 1
ATOM 2886 O O . PRO A 1 354 ? -10.249 11.264 14.625 1.00 74.19 354 PRO A O 1
ATOM 2889 N N . VAL A 1 355 ? -10.279 10.713 12.436 1.00 87.69 355 VAL A N 1
ATOM 2890 C CA . VAL A 1 355 ? -9.634 9.394 12.579 1.00 87.69 355 VAL A CA 1
ATOM 2891 C C . VAL A 1 355 ? -8.293 9.557 13.276 1.00 87.69 355 VAL A C 1
ATOM 2893 O O . VAL A 1 355 ? -8.003 8.854 14.246 1.00 87.69 355 VAL A O 1
ATOM 2896 N N . SER A 1 356 ? -7.512 10.544 12.841 1.00 88.19 356 SER A N 1
ATOM 2897 C CA . SER A 1 356 ? -6.226 10.903 13.425 1.00 88.19 356 SER A CA 1
ATOM 2898 C C . SER A 1 356 ? -6.334 11.190 14.925 1.00 88.19 356 SER A C 1
ATOM 2900 O O . SER A 1 356 ? -5.619 10.564 15.706 1.00 88.19 356 SER A O 1
ATOM 2902 N N . LYS A 1 357 ? -7.263 12.047 15.377 1.00 87.44 357 LYS A N 1
ATOM 2903 C CA . LYS A 1 357 ? -7.452 12.339 16.817 1.00 87.44 357 LYS A CA 1
ATOM 2904 C C . LYS A 1 357 ? -7.866 11.097 17.599 1.00 87.44 357 LYS A C 1
ATOM 2906 O O . LYS A 1 357 ? -7.450 10.928 18.748 1.00 87.44 357 LYS A O 1
ATOM 2911 N N . THR A 1 358 ? -8.680 10.224 17.006 1.00 88.50 358 THR A N 1
ATOM 2912 C CA . THR A 1 358 ? -9.062 8.971 17.659 1.00 88.50 358 THR A CA 1
ATOM 2913 C C . THR A 1 358 ? -7.866 8.048 17.811 1.00 88.50 358 THR A C 1
ATOM 2915 O O . THR A 1 358 ? -7.588 7.632 18.930 1.00 88.50 358 THR A O 1
ATOM 2918 N N . LEU A 1 359 ? -7.092 7.816 16.754 1.00 91.06 359 LEU A N 1
ATOM 2919 C CA . LEU A 1 359 ? -5.856 7.038 16.825 1.00 91.06 359 LEU A CA 1
ATOM 2920 C C . LEU A 1 359 ? -4.855 7.644 17.818 1.00 91.06 359 LEU A C 1
ATOM 2922 O O . LEU A 1 359 ? -4.294 6.925 18.641 1.00 91.06 359 LEU A O 1
ATOM 2926 N N . MET A 1 360 ? -4.679 8.965 17.830 1.00 88.50 360 MET A N 1
ATOM 2927 C CA . MET A 1 360 ? -3.768 9.651 18.752 1.00 88.50 360 MET A CA 1
ATOM 2928 C C . MET A 1 360 ? -4.069 9.390 20.233 1.00 88.50 360 MET A C 1
ATOM 2930 O O . MET A 1 360 ? -3.142 9.412 21.044 1.00 88.50 360 MET A O 1
ATOM 2934 N N . SER A 1 361 ? -5.322 9.102 20.605 1.00 86.19 361 SER A N 1
ATOM 2935 C CA . SER A 1 361 ? -5.668 8.864 22.009 1.00 86.19 361 SER A CA 1
ATOM 2936 C C . SER A 1 361 ? -5.285 7.477 22.530 1.00 86.19 361 SER A C 1
ATOM 2938 O O . SER A 1 361 ? -5.229 7.313 23.742 1.00 86.19 361 SER A O 1
ATOM 2940 N N . TYR A 1 362 ? -5.049 6.479 21.667 1.00 82.94 362 TYR A N 1
ATOM 2941 C CA . TYR A 1 362 ? -4.779 5.099 22.123 1.00 82.94 362 TYR A CA 1
ATOM 2942 C C . TYR A 1 362 ? -3.740 4.318 21.302 1.00 82.94 362 TYR A C 1
ATOM 2944 O O . TYR A 1 362 ? -3.304 3.254 21.729 1.00 82.94 362 TYR A O 1
ATOM 2952 N N . ARG A 1 363 ? -3.309 4.829 20.143 1.00 90.62 363 ARG A N 1
ATOM 2953 C CA . ARG A 1 363 ? -2.399 4.141 19.211 1.00 90.62 363 ARG A CA 1
ATOM 2954 C C . ARG A 1 363 ? -0.998 4.741 19.132 1.00 90.62 363 ARG A C 1
ATOM 2956 O O . ARG A 1 363 ? -0.259 4.448 18.197 1.00 90.62 363 ARG A O 1
ATOM 2963 N N . ARG A 1 364 ? -0.575 5.526 20.124 1.00 86.38 364 ARG A N 1
ATOM 2964 C CA . ARG A 1 364 ? 0.841 5.899 20.314 1.00 86.38 364 ARG A CA 1
ATOM 2965 C C . ARG A 1 364 ? 1.613 4.727 20.923 1.00 86.38 364 ARG A C 1
ATOM 2967 O O . ARG A 1 364 ? 1.948 4.740 22.100 1.00 86.38 364 ARG A O 1
ATOM 2974 N N . VAL A 1 365 ? 1.804 3.677 20.127 1.00 80.62 365 VAL A N 1
ATOM 2975 C CA . VAL A 1 365 ? 2.292 2.363 20.587 1.00 80.62 365 VAL A CA 1
ATOM 2976 C C . VAL A 1 365 ? 3.700 2.020 20.095 1.00 80.62 365 VAL A C 1
ATOM 2978 O O . VAL A 1 365 ? 4.228 0.956 20.427 1.00 80.62 365 VAL A O 1
ATOM 2981 N N . ASP A 1 366 ? 4.342 2.907 19.334 1.00 80.06 366 ASP A N 1
ATOM 2982 C CA . ASP A 1 366 ? 5.725 2.734 18.889 1.00 80.06 366 ASP A CA 1
ATOM 2983 C C . ASP A 1 366 ? 6.671 3.675 19.647 1.00 80.06 366 ASP A C 1
ATOM 2985 O O . ASP A 1 366 ? 6.491 4.891 19.649 1.00 80.06 366 ASP A O 1
ATOM 2989 N N . SER A 1 367 ? 7.677 3.115 20.323 1.00 71.75 367 SER A N 1
ATOM 2990 C CA . SER A 1 367 ? 8.641 3.897 21.105 1.00 71.75 367 SER A CA 1
ATOM 2991 C C . SER A 1 367 ? 9.576 4.732 20.233 1.00 71.75 367 SER A C 1
ATOM 2993 O O . SER A 1 367 ? 10.048 5.769 20.699 1.00 71.75 367 SER A O 1
ATOM 2995 N N . GLY A 1 368 ? 9.821 4.313 18.987 1.00 74.25 368 GLY A N 1
ATOM 2996 C CA . GLY A 1 368 ? 10.574 5.086 18.001 1.00 74.25 368 GLY A CA 1
ATOM 2997 C C . GLY A 1 368 ? 9.780 6.271 17.449 1.00 74.25 368 GLY A C 1
ATOM 2998 O O . GLY A 1 368 ? 10.368 7.228 16.955 1.00 74.25 368 GLY A O 1
ATOM 2999 N N . ALA A 1 369 ? 8.454 6.247 17.597 1.00 79.12 369 ALA A N 1
ATOM 3000 C CA . ALA A 1 369 ? 7.544 7.271 17.101 1.00 79.12 369 ALA A CA 1
ATOM 3001 C C . ALA A 1 369 ? 6.514 7.683 18.164 1.00 79.12 369 ALA A C 1
ATOM 3003 O O . ALA A 1 369 ? 5.328 7.813 17.877 1.00 79.12 369 ALA A O 1
ATOM 3004 N N . ALA A 1 370 ? 6.959 7.926 19.401 1.00 78.50 370 ALA A N 1
ATOM 3005 C CA . ALA A 1 370 ? 6.076 8.131 20.559 1.00 78.50 370 ALA A CA 1
ATOM 3006 C C . ALA A 1 370 ? 5.051 9.278 20.402 1.00 78.50 370 ALA A C 1
ATOM 3008 O O . ALA A 1 370 ? 4.021 9.293 21.074 1.00 78.50 370 ALA A O 1
ATOM 3009 N N . LYS A 1 371 ? 5.317 10.245 19.514 1.00 85.94 371 LYS A N 1
ATOM 3010 C CA . LYS A 1 371 ? 4.420 11.375 19.217 1.00 85.94 371 LYS A CA 1
ATOM 3011 C C . LYS A 1 371 ? 3.408 11.088 18.103 1.00 85.94 371 LYS A C 1
ATOM 3013 O O . LYS A 1 371 ? 2.558 11.935 17.850 1.00 85.94 371 LYS A O 1
ATOM 3018 N N . LEU A 1 372 ? 3.492 9.936 17.442 1.00 86.69 372 LEU A N 1
ATOM 3019 C CA . LEU A 1 372 ? 2.657 9.559 16.306 1.00 86.69 372 LEU A CA 1
ATOM 3020 C C . LEU A 1 372 ? 1.818 8.328 16.647 1.00 86.69 372 LEU A C 1
ATOM 3022 O O . LEU A 1 372 ? 2.249 7.430 17.373 1.00 86.69 372 LEU A O 1
ATOM 3026 N N . ALA A 1 373 ? 0.602 8.280 16.113 1.00 91.00 373 ALA A N 1
ATOM 3027 C CA . ALA A 1 373 ? -0.233 7.095 16.209 1.00 91.00 373 ALA A CA 1
ATOM 3028 C C . ALA A 1 373 ? 0.117 6.077 15.117 1.00 91.00 373 ALA A C 1
ATOM 3030 O O . ALA A 1 373 ? 0.515 6.452 14.014 1.00 91.00 373 ALA A O 1
ATOM 3031 N N . CYS A 1 374 ? -0.074 4.792 15.410 1.00 91.75 374 CYS A N 1
ATOM 3032 C CA . CYS A 1 374 ? 0.194 3.688 14.494 1.00 91.75 374 CYS A CA 1
ATOM 3033 C C . CYS A 1 374 ? -1.074 2.889 14.162 1.00 91.75 374 CYS A C 1
ATOM 3035 O O . CYS A 1 374 ? -1.847 2.546 15.057 1.00 91.75 374 CYS A O 1
ATOM 3037 N N . PHE A 1 375 ? -1.270 2.531 12.895 1.00 95.12 375 PHE A N 1
ATOM 3038 C CA . PHE A 1 375 ? -2.389 1.691 12.459 1.00 95.12 375 PHE A CA 1
ATOM 3039 C C . PHE A 1 375 ? -1.993 0.865 11.234 1.00 95.12 375 PHE A C 1
ATOM 3041 O O . PHE A 1 375 ? -1.585 1.425 10.215 1.00 95.12 375 PHE A O 1
ATOM 3048 N N . GLY A 1 376 ? -2.112 -0.455 11.344 1.00 95.50 376 GLY A N 1
ATOM 3049 C CA . GLY A 1 376 ? -1.519 -1.385 10.393 1.00 95.50 376 GLY A CA 1
ATOM 3050 C C . GLY A 1 376 ? -0.012 -1.568 10.585 1.00 95.50 376 GLY A C 1
ATOM 3051 O O . GLY A 1 376 ? 0.645 -0.884 11.381 1.00 95.50 376 GLY A O 1
ATOM 3052 N N . ASN A 1 377 ? 0.538 -2.532 9.859 1.00 94.06 377 ASN A N 1
ATOM 3053 C CA . ASN A 1 377 ? 1.917 -2.984 9.982 1.00 94.06 377 ASN A CA 1
ATOM 3054 C C . ASN A 1 377 ? 2.562 -3.127 8.605 1.00 94.06 377 ASN A C 1
ATOM 3056 O O . ASN A 1 377 ? 1.925 -3.540 7.642 1.00 94.06 377 ASN A O 1
ATOM 3060 N N . TYR A 1 378 ? 3.835 -2.768 8.521 1.00 93.25 378 TYR A N 1
ATOM 3061 C CA . TYR A 1 378 ? 4.642 -2.931 7.328 1.00 93.25 378 TYR A CA 1
ATOM 3062 C C . TYR A 1 378 ? 5.375 -4.270 7.346 1.00 93.25 378 TYR A C 1
ATOM 3064 O O . TYR A 1 378 ? 5.976 -4.652 8.359 1.00 93.25 378 TYR A O 1
ATOM 3072 N N . CYS A 1 379 ? 5.346 -4.952 6.209 1.00 92.12 379 CYS A N 1
ATOM 3073 C CA . CYS A 1 379 ? 5.884 -6.288 6.031 1.00 92.12 379 CYS A CA 1
ATOM 3074 C C . CYS A 1 379 ? 6.732 -6.387 4.764 1.00 92.12 379 CYS A C 1
ATOM 3076 O O . CYS A 1 379 ? 6.589 -5.589 3.837 1.00 92.12 379 CYS A O 1
ATOM 3078 N N . VAL A 1 380 ? 7.606 -7.388 4.757 1.00 89.81 380 VAL A N 1
ATOM 3079 C CA . VAL A 1 380 ? 8.505 -7.731 3.655 1.00 89.81 380 VAL A CA 1
ATOM 3080 C C . VAL A 1 380 ? 8.460 -9.243 3.451 1.00 89.81 380 VAL A C 1
ATOM 3082 O O . VAL A 1 380 ? 8.563 -9.995 4.421 1.00 89.81 380 VAL A O 1
ATOM 3085 N N . GLN A 1 381 ? 8.301 -9.666 2.204 1.00 90.94 381 GLN A N 1
ATOM 3086 C CA . GLN A 1 381 ? 8.414 -11.046 1.740 1.00 90.94 381 GLN A CA 1
ATOM 3087 C C . GLN A 1 381 ? 9.875 -11.500 1.746 1.00 90.94 381 GLN A C 1
ATOM 3089 O O . GLN A 1 381 ? 10.759 -10.726 1.394 1.00 90.94 381 GLN A O 1
ATOM 3094 N N . ASP A 1 382 ? 10.168 -12.737 2.131 1.00 85.19 382 ASP A N 1
ATOM 3095 C CA . ASP A 1 382 ? 11.551 -13.224 2.156 1.00 85.19 382 ASP A CA 1
ATOM 3096 C C . ASP A 1 382 ? 12.079 -13.555 0.750 1.00 85.19 382 ASP A C 1
ATOM 3098 O O . ASP A 1 382 ? 13.233 -13.237 0.455 1.00 85.19 382 ASP A O 1
ATOM 3102 N N . VAL A 1 383 ? 11.225 -14.104 -0.115 1.00 84.56 383 VAL A N 1
ATOM 3103 C CA . VAL A 1 383 ? 11.499 -14.464 -1.521 1.00 84.56 383 VAL A CA 1
ATOM 3104 C C . VAL A 1 383 ? 10.569 -13.692 -2.465 1.00 84.56 383 VAL A C 1
ATOM 3106 O O . VAL A 1 383 ? 9.706 -12.966 -1.981 1.00 84.56 383 VAL A O 1
ATOM 3109 N N . SER A 1 384 ? 10.734 -13.824 -3.780 1.00 88.50 384 SER A N 1
ATOM 3110 C CA . SER A 1 384 ? 9.814 -13.289 -4.796 1.00 88.50 384 SER A CA 1
ATOM 3111 C C . SER A 1 384 ? 9.332 -14.387 -5.751 1.00 88.50 384 SER A C 1
ATOM 3113 O O . SER A 1 384 ? 9.668 -15.557 -5.567 1.00 88.50 384 SER A O 1
ATOM 3115 N N . ASN A 1 385 ? 8.556 -14.003 -6.768 1.00 90.94 385 ASN A N 1
ATOM 3116 C CA . ASN A 1 385 ? 8.068 -14.858 -7.850 1.00 90.94 385 ASN A CA 1
ATOM 3117 C C . ASN A 1 385 ? 7.103 -15.950 -7.377 1.00 90.94 385 ASN A C 1
ATOM 3119 O O . ASN A 1 385 ? 7.205 -17.108 -7.774 1.00 90.94 385 ASN A O 1
ATOM 3123 N N . PHE A 1 386 ? 6.149 -15.561 -6.536 1.00 94.62 386 PHE A N 1
ATOM 3124 C CA . PHE A 1 386 ? 5.041 -16.414 -6.110 1.00 94.62 386 PHE A CA 1
ATOM 3125 C C . PHE A 1 386 ? 3.714 -15.659 -6.184 1.00 94.62 386 PHE A C 1
ATOM 3127 O O . PHE A 1 386 ? 3.688 -14.447 -6.411 1.00 94.62 386 PHE A O 1
ATOM 3134 N N . GLN A 1 387 ? 2.611 -16.380 -6.011 1.00 96.69 387 GLN A N 1
ATOM 3135 C CA . GLN A 1 387 ? 1.270 -15.808 -5.985 1.00 96.69 387 GLN A CA 1
ATOM 3136 C C . GLN A 1 387 ? 0.663 -15.919 -4.591 1.00 96.69 387 GLN A C 1
ATOM 3138 O O . GLN A 1 387 ? 1.003 -16.812 -3.822 1.00 96.69 387 GLN A O 1
ATOM 3143 N N . ILE A 1 388 ? -0.215 -14.976 -4.273 1.00 98.00 388 ILE A N 1
ATOM 3144 C CA . ILE A 1 388 ? -1.065 -15.015 -3.084 1.00 98.00 388 ILE A CA 1
ATOM 3145 C C . ILE A 1 388 ? -2.522 -14.897 -3.508 1.00 98.00 388 ILE A C 1
ATOM 3147 O O . ILE A 1 388 ? -2.833 -14.173 -4.456 1.00 98.00 388 ILE A O 1
ATOM 3151 N N . HIS A 1 389 ? -3.410 -15.539 -2.763 1.00 98.50 389 HIS A N 1
ATOM 3152 C CA . HIS A 1 389 ? -4.839 -15.594 -3.024 1.00 98.50 389 HIS A CA 1
ATOM 3153 C C . HIS A 1 389 ? -5.635 -15.099 -1.814 1.00 98.50 389 HIS A C 1
ATOM 3155 O O . HIS A 1 389 ? -5.262 -15.254 -0.647 1.00 98.50 389 HIS A O 1
ATOM 3161 N N . VAL A 1 390 ? -6.793 -14.503 -2.082 1.00 98.62 390 VAL A N 1
ATOM 3162 C CA . VAL A 1 390 ? -7.815 -14.308 -1.053 1.00 98.62 390 VAL A CA 1
ATOM 3163 C C . VAL A 1 390 ? -8.211 -15.686 -0.515 1.00 98.62 390 VAL A C 1
ATOM 3165 O O . VAL A 1 390 ? -8.556 -16.575 -1.287 1.00 98.62 390 VAL A O 1
ATOM 3168 N N . GLY A 1 391 ? -8.182 -15.845 0.807 1.00 97.94 391 GLY A N 1
ATOM 3169 C CA . GLY A 1 391 ? -8.388 -17.120 1.497 1.00 97.94 391 GLY A CA 1
ATOM 3170 C C . GLY A 1 391 ? -7.106 -17.774 2.019 1.00 97.94 391 GLY A C 1
ATOM 3171 O O . GLY A 1 391 ? -7.201 -18.644 2.885 1.00 97.94 391 GLY A O 1
ATOM 3172 N N . ASP A 1 392 ? -5.925 -17.326 1.578 1.00 98.56 392 ASP A N 1
ATOM 3173 C CA . ASP A 1 392 ? -4.652 -17.870 2.060 1.00 98.56 392 ASP A CA 1
ATOM 3174 C C . ASP A 1 392 ? -4.484 -17.693 3.565 1.00 98.56 392 ASP A C 1
ATOM 3176 O O . ASP A 1 392 ? -4.872 -16.673 4.147 1.00 98.56 392 ASP A O 1
ATOM 3180 N N . ARG A 1 393 ? -3.891 -18.710 4.193 1.00 97.62 393 ARG A N 1
ATOM 3181 C CA . ARG A 1 393 ? -3.818 -18.877 5.646 1.00 97.62 393 ARG A CA 1
ATOM 3182 C C . ARG A 1 393 ? -2.534 -18.289 6.208 1.00 97.62 393 ARG A C 1
ATOM 3184 O O . ARG A 1 393 ? -1.452 -18.492 5.670 1.00 97.62 393 ARG A O 1
ATOM 3191 N N . ILE A 1 394 ? -2.632 -17.608 7.344 1.00 97.00 394 ILE A N 1
ATOM 3192 C CA . ILE A 1 394 ? -1.502 -16.937 7.983 1.00 97.00 394 ILE A CA 1
ATOM 3193 C C . ILE A 1 394 ? -0.996 -17.736 9.187 1.00 97.00 394 ILE A C 1
ATOM 3195 O O . ILE A 1 394 ? -1.637 -17.802 10.238 1.00 97.00 394 ILE A O 1
ATOM 3199 N N . HIS A 1 395 ? 0.216 -18.276 9.079 1.00 92.31 395 HIS A N 1
ATOM 3200 C CA . HIS A 1 395 ? 0.860 -19.054 10.138 1.00 92.31 395 HIS A CA 1
ATOM 3201 C C . HIS A 1 395 ? 1.875 -18.215 10.903 1.00 92.31 395 HIS A C 1
ATOM 3203 O O . HIS A 1 395 ? 2.952 -17.887 10.411 1.00 92.31 395 HIS A O 1
ATOM 3209 N N . ILE A 1 396 ? 1.566 -17.873 12.153 1.00 88.81 396 ILE A N 1
ATOM 3210 C CA . ILE A 1 396 ? 2.433 -17.013 12.971 1.00 88.81 396 ILE A CA 1
ATOM 3211 C C . ILE A 1 396 ? 3.599 -17.828 13.549 1.00 88.81 396 ILE A C 1
ATOM 3213 O O . ILE A 1 396 ? 3.453 -18.518 14.570 1.00 88.81 396 ILE A O 1
ATOM 3217 N N . LEU A 1 397 ? 4.776 -17.675 12.939 1.00 81.94 397 LEU A N 1
ATOM 3218 C CA . LEU A 1 397 ? 6.013 -18.362 13.317 1.00 81.94 397 LEU A CA 1
ATOM 3219 C C . LEU A 1 397 ? 6.662 -17.781 14.578 1.00 81.94 397 LEU A C 1
ATOM 3221 O O . LEU A 1 397 ? 7.156 -18.516 15.428 1.00 81.94 397 LEU A O 1
ATOM 3225 N N . SER A 1 398 ? 6.686 -16.453 14.720 1.00 77.94 398 SER A N 1
ATOM 3226 C CA . SER A 1 398 ? 7.238 -15.807 15.917 1.00 77.94 398 SER A CA 1
ATOM 3227 C C . SER A 1 398 ? 6.639 -14.431 16.181 1.00 77.94 398 SER A C 1
ATOM 3229 O O . SER A 1 398 ? 6.130 -13.764 15.278 1.00 77.94 398 SER A O 1
ATOM 3231 N N . ARG A 1 399 ? 6.748 -13.981 17.436 1.00 81.19 399 ARG A N 1
ATOM 3232 C CA . ARG A 1 399 ? 6.279 -12.672 17.902 1.00 81.19 399 ARG A CA 1
ATOM 3233 C C . ARG A 1 399 ? 7.419 -11.861 18.524 1.00 81.19 399 ARG A C 1
ATOM 3235 O O . ARG A 1 399 ? 8.307 -12.418 19.163 1.00 81.19 399 ARG A O 1
ATOM 3242 N N . LYS A 1 400 ? 7.385 -10.538 18.354 1.00 70.38 400 LYS A N 1
ATOM 3243 C CA . LYS A 1 400 ? 8.305 -9.557 18.942 1.00 70.38 400 LYS A CA 1
ATOM 3244 C C . LYS A 1 400 ? 7.498 -8.550 19.750 1.00 70.38 400 LYS A C 1
ATOM 3246 O O . LYS A 1 400 ? 6.808 -7.695 19.197 1.00 70.38 400 LYS A O 1
ATOM 3251 N N . ILE A 1 401 ? 7.616 -8.644 21.069 1.00 56.06 401 ILE A N 1
ATOM 3252 C CA . ILE A 1 401 ? 7.012 -7.691 2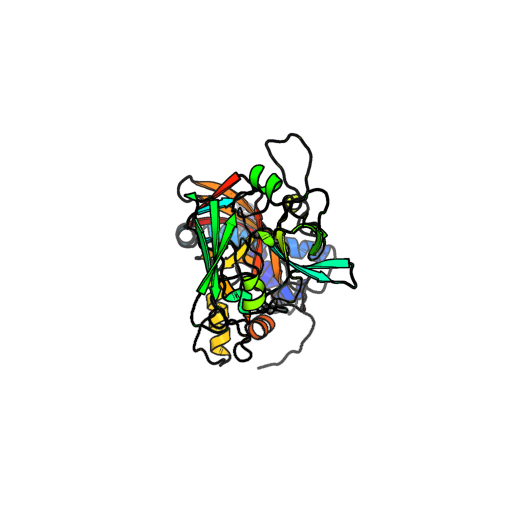1.999 1.00 56.06 401 ILE A CA 1
ATOM 3253 C C . ILE A 1 401 ? 7.909 -6.446 22.029 1.00 56.06 401 ILE A C 1
ATOM 3255 O O . ILE A 1 401 ? 8.935 -6.411 22.710 1.00 56.06 401 ILE A O 1
ATOM 3259 N N . THR A 1 402 ? 7.561 -5.427 21.242 1.00 46.38 402 THR A N 1
ATOM 3260 C CA . THR A 1 402 ? 8.167 -4.093 21.364 1.00 46.38 402 THR A CA 1
ATOM 3261 C C . THR A 1 402 ? 7.364 -3.313 22.399 1.00 46.38 402 THR A C 1
ATOM 3263 O O . THR A 1 402 ? 6.231 -2.932 22.120 1.00 46.38 402 THR A O 1
ATOM 3266 N N . VAL A 1 403 ? 7.926 -3.091 23.589 1.00 38.34 403 VAL A N 1
ATOM 3267 C CA . VAL A 1 403 ? 7.267 -2.297 24.635 1.00 38.34 403 VAL A CA 1
ATOM 3268 C C . VAL A 1 403 ? 7.524 -0.807 24.390 1.00 38.34 403 VAL A C 1
ATOM 3270 O O . VAL A 1 403 ? 8.667 -0.378 24.211 1.00 38.34 403 VAL A O 1
ATOM 3273 N N . THR A 1 404 ? 6.444 -0.033 24.324 1.00 33.62 404 THR A N 1
ATOM 3274 C CA . THR A 1 404 ? 6.424 1.412 24.077 1.00 33.62 404 THR A CA 1
ATOM 3275 C C . THR A 1 404 ? 6.960 2.183 25.279 1.00 33.62 404 THR A C 1
ATOM 3277 O O . THR A 1 404 ? 6.595 1.872 26.401 1.00 33.62 404 THR A O 1
ATOM 3280 N N . LYS A 1 405 ? 7.777 3.220 25.065 1.00 27.78 405 LYS A N 1
ATOM 3281 C CA . LYS A 1 405 ? 8.237 4.151 26.106 1.00 27.78 405 LYS A CA 1
ATOM 3282 C C . LYS A 1 405 ? 7.035 4.995 26.556 1.00 27.78 405 LYS A C 1
ATOM 3284 O O . LYS A 1 405 ? 6.543 5.794 25.763 1.00 27.78 405 LYS A O 1
ATOM 3289 N N . TRP A 1 406 ? 6.544 4.822 27.782 1.00 29.73 406 TRP A N 1
ATOM 3290 C CA . TRP A 1 406 ? 5.534 5.720 28.348 1.00 29.73 406 TRP A CA 1
ATOM 3291 C C . TRP A 1 406 ? 6.223 7.015 28.788 1.00 29.73 406 TRP A C 1
ATOM 3293 O O . TRP A 1 406 ? 7.001 7.028 29.740 1.00 29.73 406 TRP A O 1
ATOM 3303 N N . SER A 1 407 ? 5.996 8.108 28.061 1.00 28.95 407 SER A N 1
ATOM 3304 C CA . SER A 1 407 ? 6.397 9.446 28.492 1.00 28.95 407 SER A CA 1
ATOM 3305 C C . SER A 1 407 ? 5.220 10.113 29.204 1.00 28.95 407 SER A C 1
ATOM 3307 O O . SER A 1 407 ? 4.385 10.721 28.544 1.00 28.95 407 SER A O 1
ATOM 3309 N N . GLY A 1 408 ? 5.177 9.944 30.528 1.00 28.33 408 GLY A N 1
ATOM 3310 C CA . GLY A 1 408 ? 4.601 10.849 31.528 1.00 28.33 408 GLY A CA 1
ATOM 3311 C C . GLY A 1 408 ? 3.197 11.418 31.298 1.00 28.33 408 GLY A C 1
ATOM 3312 O O . GLY A 1 408 ? 2.997 12.310 30.479 1.00 28.33 408 GLY A O 1
ATOM 3313 N N . GLY A 1 409 ? 2.264 11.028 32.165 1.00 26.06 409 GLY A N 1
ATOM 3314 C CA . GLY A 1 409 ? 1.050 11.799 32.418 1.00 26.06 409 GLY A CA 1
ATOM 3315 C C . GLY A 1 409 ? 0.163 11.171 33.485 1.00 26.06 409 GLY A C 1
ATOM 3316 O O . GLY A 1 409 ? -0.703 10.385 33.139 1.00 26.06 409 GLY A O 1
ATOM 3317 N N . GLY A 1 410 ? 0.414 11.535 34.748 1.00 24.06 410 GLY A N 1
ATOM 3318 C CA . GLY A 1 410 ? -0.556 11.622 35.848 1.00 24.06 410 GLY A CA 1
ATOM 3319 C C . GLY A 1 410 ? -1.450 10.417 36.153 1.00 24.06 410 GLY A C 1
ATOM 3320 O O . GLY A 1 410 ? -2.402 10.135 35.436 1.00 24.06 410 GLY A O 1
ATOM 3321 N N . LEU A 1 411 ? -1.230 9.822 37.329 1.00 23.41 411 LEU A N 1
ATOM 3322 C CA . LEU A 1 411 ? -2.301 9.220 38.124 1.00 23.41 411 LEU A CA 1
ATOM 3323 C C . LEU A 1 411 ? -3.505 10.173 38.156 1.00 23.41 411 LEU A C 1
ATOM 3325 O O . LEU A 1 411 ? -3.416 11.259 38.724 1.00 23.41 411 LEU A O 1
ATOM 3329 N N . VAL A 1 412 ? -4.629 9.753 37.586 1.00 21.67 412 VAL A N 1
ATOM 3330 C CA . VAL A 1 412 ? -5.937 10.246 38.010 1.00 21.67 412 VAL A CA 1
ATOM 3331 C C . VAL A 1 412 ? -6.726 9.016 38.414 1.00 21.67 412 VAL A C 1
ATOM 3333 O O . VAL A 1 412 ? -7.135 8.215 37.578 1.00 21.67 412 VAL A O 1
ATOM 3336 N N . HIS A 1 413 ? -6.850 8.845 39.728 1.00 23.22 413 HIS A N 1
ATOM 3337 C CA . HIS A 1 413 ? -7.887 8.018 40.319 1.00 23.22 413 HIS A CA 1
ATOM 3338 C C . HIS A 1 413 ? -9.240 8.472 39.763 1.00 23.22 413 HIS A C 1
ATOM 3340 O O . HIS A 1 413 ? -9.542 9.659 39.855 1.00 23.22 413 HIS A O 1
ATOM 3346 N N . HIS A 1 414 ? -9.999 7.553 39.167 1.00 26.48 414 HIS A N 1
ATOM 3347 C CA . HIS A 1 414 ? -11.371 7.198 39.551 1.00 26.48 414 HIS A CA 1
ATOM 3348 C C . HIS A 1 414 ? -11.867 6.020 38.713 1.00 26.48 414 HIS A C 1
ATOM 3350 O O . HIS A 1 414 ? -11.803 6.104 37.466 1.00 26.48 414 HIS A O 1
#

Secondary structure (DSSP, 8-state):
--HHHHHHHHHHHHHHHHHHSHHHHHHHHHT-SSHHHHTTS--SHHHHHHHHHHHHHHHHHHHHHHHH-HHHHHTT--EEEEEEE-SBTT-SS-EEESEEEEETTEETTTT-EEEEEEETTTTEEEE--TTTT-GGGGG-EEEEEGGGTEEEEEEE-SSSS-EEEEEEESS--HHHHHHH--TTSPEEEEETTEEEEEEE-GGGS-THHHHHTTPPTT-EEEE-SS-EE---SS-HHHHEE--SS--S--EEPEESS-SS-SEEEEEHHHHHHHHHHHHHTT---SSPPPGGGG--SEEEE--SSTTGGGGEEEEEEEPTTT--EEEEEEEEEEE--SGGGB-TTT-SB-SS--HHHHHHHH----GGGTTS-EEEEEEEESS-SEEEETT-EEEEEEE---------------